Protein AF-0000000079003327 (afdb_homodimer)

pLDDT: mean 91.51, std 10.77, range [28.55, 98.94]

Nearest PDB structures (foldseek):
  6znx-assembly1_A  TM=8.880E-01  e=9.619E-24  Thermus sp. 2.9
  8cqx-assembly1_A  TM=8.911E-01  e=5.512E-23  Thermus sp.
  6znx-assembly2_B  TM=8.618E-01  e=1.665E-22  Thermus sp. 2.9
  3go6-assembly1_A  TM=8.765E-01  e=1.520E-21  Mycobacterium tuberculosis
  9fhd-assembly1_B  TM=8.081E-01  e=2.192E-18  Homo sapiens

Secondary structure (DSSP, 8-state):
--------EEEEEE--EEEEEEE-SSPPPTT-EEE-SEEEEEEE-HHHHHHHHHHHHT-EEEEE-EEESSTHHHHHHHHHHHHT-B-TT-EEESSPPEEEEEEE-TTS-EEEEEE-GGGGG--GGGS-HHHHHH-SEEEEES--HHHHHHHHHHHHHTT-EEEEE--GGGGGGHHHHHHTGGG-SEEEEEHHHHHHHHTT-GGGGGGGT-SEEEEE-GGG-EEEEETTS-EEEEEE--SS-----TTHHHHHHHHHHHHHHHH--HHHHHHHHHHHHHHHTTSSSSS----HHHHHHHHHTEEEEEESS--TTTT--/--------EEEEEE--EEEEEEE-SSPPPTT-EEE-SEEEEEEE-HHHHHHHHHHHHTSEEEEE-EEESSTHHHHHHHHHHHHT-B-TT-EEESSPPEEEEEEE-TTS-EEEEEE-GGGGG--GGGS-HHHHHH-SEEEEES--HHHHHHHHHHHHHTT-EEEEE-TTHHHH-HHHHHHTGGG-SEEEEEHHHHHHHHTT-GGGGGGGT-SEEEEE-GGG-EEEEETTS-EEEEEE--SS-----TTHHHHHHHHHHHHHHHH--HHHHHHHHHHHHHHHTTSSSSS----HHHHHHHHHTEEEEEESS--TTTT--

Foldseek 3Di:
DPPPPAFAEEEFEAAKEWEKEFEFQDDDDPPDDGDGPDIDTEIDDLSLLLQLLLVQVPGAYEYEAEFEPDPSCVVRVVVSVVSHYHDVLYHYDHKHGKYKYWYAHPQADIDIDIDRIRRVVDALVSDDLVSLLRHQEYEYEQDELVRLLVNLVSSVVNPHAYEYHNPPNHLVPLVSNLVRQLSHQEYEEELVSQCSNPVQCNVVSVVSHHAWYKYQHVQLAIKIAGNPAKIKTKHFAAPDRFGHQAQLQSSLVSQLVSQCSVPVDNQRSSLLSNLRSSDQRNDPDNRRDDHPVSSVVRSVRMDMDIDHHPPSPNNPD/DPPPPAFAEEEFEAAKEWEKEFEFQDDDDPPDDGDGPDIDTEIDDLSLLLQLLLVQVPGAYEYEAFFEPDPSCVVRVVVSVVSHYHDVLYHYDHKHGKYKYWYAHPQADIDIDIDRIRRVVGALVSDDLVSLLRHQEYEYEQDALVRLLVNLVSSVVNPHAYEYHNPPCLQVPLVSNLQRQLSHQEYEEELVSQCRNPVQCNVVSVVSHHAWYKYQHVQLAIKIAGPPAKIKTKHFAAPDGFGHQAQLQSSLVSQLVSQCSVPVDNQSSSLLSNLRSSQQRNDPDNRRDDHPVSSVVRSVRMDMDIDHHPPSPNNPD

Sequence (634 aa):
MSKTSSKPIHVAVGNLNIDITMYVPRLPMPDESVFAEEIMIGPGGSASNYSVAVTYYGHIAYLIASTSLNQLIDSILEKLNSIGVYTRFIKRVEEKPGIVNVIVIPGGEKIMVKYRGANELLSPNDVPRQLLEEATIVHMASIPPTIASEIAMRATGLGSLVSYDPGAYALYDKEKIVSILDNINILFLNRSEARSITGGKVENLLKYGTDLIVIKKGPGGAYVLQHGGTVYHGVSKPIRPPIDSTGAGDAFDAFFNAAYIDYKDPGKALSYALAAGALKVMCRGSILCWDKQLFSKQLNETIVEEIKEPENWILEDMSKTSSKPIHVAVGNLNIDITMYVPRLPMPDESVFAEEIMIGPGGSASNYSVAVTYYGHIAYLIASTSLNQLIDSILEKLNSIGVYTRFIKRVEEKPGIVNVIVIPGGEKIMVKYRGANELLSPNDVPRQLLEEATIVHMASIPPTIASEIAMRATGLGSLVSYDPGAYALYDKEKIVSILDNINILFLNRSEARSITGGKVENLLKYGTDLIVIKKGPGGAYVLQHGGTVYHGVSKPIRPPIDSTGAGDAFDAFFNAAYIDYKDPGKALSYALAAGALKVMCRGSILCWDKQLFSKQLNETIVEEIKEPENWILED

InterPro domains:
  IPR002139 Ribokinase/fructokinase [PR00990] (12-33)
  IPR002139 Ribokinase/fructokinase [PR00990] (39-58)
  IPR002139 Ribokinase/fructokinase [PR00990] (110-123)
  IPR002139 Ribokinase/fructokinase [PR00990] (179-194)
  IPR002139 Ribokinase/fructokinase [PR00990] (213-224)
  IPR011611 Carbohydrate kinase PfkB [PF00294] (11-292)
  IPR029056 Ribokinase-like [G3DSA:3.40.1190.20] (1-294)
  IPR029056 Ribokinase-like [SSF53613] (11-289)

Organism: Staphylothermus marinus (strain ATCC 43588 / DSM 3639 / JCM 9404 / F1) (NCBI:txid399550)

Structure (mmCIF, N/CA/C/O backbone):
data_AF-0000000079003327-model_v1
#
loop_
_entity.id
_entity.type
_entity.pdbx_description
1 polymer 'PfkB domain protein'
#
loop_
_atom_site.group_PDB
_atom_site.id
_atom_site.type_symbol
_atom_site.label_atom_id
_atom_site.label_alt_id
_atom_site.label_comp_id
_atom_site.label_asym_id
_atom_site.label_entity_id
_atom_site.label_seq_id
_atom_site.pdbx_PDB_ins_code
_atom_site.Cartn_x
_atom_site.Cartn_y
_atom_site.Cartn_z
_atom_site.occupancy
_atom_site.B_iso_or_equiv
_atom_site.auth_seq_id
_atom_site.auth_comp_id
_atom_site.auth_asym_id
_atom_site.auth_atom_id
_atom_site.pdbx_PDB_model_num
ATOM 1 N N . MET A 1 1 ? 2.906 -55.312 -0.659 1 28.55 1 MET A N 1
ATOM 2 C CA . MET A 1 1 ? 2.484 -54.219 0.219 1 28.55 1 MET A CA 1
ATOM 3 C C . MET A 1 1 ? 2.105 -53 -0.589 1 28.55 1 MET A C 1
ATOM 5 O O . MET A 1 1 ? 2.904 -52.5 -1.388 1 28.55 1 MET A O 1
ATOM 9 N N . SER A 1 2 ? 0.849 -52.844 -0.967 1 31.23 2 SER A N 1
ATOM 10 C CA . SER A 1 2 ? 0.286 -51.781 -1.8 1 31.23 2 SER A CA 1
ATOM 11 C C . SER A 1 2 ? 0.89 -50.438 -1.453 1 31.23 2 SER A C 1
ATOM 13 O O . SER A 1 2 ? 1.113 -50.125 -0.279 1 31.23 2 SER A O 1
ATOM 15 N N . LYS A 1 3 ? 1.861 -49.938 -2.166 1 39.56 3 LYS A N 1
ATOM 16 C CA . LYS A 1 3 ? 2.482 -48.625 -1.897 1 39.56 3 LYS A CA 1
ATOM 17 C C . LYS A 1 3 ? 1.501 -47.688 -1.222 1 39.56 3 LYS A C 1
ATOM 19 O O . LYS A 1 3 ? 0.466 -47.344 -1.797 1 39.56 3 LYS A O 1
ATOM 24 N N . THR A 1 4 ? 0.91 -47.75 -0.069 1 42.81 4 THR A N 1
ATOM 25 C CA . THR A 1 4 ? 0.018 -47 0.813 1 42.81 4 THR A CA 1
ATOM 26 C C . THR A 1 4 ? 0.03 -45.531 0.466 1 42.81 4 THR A C 1
ATOM 28 O O . THR A 1 4 ? 1.083 -44.875 0.494 1 42.81 4 THR A O 1
ATOM 31 N N . SER A 1 5 ? -0.79 -45.031 -0.665 1 49.22 5 SER A N 1
ATOM 32 C CA . SER A 1 5 ? -0.88 -44.062 -1.742 1 49.22 5 SER A CA 1
ATOM 33 C C . SER A 1 5 ? -0.688 -42.625 -1.215 1 49.22 5 SER A C 1
ATOM 35 O O . SER A 1 5 ? -1.595 -42.062 -0.606 1 49.22 5 SER A O 1
ATOM 37 N N . SER A 1 6 ? 0.516 -42.281 -0.594 1 77.75 6 SER A N 1
ATOM 38 C CA . SER A 1 6 ? 0.857 -41 0.026 1 77.75 6 SER A CA 1
ATOM 39 C C . SER A 1 6 ? 0.48 -39.812 -0.875 1 77.75 6 SER A C 1
ATOM 41 O O . SER A 1 6 ? 0.444 -39.969 -2.1 1 77.75 6 SER A O 1
ATOM 43 N N . LYS A 1 7 ? -0.259 -38.875 -0.331 1 92.44 7 LYS A N 1
ATOM 44 C CA . LYS A 1 7 ? -0.671 -37.688 -1.047 1 92.44 7 LYS A CA 1
ATOM 45 C C . LYS A 1 7 ? 0.491 -37.094 -1.838 1 92.44 7 LYS A C 1
ATOM 47 O O . LYS A 1 7 ? 1.626 -37.062 -1.357 1 92.44 7 LYS A O 1
ATOM 52 N N . PRO A 1 8 ? 0.208 -36.844 -3.156 1 97.75 8 PRO A N 1
ATOM 53 C CA . PRO A 1 8 ? 1.27 -36.219 -3.936 1 97.75 8 PRO A CA 1
ATOM 54 C C . PRO A 1 8 ? 1.846 -34.969 -3.246 1 97.75 8 PRO A C 1
ATOM 56 O O . PRO A 1 8 ? 1.111 -34.219 -2.592 1 97.75 8 PRO A O 1
ATOM 59 N N . ILE A 1 9 ? 3.131 -34.812 -3.426 1 98.25 9 ILE A N 1
ATOM 60 C CA . ILE A 1 9 ? 3.842 -33.719 -2.795 1 98.25 9 ILE A CA 1
ATOM 61 C C . ILE A 1 9 ? 4.227 -32.656 -3.848 1 98.25 9 ILE A C 1
ATOM 63 O O . ILE A 1 9 ? 4.934 -32.969 -4.809 1 98.25 9 ILE A O 1
ATOM 67 N N . HIS A 1 10 ? 3.705 -31.453 -3.686 1 98.81 10 HIS A N 1
ATOM 68 C CA . HIS A 1 10 ? 4.117 -30.312 -4.484 1 98.81 10 HIS A CA 1
ATOM 69 C C . HIS A 1 10 ? 5.176 -29.484 -3.758 1 98.81 10 HIS A C 1
ATOM 71 O O . HIS A 1 10 ? 4.977 -29.094 -2.605 1 98.81 10 HIS A O 1
ATOM 77 N N . VAL A 1 11 ? 6.285 -29.25 -4.422 1 98.75 11 VAL A N 1
ATOM 78 C CA . VAL A 1 11 ? 7.273 -28.281 -3.953 1 98.75 11 VAL A CA 1
ATOM 79 C C . VAL A 1 11 ? 7.184 -27 -4.781 1 98.75 11 VAL A C 1
ATOM 81 O O . VAL A 1 11 ? 7.527 -27 -5.965 1 98.75 11 VAL A O 1
ATOM 84 N N . ALA A 1 12 ? 6.684 -26 -4.145 1 98.81 12 ALA A N 1
ATOM 85 C CA . ALA A 1 12 ? 6.551 -24.703 -4.809 1 98.81 12 ALA A CA 1
ATOM 86 C C . ALA A 1 12 ? 7.727 -23.797 -4.473 1 98.81 12 ALA A C 1
ATOM 88 O O . ALA A 1 12 ? 7.996 -23.531 -3.297 1 98.81 12 ALA A O 1
ATOM 89 N N . VAL A 1 13 ? 8.398 -23.266 -5.5 1 98.56 13 VAL A N 1
ATOM 90 C CA . VAL A 1 13 ? 9.578 -22.422 -5.324 1 98.56 13 VAL A CA 1
ATOM 91 C C . VAL A 1 13 ? 9.328 -21.047 -5.926 1 98.56 13 VAL A C 1
ATOM 93 O O . VAL A 1 13 ? 9.031 -20.938 -7.117 1 98.56 13 VAL A O 1
ATOM 96 N N . GLY A 1 14 ? 9.414 -20.031 -5.074 1 97.69 14 GLY A N 1
ATOM 97 C CA . GLY A 1 14 ? 9.219 -18.703 -5.633 1 97.69 14 GLY A CA 1
ATOM 98 C C . GLY A 1 14 ? 8.961 -17.641 -4.578 1 97.69 14 GLY A C 1
ATOM 99 O O . GLY A 1 14 ? 9.547 -17.672 -3.498 1 97.69 14 GLY A O 1
ATOM 100 N N . ASN A 1 15 ? 8.117 -16.688 -4.926 1 96.25 15 ASN A N 1
ATOM 101 C CA . ASN A 1 15 ? 7.984 -15.508 -4.09 1 96.25 15 ASN A CA 1
ATOM 102 C C . ASN A 1 15 ? 6.934 -15.703 -3.002 1 96.25 15 ASN A C 1
ATOM 104 O O . ASN A 1 15 ? 5.953 -16.422 -3.205 1 96.25 15 ASN A O 1
ATOM 108 N N . LEU A 1 16 ? 7.164 -15.133 -1.904 1 97.38 16 LEU A N 1
ATOM 109 C CA . LEU A 1 16 ? 6.293 -14.93 -0.751 1 97.38 16 LEU A CA 1
ATOM 110 C C . LEU A 1 16 ? 6.238 -13.461 -0.362 1 97.38 16 LEU A C 1
ATOM 112 O O . LEU A 1 16 ? 7.266 -12.859 -0.037 1 97.38 16 LEU A O 1
ATOM 116 N N . ASN A 1 17 ? 5.039 -12.961 -0.425 1 95.69 17 ASN A N 1
ATOM 117 C CA . ASN A 1 17 ? 4.832 -11.539 -0.188 1 95.69 17 ASN A CA 1
ATOM 118 C C . ASN A 1 17 ? 3.844 -11.297 0.949 1 95.69 17 ASN A C 1
ATOM 120 O O . ASN A 1 17 ? 3.092 -12.195 1.326 1 95.69 17 ASN A O 1
ATOM 124 N N . ILE A 1 18 ? 3.963 -10.062 1.493 1 95.62 18 ILE A N 1
ATOM 125 C CA . ILE A 1 18 ? 2.822 -9.445 2.168 1 95.62 18 ILE A CA 1
ATOM 126 C C . ILE A 1 18 ? 1.99 -8.656 1.16 1 95.62 18 ILE A C 1
ATOM 128 O O . ILE A 1 18 ? 2.461 -7.668 0.597 1 95.62 18 ILE A O 1
ATOM 132 N N . ASP A 1 19 ? 0.809 -9.109 0.954 1 96.5 19 ASP A N 1
ATOM 133 C CA . ASP A 1 19 ? -0.103 -8.383 0.079 1 96.5 19 ASP A CA 1
ATOM 134 C C . ASP A 1 19 ? -0.96 -7.398 0.876 1 96.5 19 ASP A C 1
ATOM 136 O O . ASP A 1 19 ? -1.608 -7.785 1.852 1 96.5 19 ASP A O 1
ATOM 140 N N . ILE A 1 20 ? -0.899 -6.195 0.461 1 95.56 20 ILE A N 1
ATOM 141 C CA . ILE A 1 20 ? -1.791 -5.164 0.982 1 95.56 20 ILE A CA 1
ATOM 142 C C . ILE A 1 20 ? -2.814 -4.781 -0.083 1 95.56 20 ILE A C 1
ATOM 144 O O . ILE A 1 20 ? -2.52 -3.988 -0.98 1 95.56 20 ILE A O 1
ATOM 148 N N . THR A 1 21 ? -4.043 -5.273 0.113 1 96.88 21 THR A N 1
ATOM 149 C CA . THR A 1 21 ? -5.082 -5.09 -0.894 1 96.88 21 THR A CA 1
ATOM 150 C C . THR A 1 21 ? -6.105 -4.055 -0.431 1 96.88 21 THR A C 1
ATOM 152 O O . THR A 1 21 ? -6.703 -4.203 0.635 1 96.88 21 THR A O 1
ATOM 155 N N . MET A 1 22 ? -6.262 -3.076 -1.251 1 97.25 22 MET A N 1
ATOM 156 C CA . MET A 1 22 ? -7.262 -2.049 -0.965 1 97.25 22 MET A CA 1
ATOM 157 C C . MET A 1 22 ? -8.328 -2.012 -2.053 1 97.25 22 MET A C 1
ATOM 159 O O . MET A 1 22 ? -8.008 -1.979 -3.242 1 97.25 22 MET A O 1
ATOM 163 N N . TYR A 1 23 ? -9.555 -2.072 -1.637 1 97.25 23 TYR A N 1
ATOM 164 C CA . TYR A 1 23 ? -10.695 -2.004 -2.543 1 97.25 23 TYR A CA 1
ATOM 165 C C . TYR A 1 23 ? -11.227 -0.58 -2.641 1 97.25 23 TYR A C 1
ATOM 167 O O . TYR A 1 23 ? -11.672 -0.008 -1.643 1 97.25 23 TYR A O 1
ATOM 175 N N . VAL A 1 24 ? -11.164 0.004 -3.852 1 96.62 24 VAL A N 1
ATOM 176 C CA . VAL A 1 24 ? -11.508 1.404 -4.062 1 96.62 24 VAL A CA 1
ATOM 177 C C . VAL A 1 24 ? -12.602 1.512 -5.125 1 96.62 24 VAL A C 1
ATOM 179 O O . VAL A 1 24 ? -12.758 0.615 -5.957 1 96.62 24 VAL A O 1
ATOM 182 N N . PRO A 1 25 ? -13.375 2.6 -5.086 1 94.69 25 PRO A N 1
ATOM 183 C CA . PRO A 1 25 ? -14.422 2.762 -6.094 1 94.69 25 PRO A CA 1
ATOM 184 C C . PRO A 1 25 ? -13.867 3.037 -7.488 1 94.69 25 PRO A C 1
ATOM 186 O O . PRO A 1 25 ? -14.523 2.744 -8.492 1 94.69 25 PRO A O 1
ATOM 189 N N . ARG A 1 26 ? -12.688 3.691 -7.57 1 92.88 26 ARG A N 1
ATOM 190 C CA . ARG A 1 26 ? -11.984 3.98 -8.812 1 92.88 26 ARG A CA 1
ATOM 191 C C . ARG A 1 26 ? -10.492 4.176 -8.57 1 92.88 26 ARG A C 1
ATOM 193 O O . ARG A 1 26 ? -10.07 4.414 -7.441 1 92.88 26 ARG A O 1
ATOM 200 N N . LEU A 1 27 ? -9.711 4.051 -9.641 1 91.06 27 LEU A N 1
ATOM 201 C CA . LEU A 1 27 ? -8.281 4.316 -9.516 1 91.06 27 LEU A CA 1
ATOM 202 C C . LEU A 1 27 ? -8.016 5.805 -9.344 1 91.06 27 LEU A C 1
ATOM 204 O O . LEU A 1 27 ? -8.68 6.637 -9.969 1 91.06 27 LEU A O 1
ATOM 208 N N . PRO A 1 28 ? -7.047 6.148 -8.5 1 88.31 28 PRO A N 1
ATOM 209 C CA . PRO A 1 28 ? -6.707 7.566 -8.359 1 88.31 28 PRO A CA 1
ATOM 210 C C . PRO A 1 28 ? -6.043 8.133 -9.617 1 88.31 28 PRO A C 1
ATOM 212 O O . PRO A 1 28 ? -5.305 7.426 -10.305 1 88.31 28 PRO A O 1
ATOM 215 N N . MET A 1 29 ? -6.312 9.438 -9.828 1 83.12 29 MET A N 1
ATOM 216 C CA . MET A 1 29 ? -5.582 10.195 -10.844 1 83.12 29 MET A CA 1
ATOM 217 C C . MET A 1 29 ? -4.273 10.734 -10.281 1 83.12 29 MET A C 1
ATOM 219 O O . MET A 1 29 ? -4.059 10.719 -9.07 1 83.12 29 MET A O 1
ATOM 223 N N . PRO A 1 30 ? -3.398 11.188 -11.141 1 80.06 30 PRO A N 1
ATOM 224 C CA . PRO A 1 30 ? -2.162 11.781 -10.625 1 80.06 30 PRO A CA 1
ATOM 225 C C . PRO A 1 30 ? -2.422 12.875 -9.594 1 80.06 30 PRO A C 1
ATOM 227 O O . PRO A 1 30 ? -3.32 13.703 -9.773 1 80.06 30 PRO A O 1
ATOM 230 N N . ASP A 1 31 ? -1.692 12.867 -8.43 1 78.81 31 ASP A N 1
ATOM 231 C CA . ASP A 1 31 ? -1.741 13.82 -7.328 1 78.81 31 ASP A CA 1
ATOM 232 C C . ASP A 1 31 ? -3.102 13.789 -6.633 1 78.81 31 ASP A C 1
ATOM 234 O O . ASP A 1 31 ? -3.561 14.805 -6.109 1 78.81 31 ASP A O 1
ATOM 238 N N . GLU A 1 32 ? -3.709 12.641 -6.793 1 84 32 GLU A N 1
ATOM 239 C CA . GLU A 1 32 ? -5.016 12.477 -6.16 1 84 32 GLU A CA 1
ATOM 240 C C . GLU A 1 32 ? -4.961 11.438 -5.043 1 84 32 GLU A C 1
ATOM 242 O O . GLU A 1 32 ? -4.082 10.57 -5.039 1 84 32 GLU A O 1
ATOM 247 N N . SER A 1 33 ? -5.852 11.586 -4.121 1 88.25 33 SER A N 1
ATOM 248 C CA . SER A 1 33 ? -6.07 10.594 -3.072 1 88.25 33 SER A CA 1
ATOM 249 C C . SER A 1 33 ? -7.469 9.992 -3.164 1 88.25 33 SER A C 1
ATOM 251 O O . SER A 1 33 ? -8.438 10.695 -3.461 1 88.25 33 SER A O 1
ATOM 253 N N . VAL A 1 34 ? -7.531 8.703 -3.012 1 92.31 34 VAL A N 1
ATOM 254 C CA . VAL A 1 34 ? -8.82 8.016 -2.963 1 92.31 34 VAL A CA 1
ATOM 255 C C . VAL A 1 34 ? -8.93 7.219 -1.667 1 92.31 34 VAL A C 1
ATOM 257 O O . VAL A 1 34 ? -7.914 6.793 -1.104 1 92.31 34 VAL A O 1
ATOM 260 N N . PHE A 1 35 ? -10.156 7.074 -1.201 1 93.81 35 PHE A N 1
ATOM 261 C CA . PHE A 1 35 ? -10.391 6.316 0.024 1 93.81 35 PHE A CA 1
ATOM 262 C C . PHE A 1 35 ? -10.789 4.883 -0.295 1 93.81 35 PHE A C 1
ATOM 264 O O . PHE A 1 35 ? -11.656 4.645 -1.134 1 93.81 35 PHE A O 1
ATOM 271 N N . ALA A 1 36 ? -10.141 3.973 0.357 1 96.81 36 ALA A N 1
ATOM 272 C CA . ALA A 1 36 ? -10.508 2.562 0.243 1 96.81 36 ALA A CA 1
ATOM 273 C C . ALA A 1 36 ? -11.695 2.229 1.142 1 96.81 36 ALA A C 1
ATOM 275 O O . ALA A 1 36 ? -11.781 2.713 2.273 1 96.81 36 ALA A O 1
ATOM 276 N N . GLU A 1 37 ? -12.523 1.373 0.667 1 94.94 37 GLU A N 1
ATOM 277 C CA . GLU A 1 37 ? -13.68 0.914 1.428 1 94.94 37 GLU A CA 1
ATOM 278 C C . GLU A 1 37 ? -13.32 -0.261 2.332 1 94.94 37 GLU A C 1
ATOM 280 O O . GLU A 1 37 ? -13.953 -0.474 3.367 1 94.94 37 GLU A O 1
ATOM 285 N N . GLU A 1 38 ? -12.383 -0.948 1.861 1 95.19 38 GLU A N 1
ATOM 286 C CA . GLU A 1 38 ? -11.914 -2.127 2.584 1 95.19 38 GLU A CA 1
ATOM 287 C C . GLU A 1 38 ? -10.422 -2.359 2.363 1 95.19 38 GLU A C 1
ATOM 289 O O . GLU A 1 38 ? -9.867 -1.921 1.354 1 95.19 38 GLU A O 1
ATOM 294 N N . ILE A 1 39 ? -9.828 -3.049 3.379 1 95 39 ILE A N 1
ATOM 295 C CA . ILE A 1 39 ? -8.422 -3.416 3.262 1 95 39 ILE A CA 1
ATOM 296 C C . ILE A 1 39 ? -8.227 -4.863 3.707 1 95 39 ILE A C 1
ATOM 298 O O . ILE A 1 39 ? -8.891 -5.328 4.633 1 95 39 ILE A O 1
ATOM 302 N N . MET A 1 40 ? -7.391 -5.555 2.967 1 93.38 40 MET A N 1
ATOM 303 C CA . MET A 1 40 ? -6.969 -6.906 3.332 1 93.38 40 MET A CA 1
ATOM 304 C C . MET A 1 40 ? -5.445 -7.016 3.338 1 93.38 40 MET A C 1
ATOM 306 O O . MET A 1 40 ? -4.785 -6.621 2.373 1 93.38 40 MET A O 1
ATOM 310 N N . ILE A 1 41 ? -4.934 -7.523 4.461 1 92 41 ILE A N 1
ATOM 311 C CA . ILE A 1 41 ? -3.506 -7.805 4.562 1 92 41 ILE A CA 1
ATOM 312 C C . ILE A 1 41 ? -3.287 -9.305 4.75 1 92 41 ILE A C 1
ATOM 314 O O . ILE A 1 41 ? -3.85 -9.906 5.668 1 92 41 ILE A O 1
ATOM 318 N N . GLY A 1 42 ? -2.541 -9.93 3.902 1 93.31 42 GLY A N 1
ATOM 319 C CA . GLY A 1 42 ? -2.334 -11.367 3.986 1 93.31 42 GLY A CA 1
ATOM 320 C C . GLY A 1 42 ? -1.21 -11.859 3.094 1 93.31 42 GLY A C 1
ATOM 321 O O . GLY A 1 42 ? -0.489 -11.055 2.496 1 93.31 42 GLY A O 1
ATOM 322 N N . PRO A 1 43 ? -1.052 -13.172 3.127 1 95.88 43 PRO A N 1
ATOM 323 C CA . PRO A 1 43 ? -0.005 -13.742 2.275 1 95.88 43 PRO A CA 1
ATOM 324 C C . PRO A 1 43 ? -0.29 -13.562 0.787 1 95.88 43 PRO A C 1
ATOM 326 O O . PRO A 1 43 ? -1.446 -13.633 0.363 1 95.88 43 PRO A O 1
ATOM 329 N N . GLY A 1 44 ? 0.768 -13.305 0.106 1 96.69 44 GLY A N 1
ATOM 330 C CA . GLY A 1 44 ? 0.744 -13.266 -1.348 1 96.69 44 GLY A CA 1
ATOM 331 C C . GLY A 1 44 ? 2.012 -13.805 -1.981 1 96.69 44 GLY A C 1
ATOM 332 O O . GLY A 1 44 ? 2.92 -14.25 -1.278 1 96.69 44 GLY A O 1
ATOM 333 N N . GLY A 1 45 ? 2.018 -13.719 -3.305 1 96.25 45 GLY A N 1
ATOM 334 C CA . GLY A 1 45 ? 3.098 -14.312 -4.078 1 96.25 45 GLY A CA 1
ATOM 335 C C . GLY A 1 45 ? 2.672 -15.555 -4.836 1 96.25 45 GLY A C 1
ATOM 336 O O . GLY A 1 45 ? 1.93 -16.391 -4.312 1 96.25 45 GLY A O 1
ATOM 337 N N . SER A 1 46 ? 3.221 -15.648 -5.938 1 96.5 46 SER A N 1
ATOM 338 C CA . SER A 1 46 ? 2.76 -16.703 -6.832 1 96.5 46 SER A CA 1
ATOM 339 C C . SER A 1 46 ? 3.004 -18.078 -6.234 1 96.5 46 SER A C 1
ATOM 341 O O . SER A 1 46 ? 2.117 -18.938 -6.254 1 96.5 46 SER A O 1
ATOM 343 N N . ALA A 1 47 ? 4.18 -18.328 -5.727 1 98.12 47 ALA A N 1
ATOM 344 C CA . ALA A 1 47 ? 4.477 -19.625 -5.145 1 98.12 47 ALA A CA 1
ATOM 345 C C . ALA A 1 47 ? 3.637 -19.875 -3.896 1 98.12 47 ALA A C 1
ATOM 347 O O . ALA A 1 47 ? 3.168 -21 -3.668 1 98.12 47 ALA A O 1
ATOM 348 N N . SER A 1 48 ? 3.523 -18.844 -3.131 1 98.19 48 SER A N 1
ATOM 349 C CA . SER A 1 48 ? 2.686 -18.938 -1.94 1 98.19 48 SER A CA 1
ATOM 350 C C . SER A 1 48 ? 1.231 -19.219 -2.309 1 98.19 48 SER A C 1
ATOM 352 O O . SER A 1 48 ? 0.609 -20.125 -1.754 1 98.19 48 SER A O 1
ATOM 354 N N . ASN A 1 49 ? 0.673 -18.5 -3.201 1 98.25 49 ASN A N 1
ATOM 355 C CA . ASN A 1 49 ? -0.699 -18.688 -3.658 1 98.25 49 ASN A CA 1
ATOM 356 C C . ASN A 1 49 ? -0.905 -20.094 -4.242 1 98.25 49 ASN A C 1
ATOM 358 O O . ASN A 1 49 ? -1.922 -20.734 -3.977 1 98.25 49 ASN A O 1
ATOM 362 N N . TYR A 1 50 ? 0.035 -20.5 -5.043 1 98.62 50 TYR A N 1
ATOM 363 C CA . TYR A 1 50 ? 0.013 -21.844 -5.594 1 98.62 50 TYR A CA 1
ATOM 364 C C . TYR A 1 50 ? -0.073 -22.891 -4.48 1 98.62 50 TYR A C 1
ATOM 366 O O . TYR A 1 50 ? -0.893 -23.812 -4.543 1 98.62 50 TYR A O 1
ATOM 374 N N . SER A 1 51 ? 0.753 -22.75 -3.496 1 98.75 51 SER A N 1
ATOM 375 C CA . SER A 1 51 ? 0.812 -23.688 -2.385 1 98.75 51 SER A CA 1
ATOM 376 C C . SER A 1 51 ? -0.527 -23.781 -1.659 1 98.75 51 SER A C 1
ATOM 378 O O . SER A 1 51 ? -0.994 -24.859 -1.33 1 98.75 51 SER A O 1
ATOM 380 N N . VAL A 1 52 ? -1.098 -22.641 -1.42 1 98.44 52 VAL A N 1
ATOM 381 C CA . VAL A 1 52 ? -2.406 -22.594 -0.775 1 98.44 52 VAL A CA 1
ATOM 382 C C . VAL A 1 52 ? -3.418 -23.375 -1.614 1 98.44 52 VAL A C 1
ATOM 384 O O . VAL A 1 52 ? -4.168 -24.203 -1.088 1 98.44 52 VAL A O 1
ATOM 387 N N . ALA A 1 53 ? -3.428 -23.109 -2.891 1 98.56 53 ALA A N 1
ATOM 388 C CA . ALA A 1 53 ? -4.383 -23.766 -3.789 1 98.56 53 ALA A CA 1
ATOM 389 C C . ALA A 1 53 ? -4.18 -25.266 -3.816 1 98.56 53 ALA A C 1
ATOM 391 O O . ALA A 1 53 ? -5.148 -26.031 -3.898 1 98.56 53 ALA A O 1
ATOM 392 N N . VAL A 1 54 ? -2.947 -25.734 -3.738 1 98.62 54 VAL A N 1
ATOM 393 C CA . VAL A 1 54 ? -2.633 -27.156 -3.705 1 98.62 54 VAL A CA 1
ATOM 394 C C . VAL A 1 54 ? -3.309 -27.797 -2.5 1 98.62 54 VAL A C 1
ATOM 396 O O . VAL A 1 54 ? -3.889 -28.891 -2.615 1 98.62 54 VAL A O 1
ATOM 399 N N . THR A 1 55 ? -3.236 -27.141 -1.36 1 98 55 THR A N 1
ATOM 400 C CA . THR A 1 55 ? -3.85 -27.672 -0.152 1 98 55 THR A CA 1
ATOM 401 C C . THR A 1 55 ? -5.363 -27.781 -0.317 1 98 55 THR A C 1
ATOM 403 O O . THR A 1 55 ? -5.977 -28.734 0.156 1 98 55 THR A O 1
ATOM 406 N N . TYR A 1 56 ? -5.988 -26.844 -0.979 1 97.44 56 TYR A N 1
ATOM 407 C CA . TYR A 1 56 ? -7.426 -26.875 -1.237 1 97.44 56 TYR A CA 1
ATOM 408 C C . TYR A 1 56 ? -7.789 -28.062 -2.121 1 97.44 56 TYR A C 1
ATOM 410 O O . TYR A 1 56 ? -8.883 -28.625 -1.991 1 97.44 56 TYR A O 1
ATOM 418 N N . TYR A 1 57 ? -6.922 -28.375 -3.023 1 97.88 57 TYR A N 1
ATOM 419 C CA . TYR A 1 57 ? -7.137 -29.531 -3.877 1 97.88 57 TYR A CA 1
ATOM 420 C C . TYR A 1 57 ? -7.047 -30.828 -3.07 1 97.88 57 TYR A C 1
ATOM 422 O O . TYR A 1 57 ? -7.699 -31.812 -3.4 1 97.88 57 TYR A O 1
ATOM 430 N N . GLY A 1 58 ? -6.164 -30.844 -2.064 1 97.44 58 GLY A N 1
ATOM 431 C CA . GLY A 1 58 ? -6.035 -32 -1.203 1 97.44 58 GLY A CA 1
ATOM 432 C C . GLY A 1 58 ? -4.668 -32.656 -1.273 1 97.44 58 GLY A C 1
ATOM 433 O O . GLY A 1 58 ? -4.457 -33.75 -0.714 1 97.44 58 GLY A O 1
ATOM 434 N N . HIS A 1 59 ? -3.75 -32.062 -1.976 1 98.5 59 HIS A N 1
ATOM 435 C CA . HIS A 1 59 ? -2.369 -32.531 -2.016 1 98.5 59 HIS A CA 1
ATOM 436 C C . HIS A 1 59 ? -1.529 -31.859 -0.933 1 98.5 59 HIS A C 1
ATOM 438 O O . HIS A 1 59 ? -2.037 -31.047 -0.165 1 98.5 59 HIS A O 1
ATOM 444 N N . ILE A 1 60 ? -0.262 -32.25 -0.838 1 98.5 60 ILE A N 1
ATOM 445 C CA . ILE A 1 60 ? 0.664 -31.688 0.14 1 98.5 60 ILE A CA 1
ATOM 446 C C . ILE A 1 60 ? 1.512 -30.594 -0.517 1 98.5 60 ILE A C 1
ATOM 448 O O . ILE A 1 60 ? 2.029 -30.781 -1.62 1 98.5 60 ILE A O 1
ATOM 452 N N . ALA A 1 61 ? 1.656 -29.484 0.116 1 98.62 61 ALA A N 1
ATOM 453 C CA . ALA A 1 61 ? 2.416 -28.375 -0.456 1 98.62 61 ALA A CA 1
ATOM 454 C C . ALA A 1 61 ? 3.539 -27.938 0.479 1 98.62 61 ALA A C 1
ATOM 456 O O . ALA A 1 61 ? 3.295 -27.609 1.641 1 98.62 61 ALA A O 1
ATOM 457 N N . TYR A 1 62 ? 4.738 -27.938 -0.002 1 98.75 62 TYR A N 1
ATOM 458 C CA . TYR A 1 62 ? 5.883 -27.297 0.624 1 98.75 62 TYR A CA 1
ATOM 459 C C . TYR A 1 62 ? 6.246 -26 -0.102 1 98.75 62 TYR A C 1
ATOM 461 O O . TYR A 1 62 ? 6.395 -26 -1.327 1 98.75 62 TYR A O 1
ATOM 469 N N . LEU A 1 63 ? 6.387 -24.969 0.635 1 98.75 63 LEU A N 1
ATOM 470 C CA . LEU A 1 63 ? 6.785 -23.688 0.064 1 98.75 63 LEU A CA 1
ATOM 471 C C . LEU A 1 63 ? 8.258 -23.406 0.325 1 98.75 63 LEU A C 1
ATOM 473 O O . LEU A 1 63 ? 8.711 -23.453 1.471 1 98.75 63 LEU A O 1
ATOM 477 N N . ILE A 1 64 ? 8.984 -23.203 -0.737 1 98.69 64 ILE A N 1
ATOM 478 C CA . ILE A 1 64 ? 10.375 -22.75 -0.681 1 98.69 64 ILE A CA 1
ATOM 479 C C . ILE A 1 64 ? 10.461 -21.297 -1.13 1 98.69 64 ILE A C 1
ATOM 481 O O . ILE A 1 64 ? 10.227 -20.984 -2.301 1 98.69 64 ILE A O 1
ATOM 485 N N . ALA A 1 65 ? 10.828 -20.469 -0.244 1 98.44 65 ALA A N 1
ATOM 486 C CA . ALA A 1 65 ? 10.891 -19.016 -0.486 1 98.44 65 ALA A CA 1
ATOM 487 C C . ALA A 1 65 ? 11.898 -18.344 0.441 1 98.44 65 ALA A C 1
ATOM 489 O O . ALA A 1 65 ? 12.438 -18.984 1.351 1 98.44 65 ALA A O 1
ATOM 490 N N . SER A 1 66 ? 12.266 -17.156 0.082 1 98.19 66 SER A N 1
ATOM 491 C CA . SER A 1 66 ? 13.039 -16.281 0.957 1 98.19 66 SER A CA 1
ATOM 492 C C . SER A 1 66 ? 12.188 -15.109 1.449 1 98.19 66 SER A C 1
ATOM 494 O O . SER A 1 66 ? 11.484 -14.477 0.665 1 98.19 66 SER A O 1
ATOM 496 N N . THR A 1 67 ? 12.195 -14.922 2.801 1 97.62 67 THR A N 1
ATOM 497 C CA . THR A 1 67 ? 11.43 -13.812 3.363 1 97.62 67 THR A CA 1
ATOM 498 C C . THR A 1 67 ? 12.203 -13.141 4.492 1 97.62 67 THR A C 1
ATOM 500 O O . THR A 1 67 ? 13.383 -13.438 4.707 1 97.62 67 THR A O 1
ATOM 503 N N . SER A 1 68 ? 11.555 -12.148 5.109 1 96.5 68 SER A N 1
ATOM 504 C CA . SER A 1 68 ? 12.211 -11.273 6.078 1 96.5 68 SER A CA 1
ATOM 505 C C . SER A 1 68 ? 12.125 -11.852 7.488 1 96.5 68 SER A C 1
ATOM 507 O O . SER A 1 68 ? 11.195 -12.586 7.805 1 96.5 68 SER A O 1
ATOM 509 N N . LEU A 1 69 ? 13.062 -11.469 8.328 1 93.62 69 LEU A N 1
ATOM 510 C CA . LEU A 1 69 ? 13.039 -11.758 9.758 1 93.62 69 LEU A CA 1
ATOM 511 C C . LEU A 1 69 ? 12.07 -10.82 10.484 1 93.62 69 LEU A C 1
ATOM 513 O O . LEU A 1 69 ? 11.766 -11.031 11.656 1 93.62 69 LEU A O 1
ATOM 517 N N . ASN A 1 70 ? 11.602 -9.891 9.758 1 85.19 70 ASN A N 1
ATOM 518 C CA . ASN A 1 70 ? 10.703 -8.906 10.344 1 85.19 70 ASN A CA 1
ATOM 519 C C . ASN A 1 70 ? 9.453 -9.555 10.922 1 85.19 70 ASN A C 1
ATOM 521 O O . ASN A 1 70 ? 8.906 -10.492 10.336 1 85.19 70 ASN A O 1
ATOM 525 N N . GLN A 1 71 ? 8.938 -9.031 11.992 1 81.69 71 GLN A N 1
ATOM 526 C CA . GLN A 1 71 ? 7.805 -9.602 12.711 1 81.69 71 GLN A CA 1
ATOM 527 C C . GLN A 1 71 ? 6.531 -9.539 11.867 1 81.69 71 GLN A C 1
ATOM 529 O O . GLN A 1 71 ? 5.586 -10.297 12.109 1 81.69 71 GLN A O 1
ATOM 534 N N . LEU A 1 72 ? 6.523 -8.672 10.922 1 78.81 72 LEU A N 1
ATOM 535 C CA . LEU A 1 72 ? 5.371 -8.555 10.031 1 78.81 72 LEU A CA 1
ATOM 536 C C . LEU A 1 72 ? 5.105 -9.859 9.297 1 78.81 72 LEU A C 1
ATOM 538 O O . LEU A 1 72 ? 3.967 -10.148 8.922 1 78.81 72 LEU A O 1
ATOM 542 N N . ILE A 1 73 ? 6.109 -10.664 9.211 1 90.31 73 ILE A N 1
ATOM 543 C CA . ILE A 1 73 ? 6.027 -11.891 8.422 1 90.31 73 ILE A CA 1
ATOM 544 C C . ILE A 1 73 ? 5.41 -13.008 9.258 1 90.31 73 ILE A C 1
ATOM 546 O O . ILE A 1 73 ? 4.895 -13.984 8.719 1 90.31 73 ILE A O 1
ATOM 550 N N . ASP A 1 74 ? 5.484 -12.875 10.539 1 89.62 74 ASP A N 1
ATOM 551 C CA . ASP A 1 74 ? 5.078 -13.961 11.422 1 89.62 74 ASP A CA 1
ATOM 552 C C . ASP A 1 74 ? 3.6 -14.297 11.242 1 89.62 74 ASP A C 1
ATOM 554 O O . ASP A 1 74 ? 3.229 -15.469 11.148 1 89.62 74 ASP A O 1
ATOM 558 N N . SER A 1 75 ? 2.801 -13.281 11.164 1 88.5 75 SER A N 1
ATOM 559 C CA . SER A 1 75 ? 1.372 -13.516 10.977 1 88.5 75 SER A CA 1
ATOM 560 C C . SER A 1 75 ? 1.083 -14.141 9.617 1 88.5 75 SER A C 1
ATOM 562 O O . SER A 1 75 ? 0.132 -14.914 9.469 1 88.5 75 SER A O 1
ATOM 564 N N . ILE A 1 76 ? 1.881 -13.789 8.648 1 94.12 76 ILE A N 1
ATOM 565 C CA . ILE A 1 76 ? 1.737 -14.32 7.301 1 94.12 76 ILE A CA 1
ATOM 566 C C . ILE A 1 76 ? 2.033 -15.82 7.309 1 94.12 76 ILE A C 1
ATOM 568 O O . ILE A 1 76 ? 1.256 -16.609 6.773 1 94.12 76 ILE A O 1
ATOM 572 N N . LEU A 1 77 ? 3.113 -16.172 7.965 1 96.44 77 LEU A N 1
ATOM 573 C CA . LEU A 1 77 ? 3.516 -17.562 8.039 1 96.44 77 LEU A CA 1
ATOM 574 C C . LEU A 1 77 ? 2.516 -18.375 8.852 1 96.44 77 LEU A C 1
ATOM 576 O O . LEU A 1 77 ? 2.203 -19.516 8.508 1 96.44 77 LEU A O 1
ATOM 580 N N . GLU A 1 78 ? 2.045 -17.797 9.898 1 95.31 78 GLU A N 1
ATOM 581 C CA . GLU A 1 78 ? 1.031 -18.469 10.711 1 95.31 78 GLU A CA 1
ATOM 582 C C . GLU A 1 78 ? -0.221 -18.766 9.891 1 95.31 78 GLU A C 1
ATOM 584 O O . GLU A 1 78 ? -0.802 -19.859 10.008 1 95.31 78 GLU A O 1
ATOM 589 N N . LYS A 1 79 ? -0.604 -17.859 9.125 1 95.19 79 LYS A N 1
ATOM 590 C CA . LYS A 1 79 ? -1.779 -18.047 8.281 1 95.19 79 LYS A CA 1
ATOM 591 C C . LYS A 1 79 ? -1.555 -19.172 7.266 1 95.19 79 LYS A C 1
ATOM 593 O O . LYS A 1 79 ? -2.424 -20.016 7.066 1 95.19 79 LYS A O 1
ATOM 598 N N . LEU A 1 80 ? -0.432 -19.172 6.656 1 97.62 80 LEU A N 1
ATOM 599 C CA . LEU A 1 80 ? -0.11 -20.219 5.695 1 97.62 80 LEU A CA 1
ATOM 600 C C . LEU A 1 80 ? -0.118 -21.578 6.359 1 97.62 80 LEU A C 1
ATOM 602 O O . LEU A 1 80 ? -0.68 -22.531 5.816 1 97.62 80 LEU A O 1
ATOM 606 N N . ASN A 1 81 ? 0.487 -21.625 7.527 1 97.75 81 ASN A N 1
ATOM 607 C CA . ASN A 1 81 ? 0.522 -22.875 8.273 1 97.75 81 ASN A CA 1
ATOM 608 C C . ASN A 1 81 ? -0.88 -23.344 8.648 1 97.75 81 ASN A C 1
ATOM 610 O O . ASN A 1 81 ? -1.186 -24.531 8.57 1 97.75 81 ASN A O 1
ATOM 614 N N . SER A 1 82 ? -1.69 -22.438 9.047 1 97.06 82 SER A N 1
ATOM 615 C CA . SER A 1 82 ? -3.051 -22.766 9.453 1 97.06 82 SER A CA 1
ATOM 616 C C . SER A 1 82 ? -3.859 -23.312 8.281 1 97.06 82 SER A C 1
ATOM 618 O O . SER A 1 82 ? -4.766 -24.125 8.469 1 97.06 82 SER A O 1
ATOM 620 N N . ILE A 1 83 ? -3.541 -22.922 7.094 1 96.56 83 ILE A N 1
ATOM 621 C CA . ILE A 1 83 ? -4.223 -23.375 5.887 1 96.56 83 ILE A CA 1
ATOM 622 C C . ILE A 1 83 ? -3.727 -24.766 5.508 1 96.56 83 ILE A C 1
ATOM 624 O O . ILE A 1 83 ? -4.43 -25.516 4.828 1 96.56 83 ILE A O 1
ATOM 628 N N . GLY A 1 84 ? -2.447 -25.031 5.941 1 97.88 84 GLY A N 1
ATOM 629 C CA . GLY A 1 84 ? -1.923 -26.375 5.699 1 97.88 84 GLY A CA 1
ATOM 630 C C . GLY A 1 84 ? -0.675 -26.375 4.836 1 97.88 84 GLY A C 1
ATOM 631 O O . GLY A 1 84 ? -0.212 -27.438 4.406 1 97.88 84 GLY A O 1
ATOM 632 N N . VAL A 1 85 ? -0.162 -25.203 4.555 1 98.5 85 VAL A N 1
ATOM 633 C CA . VAL A 1 85 ? 1.073 -25.109 3.783 1 98.5 85 VAL A CA 1
ATOM 634 C C . VAL A 1 85 ? 2.271 -25.359 4.695 1 98.5 85 VAL A C 1
ATOM 636 O O . VAL A 1 85 ? 2.365 -24.781 5.781 1 98.5 85 VAL A O 1
ATOM 639 N N . TYR A 1 86 ? 3.146 -26.234 4.297 1 98.38 86 TYR A N 1
ATOM 640 C CA . TYR A 1 86 ? 4.371 -26.469 5.055 1 98.38 86 TYR A CA 1
ATOM 641 C C . TYR A 1 86 ? 5.41 -25.391 4.746 1 98.38 86 TYR A C 1
ATOM 643 O O . TYR A 1 86 ? 5.887 -25.281 3.613 1 98.38 86 TYR A O 1
ATOM 651 N N . THR A 1 87 ? 5.859 -24.672 5.785 1 98.19 87 THR A N 1
ATOM 652 C CA . THR A 1 87 ? 6.699 -23.5 5.574 1 98.19 87 THR A CA 1
ATOM 653 C C . THR A 1 87 ? 8.055 -23.672 6.246 1 98.19 87 THR A C 1
ATOM 655 O O . THR A 1 87 ? 8.805 -22.703 6.406 1 98.19 87 THR A O 1
ATOM 658 N N . ARG A 1 88 ? 8.422 -24.781 6.672 1 96.31 88 ARG A N 1
ATOM 659 C CA . ARG A 1 88 ? 9.594 -25.016 7.512 1 96.31 88 ARG A CA 1
ATOM 660 C C . ARG A 1 88 ? 10.883 -24.75 6.738 1 96.31 88 ARG A C 1
ATOM 662 O O . ARG A 1 88 ? 11.945 -24.562 7.336 1 96.31 88 ARG A O 1
ATOM 669 N N . PHE A 1 89 ? 10.844 -24.703 5.43 1 97.12 89 PHE A N 1
ATOM 670 C CA . PHE A 1 89 ? 12.062 -24.547 4.645 1 97.12 89 PHE A CA 1
ATOM 671 C C . PHE A 1 89 ? 12.172 -23.125 4.105 1 97.12 89 PHE A C 1
ATOM 673 O O . PHE A 1 89 ? 13.047 -22.828 3.291 1 97.12 89 PHE A O 1
ATOM 680 N N . ILE A 1 90 ? 11.32 -22.266 4.484 1 98.06 90 ILE A N 1
ATOM 681 C CA . ILE A 1 90 ? 11.406 -20.859 4.074 1 98.06 90 ILE A CA 1
ATOM 682 C C . ILE A 1 90 ? 12.625 -20.219 4.727 1 98.06 90 ILE A C 1
ATOM 684 O O . ILE A 1 90 ? 12.82 -20.328 5.941 1 98.06 90 ILE A O 1
ATOM 688 N N . LYS A 1 91 ? 13.375 -19.609 3.879 1 97.88 91 LYS A N 1
ATOM 689 C CA . LYS A 1 91 ? 14.555 -18.891 4.332 1 97.88 91 LYS A CA 1
ATOM 690 C C . LYS A 1 91 ? 14.18 -17.516 4.867 1 97.88 91 LYS A C 1
ATOM 692 O O . LYS A 1 91 ? 13.43 -16.766 4.223 1 97.88 91 LYS A O 1
ATOM 697 N N . ARG A 1 92 ? 14.695 -17.203 6.031 1 97.06 92 ARG A N 1
ATOM 698 C CA . ARG A 1 92 ? 14.484 -15.875 6.586 1 97.06 92 ARG A CA 1
ATOM 699 C C . ARG A 1 92 ? 15.781 -15.07 6.598 1 97.06 92 ARG A C 1
ATOM 701 O O . ARG A 1 92 ? 16.828 -15.586 6.977 1 97.06 92 ARG A O 1
ATOM 708 N N . VAL A 1 93 ? 15.727 -13.844 6.09 1 97.81 93 VAL A N 1
ATOM 709 C CA . VAL A 1 93 ? 16.922 -13.031 5.934 1 97.81 93 VAL A CA 1
ATOM 710 C C . VAL A 1 93 ? 16.688 -11.648 6.539 1 97.81 93 VAL A C 1
ATOM 712 O O . VAL A 1 93 ? 15.547 -11.281 6.848 1 97.81 93 VAL A O 1
ATOM 715 N N . GLU A 1 94 ? 17.812 -10.891 6.777 1 95.25 94 GLU A N 1
ATOM 716 C CA . GLU A 1 94 ? 17.734 -9.531 7.293 1 95.25 94 GLU A CA 1
ATOM 717 C C . GLU A 1 94 ? 17.5 -8.523 6.172 1 95.25 94 GLU A C 1
ATOM 719 O O . GLU A 1 94 ? 18.375 -7.699 5.875 1 95.25 94 GLU A O 1
ATOM 724 N N . GLU A 1 95 ? 16.453 -8.602 5.461 1 94.81 95 GLU A N 1
ATOM 725 C CA . GLU A 1 95 ? 15.977 -7.715 4.406 1 94.81 95 GLU A CA 1
ATOM 726 C C . GLU A 1 95 ? 14.484 -7.43 4.551 1 94.81 95 GLU A C 1
ATOM 728 O O . GLU A 1 95 ? 13.766 -8.188 5.211 1 94.81 95 GLU A O 1
ATOM 733 N N . LYS A 1 96 ? 14.078 -6.324 4.008 1 93.69 96 LYS A N 1
ATOM 734 C CA . LYS A 1 96 ? 12.641 -6.078 3.986 1 93.69 96 LYS A CA 1
ATOM 735 C C . LYS A 1 96 ? 11.898 -7.191 3.248 1 93.69 96 LYS A C 1
ATOM 737 O O . LYS A 1 96 ? 12.414 -7.742 2.273 1 93.69 96 LYS A O 1
ATOM 742 N N . PRO A 1 97 ? 10.758 -7.547 3.707 1 95.06 97 PRO A N 1
ATOM 743 C CA . PRO A 1 97 ? 9.984 -8.562 2.992 1 95.06 97 PRO A CA 1
ATOM 744 C C . PRO A 1 97 ? 9.492 -8.086 1.628 1 95.06 97 PRO A C 1
ATOM 746 O O . PRO A 1 97 ? 9.477 -6.883 1.361 1 95.06 97 PRO A O 1
ATOM 749 N N . GLY A 1 98 ? 9.203 -9.062 0.736 1 96.38 98 GLY A N 1
ATOM 750 C CA . GLY A 1 98 ? 8.414 -8.695 -0.43 1 96.38 98 GLY A CA 1
ATOM 751 C C . GLY A 1 98 ? 7.039 -8.148 -0.076 1 96.38 98 GLY A C 1
ATOM 752 O O . GLY A 1 98 ? 6.332 -8.727 0.752 1 96.38 98 GLY A O 1
ATOM 753 N N . ILE A 1 99 ? 6.699 -7.008 -0.612 1 96.5 99 ILE A N 1
ATOM 754 C CA . ILE A 1 99 ? 5.406 -6.375 -0.367 1 96.5 99 ILE A CA 1
ATOM 755 C C . ILE A 1 99 ? 4.75 -6.02 -1.697 1 96.5 99 ILE A C 1
ATOM 757 O O . ILE A 1 99 ? 5.414 -5.531 -2.615 1 96.5 99 ILE A O 1
ATOM 761 N N . VAL A 1 100 ? 3.498 -6.352 -1.785 1 96.88 100 VAL A N 1
ATOM 762 C CA . VAL A 1 100 ? 2.742 -5.977 -2.975 1 96.88 100 VAL A CA 1
ATOM 763 C C . VAL A 1 100 ? 1.513 -5.164 -2.572 1 96.88 100 VAL A C 1
ATOM 765 O O . VAL A 1 100 ? 0.687 -5.629 -1.782 1 96.88 100 VAL A O 1
ATOM 768 N N . ASN A 1 101 ? 1.441 -3.947 -3.051 1 96.81 101 ASN A N 1
ATOM 769 C CA . ASN A 1 101 ? 0.218 -3.158 -2.955 1 96.81 101 ASN A CA 1
ATOM 770 C C . ASN A 1 101 ? -0.738 -3.463 -4.105 1 96.81 101 ASN A C 1
ATOM 772 O O . ASN A 1 101 ? -0.389 -3.285 -5.273 1 96.81 101 ASN A O 1
ATOM 776 N N . VAL A 1 102 ? -1.859 -3.928 -3.723 1 96.69 102 VAL A N 1
ATOM 777 C CA . VAL A 1 102 ? -2.879 -4.266 -4.707 1 96.69 102 VAL A CA 1
ATOM 778 C C . VAL A 1 102 ? -4.062 -3.307 -4.582 1 96.69 102 VAL A C 1
ATOM 780 O O . VAL A 1 102 ? -4.648 -3.178 -3.504 1 96.69 102 VAL A O 1
ATOM 783 N N . ILE A 1 103 ? -4.391 -2.652 -5.648 1 96 103 ILE A N 1
ATOM 784 C CA . ILE A 1 103 ? -5.559 -1.781 -5.688 1 96 103 ILE A CA 1
ATOM 785 C C . ILE A 1 103 ? -6.621 -2.381 -6.602 1 96 103 ILE A C 1
ATOM 787 O O . ILE A 1 103 ? -6.395 -2.543 -7.805 1 96 103 ILE A O 1
ATOM 791 N N . VAL A 1 104 ? -7.738 -2.678 -6.008 1 96.06 104 VAL A N 1
ATOM 792 C CA . VAL A 1 104 ? -8.797 -3.379 -6.73 1 96.06 104 VAL A CA 1
ATOM 793 C C . VAL A 1 104 ? -9.984 -2.438 -6.953 1 96.06 104 VAL A C 1
ATOM 795 O O . VAL A 1 104 ? -10.398 -1.728 -6.035 1 96.06 104 VAL A O 1
ATOM 798 N N . ILE A 1 105 ? -10.539 -2.416 -8.117 1 94 105 ILE A N 1
ATOM 799 C CA . ILE A 1 105 ? -11.711 -1.606 -8.43 1 94 105 ILE A CA 1
ATOM 800 C C . ILE A 1 105 ? -12.914 -2.516 -8.703 1 94 105 ILE A C 1
ATOM 802 O O . ILE A 1 105 ? -12.758 -3.73 -8.836 1 94 105 ILE A O 1
ATOM 806 N N . PRO A 1 106 ? -14.102 -1.906 -8.766 1 90.81 106 PRO A N 1
ATOM 807 C CA . PRO A 1 106 ? -15.266 -2.738 -9.055 1 90.81 106 PRO A CA 1
ATOM 808 C C . PRO A 1 106 ? -15.141 -3.496 -10.375 1 90.81 106 PRO A C 1
ATOM 810 O O . PRO A 1 106 ? -14.602 -2.961 -11.344 1 90.81 106 PRO A O 1
ATOM 813 N N . GLY A 1 107 ? -15.594 -4.723 -10.43 1 86.06 107 GLY A N 1
ATOM 814 C CA . GLY A 1 107 ? -15.445 -5.57 -11.602 1 86.06 107 GLY A CA 1
ATOM 815 C C . GLY A 1 107 ? -14.25 -6.5 -11.516 1 86.06 107 GLY A C 1
ATOM 816 O O . GLY A 1 107 ? -14.102 -7.402 -12.344 1 86.06 107 GLY A O 1
ATOM 817 N N . GLY A 1 108 ? -13.414 -6.195 -10.523 1 86 108 GLY A N 1
ATOM 818 C CA . GLY A 1 108 ? -12.359 -7.148 -10.219 1 86 108 GLY A CA 1
ATOM 819 C C . GLY A 1 108 ? -11.031 -6.797 -10.867 1 86 108 GLY A C 1
ATOM 820 O O . GLY A 1 108 ? -10.031 -7.496 -10.672 1 86 108 GLY A O 1
ATOM 821 N N . GLU A 1 109 ? -11.047 -5.73 -11.586 1 86.75 109 GLU A N 1
ATOM 822 C CA . GLU A 1 109 ? -9.781 -5.262 -12.141 1 86.75 109 GLU A CA 1
ATOM 823 C C . GLU A 1 109 ? -8.875 -4.695 -11.055 1 86.75 109 GLU A C 1
ATOM 825 O O . GLU A 1 109 ? -9.359 -4.215 -10.023 1 86.75 109 GLU A O 1
ATOM 830 N N . LYS A 1 110 ? -7.539 -4.824 -11.352 1 90.69 110 LYS A N 1
ATOM 831 C CA . LYS A 1 110 ? -6.617 -4.383 -10.312 1 90.69 110 LYS A CA 1
ATOM 832 C C . LYS A 1 110 ? -5.332 -3.826 -10.914 1 90.69 110 LYS A C 1
ATOM 834 O O . LYS A 1 110 ? -5.031 -4.074 -12.086 1 90.69 110 LYS A O 1
ATOM 839 N N . ILE A 1 111 ? -4.652 -3.029 -10.109 1 92 111 ILE A N 1
ATOM 840 C CA . ILE A 1 111 ? -3.256 -2.691 -10.367 1 92 111 ILE A CA 1
ATOM 841 C C . ILE A 1 111 ? -2.387 -3.16 -9.203 1 92 111 ILE A C 1
ATOM 843 O O . ILE A 1 111 ? -2.869 -3.295 -8.078 1 92 111 ILE A O 1
ATOM 847 N N . MET A 1 112 ? -1.145 -3.391 -9.547 1 94.69 112 MET A N 1
ATOM 848 C CA . MET A 1 112 ? -0.232 -3.863 -8.516 1 94.69 112 MET A CA 1
ATOM 849 C C . MET A 1 112 ? 1.084 -3.094 -8.555 1 94.69 112 MET A C 1
ATOM 851 O O . MET A 1 112 ? 1.592 -2.779 -9.633 1 94.69 112 MET A O 1
ATOM 855 N N . VAL A 1 113 ? 1.574 -2.736 -7.414 1 96.31 113 VAL A N 1
ATOM 856 C CA . VAL A 1 113 ? 2.936 -2.24 -7.238 1 96.31 113 VAL A CA 1
ATOM 857 C C . VAL A 1 113 ? 3.723 -3.195 -6.344 1 96.31 113 VAL A C 1
ATOM 859 O O . VAL A 1 113 ? 3.336 -3.441 -5.199 1 96.31 113 VAL A O 1
ATOM 862 N N . LYS A 1 114 ? 4.82 -3.67 -6.84 1 96.25 114 LYS A N 1
ATOM 863 C CA . LYS A 1 114 ? 5.523 -4.777 -6.195 1 96.25 114 LYS A CA 1
ATOM 864 C C . LYS A 1 114 ? 6.91 -4.344 -5.723 1 96.25 114 LYS A C 1
ATOM 866 O O . LYS A 1 114 ? 7.625 -3.639 -6.438 1 96.25 114 LYS A O 1
ATOM 871 N N . TYR A 1 115 ? 7.246 -4.676 -4.559 1 97.06 115 TYR A N 1
ATOM 872 C CA . TYR A 1 115 ? 8.602 -4.602 -4.035 1 97.06 115 TYR A CA 1
ATOM 873 C C . TYR A 1 115 ? 9.148 -5.996 -3.727 1 97.06 115 TYR A C 1
ATOM 875 O O . TYR A 1 115 ? 8.602 -6.703 -2.877 1 97.06 115 TYR A O 1
ATOM 883 N N . ARG A 1 116 ? 10.242 -6.367 -4.336 1 95.5 116 ARG A N 1
ATOM 884 C CA . ARG A 1 116 ? 10.703 -7.75 -4.297 1 95.5 116 ARG A CA 1
ATOM 885 C C . ARG A 1 116 ? 11.328 -8.078 -2.947 1 95.5 116 ARG A C 1
ATOM 887 O O . ARG A 1 116 ? 11.172 -9.195 -2.441 1 95.5 116 ARG A O 1
ATOM 894 N N . GLY A 1 117 ? 12.203 -7.137 -2.41 1 96.06 117 GLY A N 1
ATOM 895 C CA . GLY A 1 117 ? 12.82 -7.32 -1.107 1 96.06 117 GLY A CA 1
ATOM 896 C C . GLY A 1 117 ? 13.539 -8.648 -0.966 1 96.06 117 GLY A C 1
ATOM 897 O O . GLY A 1 117 ? 14.359 -9.016 -1.811 1 96.06 117 GLY A O 1
ATOM 898 N N . ALA A 1 118 ? 13.188 -9.398 0.075 1 97.31 118 ALA A N 1
ATOM 899 C CA . ALA A 1 118 ? 13.836 -10.648 0.457 1 97.31 118 ALA A CA 1
ATOM 900 C C . ALA A 1 118 ? 13.68 -11.703 -0.636 1 97.31 118 ALA A C 1
ATOM 902 O O . ALA A 1 118 ? 14.43 -12.688 -0.674 1 97.31 118 ALA A O 1
ATOM 903 N N . ASN A 1 119 ? 12.688 -11.602 -1.519 1 96.38 119 ASN A N 1
ATOM 904 C CA . ASN A 1 119 ? 12.492 -12.562 -2.6 1 96.38 119 ASN A CA 1
ATOM 905 C C . ASN A 1 119 ? 13.719 -12.641 -3.504 1 96.38 119 ASN A C 1
ATOM 907 O O . ASN A 1 119 ? 13.969 -13.68 -4.121 1 96.38 119 ASN A O 1
ATOM 911 N N . GLU A 1 120 ? 14.492 -11.578 -3.561 1 95 120 GLU A N 1
ATOM 912 C CA . GLU A 1 120 ? 15.664 -11.508 -4.434 1 95 120 GLU A CA 1
ATOM 913 C C . GLU A 1 120 ? 16.781 -12.422 -3.939 1 95 120 GLU A C 1
ATOM 915 O O . GLU A 1 120 ? 17.719 -12.711 -4.672 1 95 120 GLU A O 1
ATOM 920 N N . LEU A 1 121 ? 16.625 -12.938 -2.758 1 96.94 121 LEU A N 1
ATOM 921 C CA . LEU A 1 121 ? 17.734 -13.672 -2.148 1 96.94 121 LEU A CA 1
ATOM 922 C C . LEU A 1 121 ? 17.469 -15.172 -2.197 1 96.94 121 LEU A C 1
ATOM 924 O O . LEU A 1 121 ? 18.25 -15.953 -1.634 1 96.94 121 LEU A O 1
ATOM 928 N N . LEU A 1 122 ? 16.438 -15.547 -2.869 1 97.06 122 LEU A N 1
ATOM 929 C CA . LEU A 1 122 ? 16.188 -16.969 -3.09 1 97.06 122 LEU A CA 1
ATOM 930 C C . LEU A 1 122 ? 17.219 -17.562 -4.051 1 97.06 122 LEU A C 1
ATOM 932 O O . LEU A 1 122 ? 17.547 -16.953 -5.062 1 97.06 122 LEU A O 1
ATOM 936 N N . SER A 1 123 ? 17.766 -18.719 -3.697 1 96.69 123 SER A N 1
ATOM 937 C CA . SER A 1 123 ? 18.734 -19.406 -4.539 1 96.69 123 SER A CA 1
ATOM 938 C C . SER A 1 123 ? 18.406 -20.891 -4.656 1 96.69 123 SER A C 1
ATOM 940 O O . SER A 1 123 ? 17.641 -21.438 -3.842 1 96.69 123 SER A O 1
ATOM 942 N N . PRO A 1 124 ? 18.984 -21.562 -5.688 1 96.88 124 PRO A N 1
ATOM 943 C CA . PRO A 1 124 ? 18.75 -23 -5.832 1 96.88 124 PRO A CA 1
ATOM 944 C C . PRO A 1 124 ? 19.188 -23.797 -4.605 1 96.88 124 PRO A C 1
ATOM 946 O O . PRO A 1 124 ? 18.609 -24.859 -4.316 1 96.88 124 PRO A O 1
ATOM 949 N N . ASN A 1 125 ? 20.109 -23.281 -3.881 1 96.69 125 ASN A N 1
ATOM 950 C CA . ASN A 1 125 ? 20.641 -23.969 -2.713 1 96.69 125 ASN A CA 1
ATOM 951 C C . ASN A 1 125 ? 19.641 -23.984 -1.563 1 96.69 125 ASN A C 1
ATOM 953 O O . ASN A 1 125 ? 19.797 -24.734 -0.602 1 96.69 125 ASN A O 1
ATOM 957 N N . ASP A 1 126 ? 18.625 -23.25 -1.678 1 97.56 126 ASP A N 1
ATOM 958 C CA . ASP A 1 126 ? 17.609 -23.188 -0.63 1 97.56 126 ASP A CA 1
ATOM 959 C C . ASP A 1 126 ? 16.625 -24.359 -0.752 1 97.56 126 ASP A C 1
ATOM 961 O O . ASP A 1 126 ? 15.812 -24.594 0.149 1 97.56 126 ASP A O 1
ATOM 965 N N . VAL A 1 127 ? 16.641 -25.078 -1.8 1 97.56 127 VAL A N 1
ATOM 966 C CA . VAL A 1 127 ? 15.781 -26.234 -2.002 1 97.56 127 VAL A CA 1
ATOM 967 C C . VAL A 1 127 ? 16.5 -27.5 -1.51 1 97.56 127 VAL A C 1
ATOM 969 O O . VAL A 1 127 ? 17.453 -27.953 -2.133 1 97.56 127 VAL A O 1
ATOM 972 N N . PRO A 1 128 ? 16.031 -28.109 -0.507 1 96.5 128 PRO A N 1
ATOM 973 C CA . PRO A 1 128 ? 16.703 -29.297 -0.005 1 96.5 128 PRO A CA 1
ATOM 974 C C . PRO A 1 128 ? 16.625 -30.469 -0.988 1 96.5 128 PRO A C 1
ATOM 976 O O . PRO A 1 128 ? 15.562 -30.75 -1.543 1 96.5 128 PRO A O 1
ATOM 979 N N . ARG A 1 129 ? 17.688 -31.172 -1.113 1 94.31 129 ARG A N 1
ATOM 980 C CA . ARG A 1 129 ? 17.75 -32.312 -2.012 1 94.31 129 ARG A CA 1
ATOM 981 C C . ARG A 1 129 ? 16.734 -33.375 -1.608 1 94.31 129 ARG A C 1
ATOM 983 O O . ARG A 1 129 ? 16.094 -33.969 -2.465 1 94.31 129 ARG A O 1
ATOM 990 N N . GLN A 1 130 ? 16.641 -33.625 -0.349 1 95.06 130 GLN A N 1
ATOM 991 C CA . GLN A 1 130 ? 15.719 -34.656 0.144 1 95.06 130 GLN A CA 1
ATOM 992 C C . GLN A 1 130 ? 14.281 -34.344 -0.26 1 95.06 130 GLN A C 1
ATOM 994 O O . GLN A 1 130 ? 13.5 -35.25 -0.571 1 95.06 130 GLN A O 1
ATOM 999 N N . LEU A 1 131 ? 13.977 -33.125 -0.213 1 95.75 131 LEU A N 1
ATOM 1000 C CA . LEU A 1 131 ? 12.625 -32.719 -0.583 1 95.75 131 LEU A CA 1
ATOM 1001 C C . LEU A 1 131 ? 12.383 -32.938 -2.074 1 95.75 131 LEU A C 1
ATOM 1003 O O . LEU A 1 131 ? 11.289 -33.344 -2.475 1 95.75 131 LEU A O 1
ATOM 1007 N N . LEU A 1 132 ? 13.336 -32.656 -2.848 1 95.69 132 LEU A N 1
ATOM 1008 C CA . LEU A 1 132 ? 13.234 -32.875 -4.285 1 95.69 132 LEU A CA 1
ATOM 1009 C C . LEU A 1 132 ? 13.047 -34.375 -4.582 1 95.69 132 LEU A C 1
ATOM 1011 O O . LEU A 1 132 ? 12.328 -34.719 -5.52 1 95.69 132 LEU A O 1
ATOM 1015 N N . GLU A 1 133 ? 13.656 -35.219 -3.773 1 94.75 133 GLU A N 1
ATOM 1016 C CA . GLU A 1 133 ? 13.547 -36.656 -3.949 1 94.75 133 GLU A CA 1
ATOM 1017 C C . GLU A 1 133 ? 12.125 -37.125 -3.678 1 94.75 133 GLU A C 1
ATOM 1019 O O . GLU A 1 133 ? 11.664 -38.094 -4.285 1 94.75 133 GLU A O 1
ATOM 1024 N N . GLU A 1 134 ? 11.523 -36.469 -2.85 1 95.62 134 GLU A N 1
ATOM 1025 C CA . GLU A 1 134 ? 10.18 -36.875 -2.443 1 95.62 134 GLU A CA 1
ATOM 1026 C C . GLU A 1 134 ? 9.109 -36.188 -3.279 1 95.62 134 GLU A C 1
ATOM 1028 O O . GLU A 1 134 ? 7.953 -36.594 -3.289 1 95.62 134 GLU A O 1
ATOM 1033 N N . ALA A 1 135 ? 9.43 -35.188 -3.988 1 97.62 135 ALA A N 1
ATOM 1034 C CA . ALA A 1 135 ? 8.477 -34.344 -4.688 1 97.62 135 ALA A CA 1
ATOM 1035 C C . ALA A 1 135 ? 7.844 -35.062 -5.871 1 97.62 135 ALA A C 1
ATOM 1037 O O . ALA A 1 135 ? 8.547 -35.688 -6.668 1 97.62 135 ALA A O 1
ATOM 1038 N N . THR A 1 136 ? 6.543 -35 -5.895 1 98.06 136 THR A N 1
ATOM 1039 C CA . THR A 1 136 ? 5.852 -35.438 -7.102 1 98.06 136 THR A CA 1
ATOM 1040 C C . THR A 1 136 ? 6.012 -34.406 -8.227 1 98.06 136 THR A C 1
ATOM 1042 O O . THR A 1 136 ? 6.184 -34.781 -9.383 1 98.06 136 THR A O 1
ATOM 1045 N N . ILE A 1 137 ? 5.988 -33.188 -7.879 1 98.5 137 ILE A N 1
ATOM 1046 C CA . ILE A 1 137 ? 6.176 -32.094 -8.836 1 98.5 137 ILE A CA 1
ATOM 1047 C C . ILE A 1 137 ? 6.875 -30.922 -8.156 1 98.5 137 ILE A C 1
ATOM 1049 O O . ILE A 1 137 ? 6.629 -30.641 -6.977 1 98.5 137 ILE A O 1
ATOM 1053 N N . VAL A 1 138 ? 7.742 -30.266 -8.898 1 98.62 138 VAL A N 1
ATOM 1054 C CA . VAL A 1 138 ? 8.352 -29 -8.516 1 98.62 138 VAL A CA 1
ATOM 1055 C C . VAL A 1 138 ? 7.809 -27.875 -9.391 1 98.62 138 VAL A C 1
ATOM 1057 O O . VAL A 1 138 ? 7.977 -27.906 -10.617 1 98.62 138 VAL A O 1
ATOM 1060 N N . HIS A 1 139 ? 7.137 -26.953 -8.742 1 98.75 139 HIS A N 1
ATOM 1061 C CA . HIS A 1 139 ? 6.586 -25.797 -9.445 1 98.75 139 HIS A CA 1
ATOM 1062 C C . HIS A 1 139 ? 7.383 -24.531 -9.141 1 98.75 139 HIS A C 1
ATOM 1064 O O . HIS A 1 139 ? 7.555 -24.172 -7.977 1 98.75 139 HIS A O 1
ATOM 1070 N N . MET A 1 140 ? 7.816 -23.891 -10.148 1 97.56 140 MET A N 1
ATOM 1071 C CA . MET A 1 140 ? 8.586 -22.656 -10.016 1 97.56 140 MET A CA 1
ATOM 1072 C C . MET A 1 140 ? 7.801 -21.469 -10.57 1 97.56 140 MET A C 1
ATOM 1074 O O . MET A 1 140 ? 7.332 -21.5 -11.703 1 97.56 140 MET A O 1
ATOM 1078 N N . ALA A 1 141 ? 7.68 -20.5 -9.719 1 95.5 141 ALA A N 1
ATOM 1079 C CA . ALA A 1 141 ? 6.863 -19.359 -10.117 1 95.5 141 ALA A CA 1
ATOM 1080 C C . ALA A 1 141 ? 7.574 -18.047 -9.812 1 95.5 141 ALA A C 1
ATOM 1082 O O . ALA A 1 141 ? 8.047 -17.828 -8.695 1 95.5 141 ALA A O 1
ATOM 1083 N N . SER A 1 142 ? 7.605 -17.141 -10.773 1 92.06 142 SER A N 1
ATOM 1084 C CA . SER A 1 142 ? 8.086 -15.766 -10.633 1 92.06 142 SER A CA 1
ATOM 1085 C C . SER A 1 142 ? 9.539 -15.734 -10.148 1 92.06 142 SER A C 1
ATOM 1087 O O . SER A 1 142 ? 9.891 -14.938 -9.281 1 92.06 142 SER A O 1
ATOM 1089 N N . ILE A 1 143 ? 10.328 -16.672 -10.594 1 92.19 143 ILE A N 1
ATOM 1090 C CA . ILE A 1 143 ? 11.758 -16.656 -10.312 1 92.19 143 ILE A CA 1
ATOM 1091 C C . ILE A 1 143 ? 12.547 -16.547 -11.617 1 92.19 143 ILE A C 1
ATOM 1093 O O . ILE A 1 143 ? 12.062 -16.969 -12.672 1 92.19 143 ILE A O 1
ATOM 1097 N N . PRO A 1 144 ? 13.711 -16.016 -11.555 1 90.25 144 PRO A N 1
ATOM 1098 C CA . PRO A 1 144 ? 14.523 -15.883 -12.766 1 90.25 144 PRO A CA 1
ATOM 1099 C C . PRO A 1 144 ? 14.82 -17.219 -13.438 1 90.25 144 PRO A C 1
ATOM 1101 O O . PRO A 1 144 ? 15.039 -18.219 -12.75 1 90.25 144 PRO A O 1
ATOM 1104 N N . PRO A 1 145 ? 14.883 -17.156 -14.75 1 90.69 145 PRO A N 1
ATOM 1105 C CA . PRO A 1 145 ? 15.141 -18.391 -15.5 1 90.69 145 PRO A CA 1
ATOM 1106 C C . PRO A 1 145 ? 16.438 -19.078 -15.086 1 90.69 145 PRO A C 1
ATOM 1108 O O . PRO A 1 145 ? 16.547 -20.312 -15.133 1 90.69 145 PRO A O 1
ATOM 1111 N N . THR A 1 146 ? 17.406 -18.297 -14.664 1 89.19 146 THR A N 1
ATOM 1112 C CA . THR A 1 146 ? 18.672 -18.875 -14.25 1 89.19 146 THR A CA 1
ATOM 1113 C C . THR A 1 146 ? 18.5 -19.75 -13.008 1 89.19 146 THR A C 1
ATOM 1115 O O . THR A 1 146 ? 19.047 -20.844 -12.93 1 89.19 146 THR A O 1
ATOM 1118 N N . ILE A 1 147 ? 17.703 -19.297 -12.133 1 92.38 147 ILE A N 1
ATOM 1119 C CA . ILE A 1 147 ? 17.406 -20.047 -10.914 1 92.38 147 ILE A CA 1
ATOM 1120 C C . ILE A 1 147 ? 16.516 -21.234 -11.25 1 92.38 147 ILE A C 1
ATOM 1122 O O . ILE A 1 147 ? 16.75 -22.344 -10.789 1 92.38 147 ILE A O 1
ATOM 1126 N N . ALA A 1 148 ? 15.594 -20.984 -12.055 1 94.12 148 ALA A N 1
ATOM 1127 C CA . ALA A 1 148 ? 14.648 -22.016 -12.461 1 94.12 148 ALA A CA 1
ATOM 1128 C C . ALA A 1 148 ? 15.375 -23.172 -13.156 1 94.12 148 ALA A C 1
ATOM 1130 O O . ALA A 1 148 ? 15.07 -24.344 -12.914 1 94.12 148 ALA A O 1
ATOM 1131 N N . SER A 1 149 ? 16.328 -22.828 -13.977 1 93.19 149 SER A N 1
ATOM 1132 C CA . SER A 1 149 ? 17.078 -23.828 -14.734 1 93.19 149 SER A CA 1
ATOM 1133 C C . SER A 1 149 ? 17.797 -24.797 -13.812 1 93.19 149 SER A C 1
ATOM 1135 O O . SER A 1 149 ? 17.719 -26 -14 1 93.19 149 SER A O 1
ATOM 1137 N N . GLU A 1 150 ? 18.453 -24.266 -12.883 1 95.38 150 GLU A N 1
ATOM 1138 C CA . GLU A 1 150 ? 19.219 -25.094 -11.961 1 95.38 150 GLU A CA 1
ATOM 1139 C C . GLU A 1 150 ? 18.312 -26 -11.141 1 95.38 150 GLU A C 1
ATOM 1141 O O . GLU A 1 150 ? 18.594 -27.188 -10.969 1 95.38 150 GLU A O 1
ATOM 1146 N N . ILE A 1 151 ? 17.266 -25.469 -10.648 1 96.81 151 ILE A N 1
ATOM 1147 C CA . ILE A 1 151 ? 16.328 -26.234 -9.844 1 96.81 151 ILE A CA 1
ATOM 1148 C C . ILE A 1 151 ? 15.688 -27.328 -10.695 1 96.81 151 ILE A C 1
ATOM 1150 O O . ILE A 1 151 ? 15.547 -28.469 -10.258 1 96.81 151 ILE A O 1
ATOM 1154 N N . ALA A 1 152 ? 15.352 -26.969 -11.891 1 96.06 152 ALA A N 1
ATOM 1155 C CA . ALA A 1 152 ? 14.719 -27.906 -12.812 1 96.06 152 ALA A CA 1
ATOM 1156 C C . ALA A 1 152 ? 15.641 -29.078 -13.117 1 96.06 152 ALA A C 1
ATOM 1158 O O . ALA A 1 152 ? 15.203 -30.234 -13.125 1 96.06 152 ALA A O 1
ATOM 1159 N N . MET A 1 153 ? 16.859 -28.766 -13.359 1 94.56 153 MET A N 1
ATOM 1160 C CA . MET A 1 153 ? 17.828 -29.812 -13.656 1 94.56 153 MET A CA 1
ATOM 1161 C C . MET A 1 153 ? 17.953 -30.781 -12.492 1 94.56 153 MET A C 1
ATOM 1163 O O . MET A 1 153 ? 17.969 -32 -12.695 1 94.56 153 MET A O 1
ATOM 1167 N N . ARG A 1 154 ? 17.984 -30.266 -11.312 1 95.75 154 ARG A N 1
ATOM 1168 C CA . ARG A 1 154 ? 18.078 -31.109 -10.125 1 95.75 154 ARG A CA 1
ATOM 1169 C C . ARG A 1 154 ? 16.828 -31.969 -9.969 1 95.75 154 ARG A C 1
ATOM 1171 O O . ARG A 1 154 ? 16.906 -33.156 -9.664 1 95.75 154 ARG A O 1
ATOM 1178 N N . ALA A 1 155 ? 15.711 -31.391 -10.164 1 95.31 155 ALA A N 1
ATOM 1179 C CA . ALA A 1 155 ? 14.43 -32.062 -9.969 1 95.31 155 ALA A CA 1
ATOM 1180 C C . ALA A 1 155 ? 14.227 -33.188 -11 1 95.31 155 ALA A C 1
ATOM 1182 O O . ALA A 1 155 ? 13.82 -34.281 -10.648 1 95.31 155 ALA A O 1
ATOM 1183 N N . THR A 1 156 ? 14.508 -32.875 -12.281 1 91.69 156 THR A N 1
ATOM 1184 C CA . THR A 1 156 ? 14.344 -33.844 -13.359 1 91.69 156 THR A CA 1
ATOM 1185 C C . THR A 1 156 ? 15.25 -35.062 -13.148 1 91.69 156 THR A C 1
ATOM 1187 O O . THR A 1 156 ? 14.859 -36.188 -13.422 1 91.69 156 THR A O 1
ATOM 1190 N N . GLY A 1 157 ? 16.391 -34.781 -12.68 1 90.25 157 GLY A N 1
ATOM 1191 C CA . GLY A 1 157 ? 17.328 -35.875 -12.398 1 90.25 157 GLY A CA 1
ATOM 1192 C C . GLY A 1 157 ? 16.828 -36.812 -11.336 1 90.25 157 GLY A C 1
ATOM 1193 O O . GLY A 1 157 ? 17.234 -38 -11.305 1 90.25 157 GLY A O 1
ATOM 1194 N N . LEU A 1 158 ? 15.891 -36.375 -10.594 1 91.62 158 LEU A N 1
ATOM 1195 C CA . LEU A 1 158 ? 15.391 -37.188 -9.492 1 91.62 158 LEU A CA 1
ATOM 1196 C C . LEU A 1 158 ? 14.016 -37.75 -9.812 1 91.62 158 LEU A C 1
ATOM 1198 O O . LEU A 1 158 ? 13.398 -38.406 -8.977 1 91.62 158 LEU A O 1
ATOM 1202 N N . GLY A 1 159 ? 13.469 -37.406 -10.945 1 90.75 159 GLY A N 1
ATOM 1203 C CA . GLY A 1 159 ? 12.25 -38.031 -11.438 1 90.75 159 GLY A CA 1
ATOM 1204 C C . GLY A 1 159 ? 11.008 -37.219 -11.164 1 90.75 159 GLY A C 1
ATOM 1205 O O . GLY A 1 159 ? 9.891 -37.688 -11.398 1 90.75 159 GLY A O 1
ATOM 1206 N N . SER A 1 160 ? 11.141 -36.062 -10.664 1 93.88 160 SER A N 1
ATOM 1207 C CA . SER A 1 160 ? 10 -35.219 -10.391 1 93.88 160 SER A CA 1
ATOM 1208 C C . SER A 1 160 ? 9.508 -34.531 -11.664 1 93.88 160 SER A C 1
ATOM 1210 O O . SER A 1 160 ? 10.297 -34.219 -12.555 1 93.88 160 SER A O 1
ATOM 1212 N N . LEU A 1 161 ? 8.188 -34.312 -11.773 1 96.38 161 LEU A N 1
ATOM 1213 C CA . LEU A 1 161 ? 7.672 -33.406 -12.773 1 96.38 161 LEU A CA 1
ATOM 1214 C C . LEU A 1 161 ? 8.109 -31.969 -12.461 1 96.38 161 LEU A C 1
ATOM 1216 O O . LEU A 1 161 ? 8.25 -31.594 -11.297 1 96.38 161 LEU A O 1
ATOM 1220 N N . VAL A 1 162 ? 8.297 -31.188 -13.516 1 97.88 162 VAL A N 1
ATOM 1221 C CA . VAL A 1 162 ? 8.711 -29.797 -13.336 1 97.88 162 VAL A CA 1
ATOM 1222 C C . VAL A 1 162 ? 7.773 -28.875 -14.102 1 97.88 162 VAL A C 1
ATOM 1224 O O . VAL A 1 162 ? 7.523 -29.078 -15.297 1 97.88 162 VAL A O 1
ATOM 1227 N N . SER A 1 163 ? 7.195 -27.922 -13.422 1 98.12 163 SER A N 1
ATOM 1228 C CA . SER A 1 163 ? 6.391 -26.891 -14.062 1 98.12 163 SER A CA 1
ATOM 1229 C C . SER A 1 163 ? 6.93 -25.5 -13.75 1 98.12 163 SER A C 1
ATOM 1231 O O . SER A 1 163 ? 7.551 -25.281 -12.703 1 98.12 163 SER A O 1
ATOM 1233 N N . TYR A 1 164 ? 6.707 -24.547 -14.664 1 96.56 164 TYR A N 1
ATOM 1234 C CA . TYR A 1 164 ? 7.273 -23.219 -14.555 1 96.56 164 TYR A CA 1
ATOM 1235 C C . TYR A 1 164 ? 6.285 -22.156 -15.039 1 96.56 164 TYR A C 1
ATOM 1237 O O . TYR A 1 164 ? 5.684 -22.312 -16.109 1 96.56 164 TYR A O 1
ATOM 1245 N N . ASP A 1 165 ? 6.051 -21.203 -14.211 1 96.31 165 ASP A N 1
ATOM 1246 C CA . ASP A 1 165 ? 5.312 -19.984 -14.523 1 96.31 165 ASP A CA 1
ATOM 1247 C C . ASP A 1 165 ? 6.191 -18.75 -14.352 1 96.31 165 ASP A C 1
ATOM 1249 O O . ASP A 1 165 ? 6.242 -18.172 -13.258 1 96.31 165 ASP A O 1
ATOM 1253 N N . PRO A 1 166 ? 6.805 -18.328 -15.352 1 91.94 166 PRO A N 1
ATOM 1254 C CA . PRO A 1 166 ? 7.809 -17.266 -15.227 1 91.94 166 PRO A CA 1
ATOM 1255 C C . PRO A 1 166 ? 7.227 -15.953 -14.695 1 91.94 166 PRO A C 1
ATOM 1257 O O . PRO A 1 166 ? 7.875 -15.258 -13.914 1 91.94 166 PRO A O 1
ATOM 1260 N N . GLY A 1 167 ? 6.035 -15.617 -15.094 1 87.12 167 GLY A N 1
ATOM 1261 C CA . GLY A 1 167 ? 5.457 -14.352 -14.68 1 87.12 167 GLY A CA 1
ATOM 1262 C C . GLY A 1 167 ? 6.098 -13.156 -15.359 1 87.12 167 GLY A C 1
ATOM 1263 O O . GLY A 1 167 ? 6.93 -13.312 -16.25 1 87.12 167 GLY A O 1
ATOM 1264 N N . ALA A 1 168 ? 5.723 -11.93 -14.898 1 75.25 168 ALA A N 1
ATOM 1265 C CA . ALA A 1 168 ? 6.168 -10.688 -15.516 1 75.25 168 ALA A CA 1
ATOM 1266 C C . ALA A 1 168 ? 7.668 -10.484 -15.328 1 75.25 168 ALA A C 1
ATOM 1268 O O . ALA A 1 168 ? 8.328 -9.867 -16.172 1 75.25 168 ALA A O 1
ATOM 1269 N N . TYR A 1 169 ? 8.164 -10.953 -14.344 1 68.19 169 TYR A N 1
ATOM 1270 C CA . TYR A 1 169 ? 9.57 -10.758 -14 1 68.19 169 TYR A CA 1
ATOM 1271 C C . TYR A 1 169 ? 10.477 -11.43 -15.023 1 68.19 169 TYR A C 1
ATOM 1273 O O . TYR A 1 169 ? 11.578 -10.945 -15.297 1 68.19 169 TYR A O 1
ATOM 1281 N N . ALA A 1 170 ? 9.984 -12.391 -15.602 1 65.25 170 ALA A N 1
ATOM 1282 C CA . ALA A 1 170 ? 10.875 -13.18 -16.438 1 65.25 170 ALA A CA 1
ATOM 1283 C C . ALA A 1 170 ? 10.859 -12.672 -17.891 1 65.25 170 ALA A C 1
ATOM 1285 O O . ALA A 1 170 ? 11.695 -13.062 -18.703 1 65.25 170 ALA A O 1
ATOM 1286 N N . LEU A 1 171 ? 9.984 -11.742 -18 1 65.31 171 LEU A N 1
ATOM 1287 C CA . LEU A 1 171 ? 9.875 -11.211 -19.359 1 65.31 171 LEU A CA 1
ATOM 1288 C C . LEU A 1 171 ? 11.109 -10.383 -19.719 1 65.31 171 LEU A C 1
ATOM 1290 O O . LEU A 1 171 ? 11.375 -10.133 -20.891 1 65.31 171 LEU A O 1
ATOM 1294 N N . TYR A 1 172 ? 11.844 -10.156 -18.703 1 68.56 172 TYR A N 1
ATOM 1295 C CA . TYR A 1 172 ? 13.055 -9.383 -18.984 1 68.56 172 TYR A CA 1
ATOM 1296 C C . TYR A 1 172 ? 14.117 -10.25 -19.625 1 68.56 172 TYR A C 1
ATOM 1298 O O . TYR A 1 172 ? 15.07 -9.742 -20.234 1 68.56 172 TYR A O 1
ATOM 1306 N N . ASP A 1 173 ? 13.969 -11.539 -19.531 1 75.94 173 ASP A N 1
ATOM 1307 C CA . ASP A 1 173 ? 14.953 -12.461 -20.094 1 75.94 173 ASP A CA 1
ATOM 1308 C C . ASP A 1 173 ? 14.266 -13.578 -20.875 1 75.94 173 ASP A C 1
ATOM 1310 O O . ASP A 1 173 ? 14.492 -14.758 -20.625 1 75.94 173 ASP A O 1
ATOM 1314 N N . LYS A 1 174 ? 13.625 -13.242 -21.906 1 74.75 174 LYS A N 1
ATOM 1315 C CA . LYS A 1 174 ? 12.812 -14.18 -22.672 1 74.75 174 LYS A CA 1
ATOM 1316 C C . LYS A 1 174 ? 13.68 -15.258 -23.312 1 74.75 174 LYS A C 1
ATOM 1318 O O . LYS A 1 174 ? 13.266 -16.422 -23.406 1 74.75 174 LYS A O 1
ATOM 1323 N N . GLU A 1 175 ? 14.828 -14.859 -23.719 1 78.19 175 GLU A N 1
ATOM 1324 C CA . GLU A 1 175 ? 15.727 -15.812 -24.359 1 78.19 175 GLU A CA 1
ATOM 1325 C C . GLU A 1 175 ? 16.156 -16.906 -23.391 1 78.19 175 GLU A C 1
ATOM 1327 O O . GLU A 1 175 ? 16.297 -18.078 -23.781 1 78.19 175 GLU A O 1
ATOM 1332 N N . LYS A 1 176 ? 16.188 -16.562 -22.219 1 80.31 176 LYS A N 1
ATOM 1333 C CA . LYS A 1 176 ? 16.641 -17.531 -21.219 1 80.31 176 LYS A CA 1
ATOM 1334 C C . LYS A 1 176 ? 15.508 -18.484 -20.859 1 80.31 176 LYS A C 1
ATOM 1336 O O . LYS A 1 176 ? 15.766 -19.641 -20.5 1 80.31 176 LYS A O 1
ATOM 1341 N N . ILE A 1 177 ? 14.367 -18.047 -21.016 1 82.94 177 ILE A N 1
ATOM 1342 C CA . ILE A 1 177 ? 13.242 -18.938 -20.75 1 82.94 177 ILE A CA 1
ATOM 1343 C C . ILE A 1 177 ? 13.234 -20.094 -21.75 1 82.94 177 ILE A C 1
ATOM 1345 O O . ILE A 1 177 ? 13.094 -21.25 -21.359 1 82.94 177 ILE A O 1
ATOM 1349 N N . VAL A 1 178 ? 13.516 -19.781 -22.953 1 82.31 178 VAL A N 1
ATOM 1350 C CA . VAL A 1 178 ? 13.5 -20.766 -24.016 1 82.31 178 VAL A CA 1
ATOM 1351 C C . VAL A 1 178 ? 14.633 -21.781 -23.812 1 82.31 178 VAL A C 1
ATOM 1353 O O . VAL A 1 178 ? 14.453 -22.984 -24.031 1 82.31 178 VAL A O 1
ATOM 1356 N N . SER A 1 179 ? 15.648 -21.297 -23.266 1 82.5 179 SER A N 1
ATOM 1357 C CA . SER A 1 179 ? 16.844 -22.109 -23.141 1 82.5 179 SER A CA 1
ATOM 1358 C C . SER A 1 179 ? 16.688 -23.172 -22.062 1 82.5 179 SER A C 1
ATOM 1360 O O . SER A 1 179 ? 17.453 -24.141 -22.016 1 82.5 179 SER A O 1
ATOM 1362 N N . ILE A 1 180 ? 15.703 -23.062 -21.266 1 85.31 180 ILE A N 1
ATOM 1363 C CA . ILE A 1 180 ? 15.609 -24.016 -20.172 1 85.31 180 ILE A CA 1
ATOM 1364 C C . ILE A 1 180 ? 14.414 -24.938 -20.375 1 85.31 180 ILE A C 1
ATOM 1366 O O . ILE A 1 180 ? 14.109 -25.766 -19.516 1 85.31 180 ILE A O 1
ATOM 1370 N N . LEU A 1 181 ? 13.781 -24.875 -21.469 1 88.31 181 LEU A N 1
ATOM 1371 C CA . LEU A 1 181 ? 12.516 -25.578 -21.703 1 88.31 181 LEU A CA 1
ATOM 1372 C C . LEU A 1 181 ? 12.734 -27.078 -21.781 1 88.31 181 LEU A C 1
ATOM 1374 O O . LEU A 1 181 ? 11.797 -27.859 -21.594 1 88.31 181 LEU A O 1
ATOM 1378 N N . ASP A 1 182 ? 13.914 -27.5 -22.031 1 87.56 182 ASP A N 1
ATOM 1379 C CA . ASP A 1 182 ? 14.203 -28.938 -22.125 1 87.56 182 ASP A CA 1
ATOM 1380 C C . ASP A 1 182 ? 14.117 -29.594 -20.75 1 87.56 182 ASP A C 1
ATOM 1382 O O . ASP A 1 182 ? 14.016 -30.828 -20.656 1 87.56 182 ASP A O 1
ATOM 1386 N N . ASN A 1 183 ? 14.086 -28.844 -19.734 1 91.44 183 ASN A N 1
ATOM 1387 C CA . ASN A 1 183 ? 13.969 -29.375 -18.391 1 91.44 183 ASN A CA 1
ATOM 1388 C C . ASN A 1 183 ? 12.617 -29.031 -17.766 1 91.44 183 ASN A C 1
ATOM 1390 O O . ASN A 1 183 ? 12.422 -29.219 -16.562 1 91.44 183 ASN A O 1
ATOM 1394 N N . ILE A 1 184 ? 11.719 -28.547 -18.531 1 94.69 184 ILE A N 1
ATOM 1395 C CA . ILE A 1 184 ? 10.406 -28.141 -18.047 1 94.69 184 ILE A CA 1
ATOM 1396 C C . ILE A 1 184 ? 9.336 -29.031 -18.656 1 94.69 184 ILE A C 1
ATOM 1398 O O . ILE A 1 184 ? 9.211 -29.109 -19.891 1 94.69 184 ILE A O 1
ATOM 1402 N N . ASN A 1 185 ? 8.562 -29.703 -17.859 1 95.75 185 ASN A N 1
ATOM 1403 C CA . ASN A 1 185 ? 7.488 -30.547 -18.359 1 95.75 185 ASN A CA 1
ATOM 1404 C C . ASN A 1 185 ? 6.25 -29.734 -18.719 1 95.75 185 ASN A C 1
ATOM 1406 O O . ASN A 1 185 ? 5.602 -30 -19.734 1 95.75 185 ASN A O 1
ATOM 1410 N N . ILE A 1 186 ? 5.926 -28.781 -17.891 1 97.25 186 ILE A N 1
ATOM 1411 C CA . ILE A 1 186 ? 4.734 -27.953 -18.094 1 97.25 186 ILE A CA 1
ATOM 1412 C C . ILE A 1 186 ? 5.105 -26.484 -17.984 1 97.25 186 ILE A C 1
ATOM 1414 O O . ILE A 1 186 ? 5.613 -26.031 -16.969 1 97.25 186 ILE A O 1
ATOM 1418 N N . LEU A 1 187 ? 4.844 -25.719 -19.016 1 95.38 187 LEU A N 1
ATOM 1419 C CA . LEU A 1 187 ? 5.086 -24.281 -19.047 1 95.38 187 LEU A CA 1
ATOM 1420 C C . LEU A 1 187 ? 3.771 -23.516 -19.047 1 95.38 187 LEU A C 1
ATOM 1422 O O . LEU A 1 187 ? 2.904 -23.75 -19.891 1 95.38 187 LEU A O 1
ATOM 1426 N N . PHE A 1 188 ? 3.637 -22.641 -18.109 1 96.31 188 PHE A N 1
ATOM 1427 C CA . PHE A 1 188 ? 2.465 -21.766 -18.031 1 96.31 188 PHE A CA 1
ATOM 1428 C C . PHE A 1 188 ? 2.797 -20.359 -18.531 1 96.31 188 PHE A C 1
ATOM 1430 O O . PHE A 1 188 ? 3.811 -19.781 -18.125 1 96.31 188 PHE A O 1
ATOM 1437 N N . LEU A 1 189 ? 1.928 -19.828 -19.344 1 91.88 189 LEU A N 1
ATOM 1438 C CA . LEU A 1 189 ? 2.053 -18.453 -19.844 1 91.88 189 LEU A CA 1
ATOM 1439 C C . LEU A 1 189 ? 0.686 -17.797 -19.953 1 91.88 189 LEU A C 1
ATOM 1441 O O . LEU A 1 189 ? -0.328 -18.469 -20.141 1 91.88 189 LEU A O 1
ATOM 1445 N N . ASN A 1 190 ? 0.703 -16.516 -19.75 1 89.06 190 ASN A N 1
ATOM 1446 C CA . ASN A 1 190 ? -0.469 -15.789 -20.234 1 89.06 190 ASN A CA 1
ATOM 1447 C C . ASN A 1 190 ? -0.291 -15.312 -21.672 1 89.06 190 ASN A C 1
ATOM 1449 O O . ASN A 1 190 ? 0.764 -15.531 -22.266 1 89.06 190 ASN A O 1
ATOM 1453 N N . ARG A 1 191 ? -1.299 -14.68 -22.141 1 85.75 191 ARG A N 1
ATOM 1454 C CA . ARG A 1 191 ? -1.293 -14.273 -23.547 1 85.75 191 ARG A CA 1
ATOM 1455 C C . ARG A 1 191 ? -0.142 -13.32 -23.828 1 85.75 191 ARG A C 1
ATOM 1457 O O . ARG A 1 191 ? 0.581 -13.492 -24.812 1 85.75 191 ARG A O 1
ATOM 1464 N N . SER A 1 192 ? 0.041 -12.289 -23.016 1 82.56 192 SER A N 1
ATOM 1465 C CA . SER A 1 192 ? 1.086 -11.297 -23.203 1 82.56 192 SER A CA 1
ATOM 1466 C C . SER A 1 192 ? 2.475 -11.914 -23.109 1 82.56 192 SER A C 1
ATOM 1468 O O . SER A 1 192 ? 3.361 -11.594 -23.906 1 82.56 192 SER A O 1
ATOM 1470 N N . GLU A 1 193 ? 2.656 -12.789 -22.188 1 85.19 193 GLU A N 1
ATOM 1471 C CA . GLU A 1 193 ? 3.924 -13.492 -22.031 1 85.19 193 GLU A CA 1
ATOM 1472 C C . GLU A 1 193 ? 4.227 -14.375 -23.234 1 85.19 193 GLU A C 1
ATOM 1474 O O . GLU A 1 193 ? 5.344 -14.367 -23.75 1 85.19 193 GLU A O 1
ATOM 1479 N N . ALA A 1 194 ? 3.227 -15.07 -23.656 1 86.56 194 ALA A N 1
ATOM 1480 C CA . ALA A 1 194 ? 3.389 -15.961 -24.812 1 86.56 194 ALA A CA 1
ATOM 1481 C C . ALA A 1 194 ? 3.779 -15.172 -26.062 1 86.56 194 ALA A C 1
ATOM 1483 O O . ALA A 1 194 ? 4.68 -15.578 -26.797 1 86.56 194 ALA A O 1
ATOM 1484 N N . ARG A 1 195 ? 3.119 -14.078 -26.219 1 84.38 195 ARG A N 1
ATOM 1485 C CA . ARG A 1 195 ? 3.432 -13.227 -27.359 1 84.38 195 ARG A CA 1
ATOM 1486 C C . ARG A 1 195 ? 4.859 -12.695 -27.266 1 84.38 195 ARG A C 1
ATOM 1488 O O . ARG A 1 195 ? 5.578 -12.672 -28.266 1 84.38 195 ARG A O 1
ATOM 1495 N N . SER A 1 196 ? 5.219 -12.32 -26.141 1 82.75 196 SER A N 1
ATOM 1496 C CA . SER A 1 196 ? 6.547 -11.75 -25.938 1 82.75 196 SER A CA 1
ATOM 1497 C C . SER A 1 196 ? 7.641 -12.781 -26.172 1 82.75 196 SER A C 1
ATOM 1499 O O . SER A 1 196 ? 8.672 -12.477 -26.766 1 82.75 196 SER A O 1
ATOM 1501 N N . ILE A 1 197 ? 7.402 -13.938 -25.75 1 82.81 197 ILE A N 1
ATOM 1502 C CA . ILE A 1 197 ? 8.414 -14.984 -25.781 1 82.81 197 ILE A CA 1
ATOM 1503 C C . ILE A 1 197 ? 8.508 -15.57 -27.188 1 82.81 197 ILE A C 1
ATOM 1505 O O . ILE A 1 197 ? 9.602 -15.906 -27.656 1 82.81 197 ILE A O 1
ATOM 1509 N N . THR A 1 198 ? 7.414 -15.648 -27.953 1 81.81 198 THR A N 1
ATOM 1510 C CA . THR A 1 198 ? 7.414 -16.438 -29.188 1 81.81 198 THR A CA 1
ATOM 1511 C C . THR A 1 198 ? 7.23 -15.547 -30.406 1 81.81 198 THR A C 1
ATOM 1513 O O . THR A 1 198 ? 7.43 -15.984 -31.547 1 81.81 198 THR A O 1
ATOM 1516 N N . GLY A 1 199 ? 6.922 -14.375 -30.172 1 76.94 199 GLY A N 1
ATOM 1517 C CA . GLY A 1 199 ? 6.57 -13.531 -31.297 1 76.94 199 GLY A CA 1
ATOM 1518 C C . GLY A 1 199 ? 5.293 -13.969 -31.984 1 76.94 199 GLY A C 1
ATOM 1519 O O . GLY A 1 199 ? 5.078 -13.648 -33.156 1 76.94 199 GLY A O 1
ATOM 1520 N N . GLY A 1 200 ? 4.543 -14.781 -31.375 1 75.56 200 GLY A N 1
ATOM 1521 C CA . GLY A 1 200 ? 3.246 -15.148 -31.922 1 75.56 200 GLY A CA 1
ATOM 1522 C C . GLY A 1 200 ? 3.148 -16.625 -32.281 1 75.56 200 GLY A C 1
ATOM 1523 O O . GLY A 1 200 ? 2.068 -17.109 -32.625 1 75.56 200 GLY A O 1
ATOM 1524 N N . LYS A 1 201 ? 4.207 -17.312 -32.281 1 80.31 201 LYS A N 1
ATOM 1525 C CA . LYS A 1 201 ? 4.211 -18.734 -32.625 1 80.31 201 LYS A CA 1
ATOM 1526 C C . LYS A 1 201 ? 4.488 -19.594 -31.406 1 80.31 201 LYS A C 1
ATOM 1528 O O . LYS A 1 201 ? 5.594 -20.125 -31.25 1 80.31 201 LYS A O 1
ATOM 1533 N N . VAL A 1 202 ? 3.432 -19.891 -30.719 1 81.38 202 VAL A N 1
ATOM 1534 C CA . VAL A 1 202 ? 3.557 -20.547 -29.422 1 81.38 202 VAL A CA 1
ATOM 1535 C C . VAL A 1 202 ? 3.943 -22.016 -29.609 1 81.38 202 VAL A C 1
ATOM 1537 O O . VAL A 1 202 ? 4.672 -22.578 -28.797 1 81.38 202 VAL A O 1
ATOM 1540 N N . GLU A 1 203 ? 3.555 -22.578 -30.734 1 79.06 203 GLU A N 1
ATOM 1541 C CA . GLU A 1 203 ? 3.814 -23.984 -31 1 79.06 203 GLU A CA 1
ATOM 1542 C C . GLU A 1 203 ? 5.312 -24.266 -31.125 1 79.06 203 GLU A C 1
ATOM 1544 O O . GLU A 1 203 ? 5.762 -25.391 -30.906 1 79.06 203 GLU A O 1
ATOM 1549 N N . ASN A 1 204 ? 6.023 -23.234 -31.422 1 80.12 204 ASN A N 1
ATOM 1550 C CA . ASN A 1 204 ? 7.465 -23.391 -31.562 1 80.12 204 ASN A CA 1
ATOM 1551 C C . ASN A 1 204 ? 8.125 -23.734 -30.234 1 80.12 204 ASN A C 1
ATOM 1553 O O . ASN A 1 204 ? 9.227 -24.281 -30.203 1 80.12 204 ASN A O 1
ATOM 1557 N N . LEU A 1 205 ? 7.445 -23.469 -29.172 1 81.75 205 LEU A N 1
ATOM 1558 C CA . LEU A 1 205 ? 8.016 -23.734 -27.859 1 81.75 205 LEU A CA 1
ATOM 1559 C C . LEU A 1 205 ? 8.07 -25.219 -27.578 1 81.75 205 LEU A C 1
ATOM 1561 O O . LEU A 1 205 ? 8.898 -25.688 -26.797 1 81.75 205 LEU A O 1
ATOM 1565 N N . LEU A 1 206 ? 7.234 -25.969 -28.219 1 81.44 206 LEU A N 1
ATOM 1566 C CA . LEU A 1 206 ? 7.188 -27.422 -28.016 1 81.44 206 LEU A CA 1
ATOM 1567 C C . LEU A 1 206 ? 8.438 -28.094 -28.578 1 81.44 206 LEU A C 1
ATOM 1569 O O . LEU A 1 206 ? 8.789 -29.203 -28.172 1 81.44 206 LEU A O 1
ATOM 1573 N N . LYS A 1 207 ? 9.031 -27.438 -29.406 1 79 207 LYS A N 1
ATOM 1574 C CA . LYS A 1 207 ? 10.219 -28 -30.047 1 79 207 LYS A CA 1
ATOM 1575 C C . LYS A 1 207 ? 11.391 -28.062 -29.078 1 79 207 LYS A C 1
ATOM 1577 O O . LYS A 1 207 ? 12.367 -28.781 -29.328 1 79 207 LYS A O 1
ATOM 1582 N N . TYR A 1 208 ? 11.219 -27.422 -28.031 1 81 208 TYR A N 1
ATOM 1583 C CA . TYR A 1 208 ? 12.359 -27.312 -27.125 1 81 208 TYR A CA 1
ATOM 1584 C C . TYR A 1 208 ? 12.25 -28.328 -25.984 1 81 208 TYR A C 1
ATOM 1586 O O . TYR A 1 208 ? 13.039 -28.297 -25.047 1 81 208 TYR A O 1
ATOM 1594 N N . GLY A 1 209 ? 11.242 -29.219 -26.031 1 79.75 209 GLY A N 1
ATOM 1595 C CA . GLY A 1 209 ? 11.266 -30.359 -25.125 1 79.75 209 GLY A CA 1
ATOM 1596 C C . GLY A 1 209 ? 10.18 -30.312 -24.062 1 79.75 209 GLY A C 1
ATOM 1597 O O . GLY A 1 209 ? 9.984 -31.281 -23.328 1 79.75 209 GLY A O 1
ATOM 1598 N N . THR A 1 210 ? 9.484 -29.281 -23.953 1 86.31 210 THR A N 1
ATOM 1599 C CA . THR A 1 210 ? 8.383 -29.203 -23 1 86.31 210 THR A CA 1
ATOM 1600 C C . THR A 1 210 ? 7.234 -30.109 -23.406 1 86.31 210 THR A C 1
ATOM 1602 O O . THR A 1 210 ? 6.941 -30.25 -24.609 1 86.31 210 THR A O 1
ATOM 1605 N N . ASP A 1 211 ? 6.617 -30.703 -22.422 1 90.75 211 ASP A N 1
ATOM 1606 C CA . ASP A 1 211 ? 5.543 -31.641 -22.719 1 90.75 211 ASP A CA 1
ATOM 1607 C C . ASP A 1 211 ? 4.223 -30.922 -22.953 1 90.75 211 ASP A C 1
ATOM 1609 O O . ASP A 1 211 ? 3.465 -31.281 -23.859 1 90.75 211 ASP A O 1
ATOM 1613 N N . LEU A 1 212 ? 3.984 -29.922 -22.109 1 95.31 212 LEU A N 1
ATOM 1614 C CA . LEU A 1 212 ? 2.736 -29.172 -22.156 1 95.31 212 LEU A CA 1
ATOM 1615 C C . LEU A 1 212 ? 3.002 -27.672 -22.078 1 95.31 212 LEU A C 1
ATOM 1617 O O . LEU A 1 212 ? 3.836 -27.219 -21.281 1 95.31 212 LEU A O 1
ATOM 1621 N N . ILE A 1 213 ? 2.34 -26.938 -22.922 1 94.5 213 ILE A N 1
ATOM 1622 C CA . ILE A 1 213 ? 2.293 -25.484 -22.828 1 94.5 213 ILE A CA 1
ATOM 1623 C C . ILE A 1 213 ? 0.862 -25.031 -22.562 1 94.5 213 ILE A C 1
ATOM 1625 O O . ILE A 1 213 ? -0.059 -25.359 -23.297 1 94.5 213 ILE A O 1
ATOM 1629 N N . VAL A 1 214 ? 0.723 -24.344 -21.5 1 96.44 214 VAL A N 1
ATOM 1630 C CA . VAL A 1 214 ? -0.594 -23.844 -21.109 1 96.44 214 VAL A CA 1
ATOM 1631 C C . VAL A 1 214 ? -0.64 -22.328 -21.281 1 96.44 214 VAL A C 1
ATOM 1633 O O . VAL A 1 214 ? 0.21 -21.609 -20.75 1 96.44 214 VAL A O 1
ATOM 1636 N N . ILE A 1 215 ? -1.621 -21.828 -21.969 1 93.88 215 ILE A N 1
ATOM 1637 C CA . ILE A 1 215 ? -1.799 -20.406 -22.188 1 93.88 215 ILE A CA 1
ATOM 1638 C C . ILE A 1 215 ? -3.098 -19.938 -21.547 1 93.88 215 ILE A C 1
ATOM 1640 O O . ILE A 1 215 ? -4.184 -20.375 -21.922 1 93.88 215 ILE A O 1
ATOM 1644 N N . LYS A 1 216 ? -2.992 -19.078 -20.625 1 94.75 216 LYS A N 1
ATOM 1645 C CA . LYS A 1 216 ? -4.145 -18.516 -19.938 1 94.75 216 LYS A CA 1
ATOM 1646 C C . LYS A 1 216 ? -4.578 -17.203 -20.578 1 94.75 216 LYS A C 1
ATOM 1648 O O . LYS A 1 216 ? -3.746 -16.328 -20.844 1 94.75 216 LYS A O 1
ATOM 1653 N N . LYS A 1 217 ? 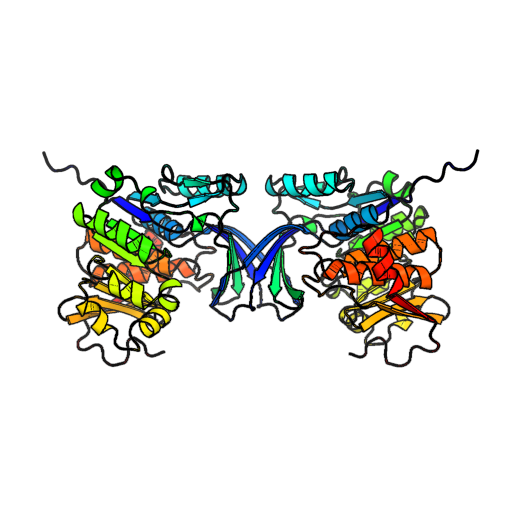-5.879 -17.031 -20.734 1 91.94 217 LYS A N 1
ATOM 1654 C CA . LYS A 1 217 ? -6.418 -15.844 -21.406 1 91.94 217 LYS A CA 1
ATOM 1655 C C . LYS A 1 217 ? -7.473 -15.156 -20.547 1 91.94 217 LYS A C 1
ATOM 1657 O O . LYS A 1 217 ? -8.453 -14.625 -21.078 1 91.94 217 LYS A O 1
ATOM 1662 N N . GLY A 1 218 ? -7.387 -15.281 -19.266 1 89.44 218 GLY A N 1
ATOM 1663 C CA . GLY A 1 218 ? -8.375 -14.68 -18.391 1 89.44 218 GLY A CA 1
ATOM 1664 C C . GLY A 1 218 ? -9.789 -15.18 -18.641 1 89.44 218 GLY A C 1
ATOM 1665 O O . GLY A 1 218 ? -10.023 -16.391 -18.688 1 89.44 218 GLY A O 1
ATOM 1666 N N . PRO A 1 219 ? -10.688 -14.211 -18.906 1 88 219 PRO A N 1
ATOM 1667 C CA . PRO A 1 219 ? -12.07 -14.609 -19.172 1 88 219 PRO A CA 1
ATOM 1668 C C . PRO A 1 219 ? -12.211 -15.391 -20.484 1 88 219 PRO A C 1
ATOM 1670 O O . PRO A 1 219 ? -13.219 -16.078 -20.688 1 88 219 PRO A O 1
ATOM 1673 N N . GLY A 1 220 ? -11.234 -15.258 -21.344 1 89.88 220 GLY A N 1
ATOM 1674 C CA . GLY A 1 220 ? -11.266 -15.953 -22.609 1 89.88 220 GLY A CA 1
ATOM 1675 C C . GLY A 1 220 ? -10.906 -17.422 -22.5 1 89.88 220 GLY A C 1
ATOM 1676 O O . GLY A 1 220 ? -10.914 -18.156 -23.5 1 89.88 220 GLY A O 1
ATOM 1677 N N . GLY A 1 221 ? -10.594 -17.844 -21.297 1 94.94 221 GLY A N 1
ATOM 1678 C CA . GLY A 1 221 ? -10.281 -19.25 -21.078 1 94.94 221 GLY A CA 1
ATOM 1679 C C . GLY A 1 221 ? -8.797 -19.547 -21.141 1 94.94 221 GLY A C 1
ATOM 1680 O O . GLY A 1 221 ? -7.977 -18.766 -20.641 1 94.94 221 GLY A O 1
ATOM 1681 N N . ALA A 1 222 ? -8.523 -20.75 -21.641 1 96.38 222 ALA A N 1
ATOM 1682 C CA . ALA A 1 222 ? -7.129 -21.188 -21.719 1 96.38 222 ALA A CA 1
ATOM 1683 C C . ALA A 1 222 ? -6.949 -22.281 -22.766 1 96.38 222 ALA A C 1
ATOM 1685 O O . ALA A 1 222 ? -7.922 -22.906 -23.188 1 96.38 222 ALA A O 1
ATOM 1686 N N . TYR A 1 223 ? -5.758 -22.422 -23.188 1 94.38 223 TYR A N 1
ATOM 1687 C CA . TYR A 1 223 ? -5.355 -23.453 -24.125 1 94.38 223 TYR A CA 1
ATOM 1688 C C . TYR A 1 223 ? -4.258 -24.328 -23.547 1 94.38 223 TYR A C 1
ATOM 1690 O O . TYR A 1 223 ? -3.422 -23.859 -22.766 1 94.38 223 TYR A O 1
ATOM 1698 N N . VAL A 1 224 ? -4.266 -25.609 -23.938 1 95.75 224 VAL A N 1
ATOM 1699 C CA . VAL A 1 224 ? -3.18 -26.531 -23.641 1 95.75 224 VAL A CA 1
ATOM 1700 C C . VAL A 1 224 ? -2.648 -27.141 -24.938 1 95.75 224 VAL A C 1
ATOM 1702 O O . VAL A 1 224 ? -3.398 -27.75 -25.703 1 95.75 224 VAL A O 1
ATOM 1705 N N . LEU A 1 225 ? -1.419 -26.875 -25.156 1 92.69 225 LEU A N 1
ATOM 1706 C CA . LEU A 1 225 ? -0.729 -27.5 -26.281 1 92.69 225 LEU A CA 1
ATOM 1707 C C . LEU A 1 225 ? 0.13 -28.672 -25.797 1 92.69 225 LEU A C 1
ATOM 1709 O O . LEU A 1 225 ? 0.991 -28.5 -24.938 1 92.69 225 LEU A O 1
ATOM 1713 N N . GLN A 1 226 ? -0.127 -29.781 -26.297 1 92.06 226 GLN A N 1
ATOM 1714 C CA . GLN A 1 226 ? 0.624 -30.969 -25.938 1 92.06 226 GLN A CA 1
ATOM 1715 C C . GLN A 1 226 ? 1.616 -31.359 -27.031 1 92.06 226 GLN A C 1
ATOM 1717 O O . GLN A 1 226 ? 1.33 -31.203 -28.219 1 92.06 226 GLN A O 1
ATOM 1722 N N . HIS A 1 227 ? 2.695 -31.906 -26.484 1 85.25 227 HIS A N 1
ATOM 1723 C CA . HIS A 1 227 ? 3.643 -32.469 -27.438 1 85.25 227 HIS A CA 1
ATOM 1724 C C . HIS A 1 227 ? 2.984 -33.531 -28.312 1 85.25 227 HIS A C 1
ATOM 1726 O O . HIS A 1 227 ? 2.229 -34.375 -27.812 1 85.25 227 HIS A O 1
ATOM 1732 N N . GLY A 1 228 ? 3.057 -33.438 -29.578 1 79.19 228 GLY A N 1
ATOM 1733 C CA . GLY A 1 228 ? 2.408 -34.375 -30.484 1 79.19 228 GLY A CA 1
ATOM 1734 C C . GLY A 1 228 ? 1.27 -33.75 -31.266 1 79.19 228 GLY A C 1
ATOM 1735 O O . GLY A 1 228 ? 0.718 -34.375 -32.188 1 79.19 228 GLY A O 1
ATOM 1736 N N . GLY A 1 229 ? 0.859 -32.625 -30.812 1 80.19 229 GLY A N 1
ATOM 1737 C CA . GLY A 1 229 ? -0.01 -31.844 -31.688 1 80.19 229 GLY A CA 1
ATOM 1738 C C . GLY A 1 229 ? -1.421 -31.703 -31.156 1 80.19 229 GLY A C 1
ATOM 1739 O O . GLY A 1 229 ? -2.232 -30.969 -31.703 1 80.19 229 GLY A O 1
ATOM 1740 N N . THR A 1 230 ? -1.743 -32.375 -30.109 1 88.69 230 THR A N 1
ATOM 1741 C CA . THR A 1 230 ? -3.08 -32.219 -29.531 1 88.69 230 THR A CA 1
ATOM 1742 C C . THR A 1 230 ? -3.236 -30.875 -28.844 1 88.69 230 THR A C 1
ATOM 1744 O O . THR A 1 230 ? -2.332 -30.422 -28.141 1 88.69 230 THR A O 1
ATOM 1747 N N . VAL A 1 231 ? -4.367 -30.266 -29.094 1 92.81 231 VAL A N 1
ATOM 1748 C CA . VAL A 1 231 ? -4.664 -28.969 -28.484 1 92.81 231 VAL A CA 1
ATOM 1749 C C . VAL A 1 231 ? -6.023 -29.016 -27.781 1 92.81 231 VAL A C 1
ATOM 1751 O O . VAL A 1 231 ? -6.988 -29.547 -28.344 1 92.81 231 VAL A O 1
ATOM 1754 N N . TYR A 1 232 ? -6.012 -28.547 -26.547 1 95.06 232 TYR A N 1
ATOM 1755 C CA . TYR A 1 232 ? -7.258 -28.406 -25.812 1 95.06 232 TYR A CA 1
ATOM 1756 C C . TYR A 1 232 ? -7.594 -26.938 -25.594 1 95.06 232 TYR A C 1
ATOM 1758 O O . TYR A 1 232 ? -6.699 -26.109 -25.422 1 95.06 232 TYR A O 1
ATOM 1766 N N . HIS A 1 233 ? -8.844 -26.641 -25.656 1 94.94 233 HIS A N 1
ATOM 1767 C CA . HIS A 1 233 ? -9.375 -25.328 -25.312 1 94.94 233 HIS A CA 1
ATOM 1768 C C . HIS A 1 233 ? -10.531 -25.438 -24.328 1 94.94 233 HIS A C 1
ATOM 1770 O O . HIS A 1 233 ? -11.344 -26.359 -24.422 1 94.94 233 HIS A O 1
ATOM 1776 N N . GLY A 1 234 ? -10.555 -24.516 -23.406 1 96.56 234 GLY A N 1
ATOM 1777 C CA . GLY A 1 234 ? -11.664 -24.516 -22.469 1 96.56 234 GLY A CA 1
ATOM 1778 C C . GLY A 1 234 ? -12.016 -23.125 -21.953 1 96.56 234 GLY A C 1
ATOM 1779 O O . GLY A 1 234 ? -11.227 -22.188 -22.094 1 96.56 234 GLY A O 1
ATOM 1780 N N . VAL A 1 235 ? -13.258 -23.031 -21.438 1 96.62 235 VAL A N 1
ATOM 1781 C CA . VAL A 1 235 ? -13.758 -21.828 -20.797 1 96.62 235 VAL A CA 1
ATOM 1782 C C . VAL A 1 235 ? -14.586 -22.203 -19.562 1 96.62 235 VAL A C 1
ATOM 1784 O O . VAL A 1 235 ? -15.172 -23.281 -19.5 1 96.62 235 VAL A O 1
ATOM 1787 N N . SER A 1 236 ? -14.508 -21.375 -18.609 1 96.69 236 SER A N 1
ATOM 1788 C CA . SER A 1 236 ? -15.305 -21.531 -17.391 1 96.69 236 SER A CA 1
ATOM 1789 C C . SER A 1 236 ? -15.992 -20.219 -17.016 1 96.69 236 SER A C 1
ATOM 1791 O O . SER A 1 236 ? -15.32 -19.25 -16.656 1 96.69 236 SER A O 1
ATOM 1793 N N . LYS A 1 237 ? -17.25 -20.203 -17.031 1 91.44 237 LYS A N 1
ATOM 1794 C CA . LYS A 1 237 ? -18 -19.016 -16.609 1 91.44 237 LYS A CA 1
ATOM 1795 C C . LYS A 1 237 ? -18.125 -18.953 -15.102 1 91.44 237 LYS A C 1
ATOM 1797 O O . LYS A 1 237 ? -18.625 -19.891 -14.469 1 91.44 237 LYS A O 1
ATOM 1802 N N . PRO A 1 238 ? -17.719 -17.859 -14.531 1 91.38 238 PRO A N 1
ATOM 1803 C CA . PRO A 1 238 ? -17.844 -17.781 -13.07 1 91.38 238 PRO A CA 1
ATOM 1804 C C . PRO A 1 238 ? -19.297 -17.875 -12.609 1 91.38 238 PRO A C 1
ATOM 1806 O O . PRO A 1 238 ? -20.172 -17.203 -13.164 1 91.38 238 PRO A O 1
ATOM 1809 N N . ILE A 1 239 ? -19.531 -18.562 -11.609 1 94.19 239 ILE A N 1
ATOM 1810 C CA . ILE A 1 239 ? -20.891 -18.781 -11.109 1 94.19 239 ILE A CA 1
ATOM 1811 C C . ILE A 1 239 ? -21.297 -17.641 -10.195 1 94.19 239 ILE A C 1
ATOM 1813 O O . ILE A 1 239 ? -22.469 -17.5 -9.828 1 94.19 239 ILE A O 1
ATOM 1817 N N . ARG A 1 240 ? -20.312 -16.797 -9.812 1 92.56 240 ARG A N 1
ATOM 1818 C CA . ARG A 1 240 ? -20.531 -15.578 -9.039 1 92.56 240 ARG A CA 1
ATOM 1819 C C . ARG A 1 240 ? -19.781 -14.398 -9.648 1 92.56 240 ARG A C 1
ATOM 1821 O O . ARG A 1 240 ? -18.797 -14.586 -10.367 1 92.56 240 ARG A O 1
ATOM 1828 N N . PRO A 1 241 ? -20.25 -13.195 -9.359 1 92.94 241 PRO A N 1
ATOM 1829 C CA . PRO A 1 241 ? -19.562 -12.023 -9.898 1 92.94 241 PRO A CA 1
ATOM 1830 C C . PRO A 1 241 ? -18.109 -11.914 -9.414 1 92.94 241 PRO A C 1
ATOM 1832 O O . PRO A 1 241 ? -17.828 -12.18 -8.242 1 92.94 241 PRO A O 1
ATOM 1835 N N . PRO A 1 242 ? -17.266 -11.539 -10.336 1 93.25 242 PRO A N 1
ATOM 1836 C CA . PRO A 1 242 ? -15.859 -11.367 -9.938 1 93.25 242 PRO A CA 1
ATOM 1837 C C . PRO A 1 242 ? -15.664 -10.227 -8.945 1 93.25 242 PRO A C 1
ATOM 1839 O O . PRO A 1 242 ? -16.312 -9.18 -9.062 1 93.25 242 PRO A O 1
ATOM 1842 N N . ILE A 1 243 ? -14.797 -10.398 -7.98 1 93.56 243 ILE A N 1
ATOM 1843 C CA . ILE A 1 243 ? -14.492 -9.406 -6.957 1 93.56 243 ILE A CA 1
ATOM 1844 C C . ILE A 1 243 ? -13.016 -9.039 -7.02 1 93.56 243 ILE A C 1
ATOM 1846 O O . ILE A 1 243 ? -12.664 -7.859 -6.977 1 93.56 243 ILE A O 1
ATOM 1850 N N . ASP A 1 244 ? -12.156 -10.023 -7.188 1 93.75 244 ASP A N 1
ATOM 1851 C CA . ASP A 1 244 ? -10.711 -9.828 -7.137 1 93.75 244 ASP A CA 1
ATOM 1852 C C . ASP A 1 244 ? -9.984 -10.93 -7.914 1 93.75 244 ASP A C 1
ATOM 1854 O O . ASP A 1 244 ? -9.984 -12.094 -7.504 1 93.75 244 ASP A O 1
ATOM 1858 N N . SER A 1 245 ? -9.312 -10.586 -8.914 1 92.62 245 SER A N 1
ATOM 1859 C CA . SER A 1 245 ? -8.68 -11.586 -9.766 1 92.62 245 SER A CA 1
ATOM 1860 C C . SER A 1 245 ? -7.301 -11.969 -9.25 1 92.62 245 SER A C 1
ATOM 1862 O O . SER A 1 245 ? -6.625 -12.82 -9.836 1 92.62 245 SER A O 1
ATOM 1864 N N . THR A 1 246 ? -6.848 -11.375 -8.117 1 93 246 THR A N 1
ATOM 1865 C CA . THR A 1 246 ? -5.535 -11.672 -7.559 1 93 246 THR A CA 1
ATOM 1866 C C . THR A 1 246 ? -5.406 -13.148 -7.223 1 93 246 THR A C 1
ATOM 1868 O O . THR A 1 246 ? -6.246 -13.703 -6.512 1 93 246 THR A O 1
ATOM 1871 N N . GLY A 1 247 ? -4.449 -13.828 -7.762 1 94.5 247 GLY A N 1
ATOM 1872 C CA . GLY A 1 247 ? -4.172 -15.219 -7.434 1 94.5 247 GLY A CA 1
ATOM 1873 C C . GLY A 1 247 ? -4.926 -16.203 -8.312 1 94.5 247 GLY A C 1
ATOM 1874 O O . GLY A 1 247 ? -4.762 -17.406 -8.18 1 94.5 247 GLY A O 1
ATOM 1875 N N . ALA A 1 248 ? -5.754 -15.742 -9.258 1 94.94 248 ALA A N 1
ATOM 1876 C CA . ALA A 1 248 ? -6.535 -16.625 -10.117 1 94.94 248 ALA A CA 1
ATOM 1877 C C . ALA A 1 248 ? -5.625 -17.516 -10.953 1 94.94 248 ALA A C 1
ATOM 1879 O O . ALA A 1 248 ? -5.891 -18.719 -11.109 1 94.94 248 ALA A O 1
ATOM 1880 N N . GLY A 1 249 ? -4.602 -16.906 -11.508 1 95.81 249 GLY A N 1
ATOM 1881 C CA . GLY A 1 249 ? -3.646 -17.688 -12.281 1 95.81 249 GLY A CA 1
ATOM 1882 C C . GLY A 1 249 ? -2.922 -18.734 -11.461 1 95.81 249 GLY A C 1
ATOM 1883 O O . GLY A 1 249 ? -2.66 -19.844 -11.938 1 95.81 249 GLY A O 1
ATOM 1884 N N . ASP A 1 250 ? -2.58 -18.422 -10.242 1 97.62 250 ASP A N 1
ATOM 1885 C CA . ASP A 1 250 ? -1.897 -19.359 -9.359 1 97.62 250 ASP A CA 1
ATOM 1886 C C . ASP A 1 250 ? -2.801 -20.547 -9.008 1 97.62 250 ASP A C 1
ATOM 1888 O O . ASP A 1 250 ? -2.344 -21.688 -8.961 1 97.62 250 ASP A O 1
ATOM 1892 N N . ALA A 1 251 ? -4.051 -20.188 -8.719 1 98.31 251 ALA A N 1
ATOM 1893 C CA . ALA A 1 251 ? -5.027 -21.25 -8.469 1 98.31 251 ALA A CA 1
ATOM 1894 C C . ALA A 1 251 ? -5.172 -22.156 -9.688 1 98.31 251 ALA A C 1
ATOM 1896 O O . ALA A 1 251 ? -5.23 -23.375 -9.562 1 98.31 251 ALA A O 1
ATOM 1897 N N . PHE A 1 252 ? -5.254 -21.547 -10.836 1 98.5 252 PHE A N 1
ATOM 1898 C CA . PHE A 1 252 ? -5.305 -22.266 -12.102 1 98.5 252 PHE A CA 1
ATOM 1899 C C . PHE A 1 252 ? -4.141 -23.234 -12.219 1 98.5 252 PHE A C 1
ATOM 1901 O O . PHE A 1 252 ? -4.344 -24.438 -12.438 1 98.5 252 PHE A O 1
ATOM 1908 N N . ASP A 1 253 ? -2.947 -22.719 -12 1 98.81 253 ASP A N 1
ATOM 1909 C CA . ASP A 1 253 ? -1.743 -23.531 -12.141 1 98.81 253 ASP A CA 1
ATOM 1910 C C . ASP A 1 253 ? -1.757 -24.703 -11.164 1 98.81 253 ASP A C 1
ATOM 1912 O O . ASP A 1 253 ? -1.44 -25.828 -11.539 1 98.81 253 ASP A O 1
ATOM 1916 N N . ALA A 1 254 ? -2.092 -24.438 -9.93 1 98.88 254 ALA A N 1
ATOM 1917 C CA . ALA A 1 254 ? -2.08 -25.453 -8.883 1 98.88 254 ALA A CA 1
ATOM 1918 C C . ALA A 1 254 ? -3.061 -26.578 -9.203 1 98.88 254 ALA A C 1
ATOM 1920 O O . ALA A 1 254 ? -2.715 -27.766 -9.117 1 98.88 254 ALA A O 1
ATOM 1921 N N . PHE A 1 255 ? -4.246 -26.188 -9.586 1 98.88 255 PHE A N 1
ATOM 1922 C CA . PHE A 1 255 ? -5.266 -27.203 -9.859 1 98.88 255 PHE A CA 1
ATOM 1923 C C . PHE A 1 255 ? -4.965 -27.938 -11.156 1 98.88 255 PHE A C 1
ATOM 1925 O O . PHE A 1 255 ? -5.27 -29.125 -11.281 1 98.88 255 PHE A O 1
ATOM 1932 N N . PHE A 1 256 ? -4.395 -27.297 -12.141 1 98.94 256 PHE A N 1
ATOM 1933 C CA . PHE A 1 256 ? -3.943 -27.984 -13.336 1 98.94 256 PHE A CA 1
ATOM 1934 C C . PHE A 1 256 ? -2.951 -29.094 -12.977 1 98.94 256 PHE A C 1
ATOM 1936 O O . PHE A 1 256 ? -3.15 -30.25 -13.336 1 98.94 256 PHE A O 1
ATOM 1943 N N . ASN A 1 257 ? -1.882 -28.656 -12.297 1 98.88 257 ASN A N 1
ATOM 1944 C CA . ASN A 1 257 ? -0.827 -29.609 -11.938 1 98.88 257 ASN A CA 1
ATOM 1945 C C . ASN A 1 257 ? -1.368 -30.75 -11.094 1 98.88 257 ASN A C 1
ATOM 1947 O O . ASN A 1 257 ? -1.04 -31.922 -11.336 1 98.88 257 ASN A O 1
ATOM 1951 N N . ALA A 1 258 ? -2.182 -30.438 -10.109 1 98.81 258 ALA A N 1
ATOM 1952 C CA . ALA A 1 258 ? -2.725 -31.469 -9.219 1 98.81 258 ALA A CA 1
ATOM 1953 C C . ALA A 1 258 ? -3.594 -32.469 -9.992 1 98.81 258 ALA A C 1
ATOM 1955 O O . ALA A 1 258 ? -3.43 -33.688 -9.859 1 98.81 258 ALA A O 1
ATOM 1956 N N . ALA A 1 259 ? -4.504 -31.938 -10.773 1 98.69 259 ALA A N 1
ATOM 1957 C CA . ALA A 1 259 ? -5.383 -32.812 -11.562 1 98.69 259 ALA A CA 1
ATOM 1958 C C . ALA A 1 259 ? -4.59 -33.625 -12.57 1 98.69 259 ALA A C 1
ATOM 1960 O O . ALA A 1 259 ? -4.906 -34.781 -12.82 1 98.69 259 ALA A O 1
ATOM 1961 N N . TYR A 1 260 ? -3.59 -33 -13.172 1 98.5 260 TYR A N 1
ATOM 1962 C CA . TYR A 1 260 ? -2.756 -33.719 -14.133 1 98.5 260 TYR A CA 1
ATOM 1963 C C . TYR A 1 260 ? -2.07 -34.906 -13.469 1 98.5 260 TYR A C 1
ATOM 1965 O O . TYR A 1 260 ? -1.952 -35.969 -14.07 1 98.5 260 TYR A O 1
ATOM 1973 N N . ILE A 1 261 ? -1.599 -34.719 -12.273 1 98 261 ILE A N 1
ATOM 1974 C CA . ILE A 1 261 ? -0.955 -35.781 -11.5 1 98 261 ILE A CA 1
ATOM 1975 C C . ILE A 1 261 ? -1.96 -36.875 -11.219 1 98 261 ILE A C 1
ATOM 1977 O O . ILE A 1 261 ? -1.651 -38.062 -11.391 1 98 261 ILE A O 1
ATOM 1981 N N . ASP A 1 262 ? -3.172 -36.531 -10.859 1 97.94 262 ASP A N 1
ATOM 1982 C CA . ASP A 1 262 ? -4.168 -37.5 -10.422 1 97.94 262 ASP A CA 1
ATOM 1983 C C . ASP A 1 262 ? -4.77 -38.25 -11.617 1 97.94 262 ASP A C 1
ATOM 1985 O O . ASP A 1 262 ? -5.035 -39.438 -11.531 1 97.94 262 ASP A O 1
ATOM 1989 N N . TYR A 1 263 ? -5.016 -37.531 -12.758 1 97.62 263 TYR A N 1
ATOM 1990 C CA . TYR A 1 263 ? -5.801 -38.094 -13.844 1 97.62 263 TYR A CA 1
ATOM 1991 C C . TYR A 1 263 ? -4.926 -38.406 -15.055 1 97.62 263 TYR A C 1
ATOM 1993 O O . TYR A 1 263 ? -5.336 -39.125 -15.953 1 97.62 263 TYR A O 1
ATOM 2001 N N . LYS A 1 264 ? -3.793 -37.812 -15.141 1 96.38 264 LYS A N 1
ATOM 2002 C CA . LYS A 1 264 ? -2.863 -37.969 -16.25 1 96.38 264 LYS A CA 1
ATOM 2003 C C . LYS A 1 264 ? -3.535 -37.656 -17.578 1 96.38 264 LYS A C 1
ATOM 2005 O O . LYS A 1 264 ? -3.336 -38.344 -18.578 1 96.38 264 LYS A O 1
ATOM 2010 N N . ASP A 1 265 ? -4.414 -36.688 -17.609 1 97 265 ASP A N 1
ATOM 2011 C CA . ASP A 1 265 ? -5.184 -36.219 -18.75 1 97 265 ASP A CA 1
ATOM 2012 C C . ASP A 1 265 ? -5.191 -34.688 -18.844 1 97 265 ASP A C 1
ATOM 2014 O O . ASP A 1 265 ? -5.797 -34.031 -18 1 97 265 ASP A O 1
ATOM 2018 N N . PRO A 1 266 ? -4.527 -34.156 -19.922 1 97.44 266 PRO A N 1
ATOM 2019 C CA . PRO A 1 266 ? -4.438 -32.688 -20.031 1 97.44 266 PRO A CA 1
ATOM 2020 C C . PRO A 1 266 ? -5.805 -32.031 -20.141 1 97.44 266 PRO A C 1
ATOM 2022 O O . PRO A 1 266 ? -5.984 -30.906 -19.656 1 97.44 266 PRO A O 1
ATOM 2025 N N . GLY A 1 267 ? -6.746 -32.625 -20.75 1 97.38 267 GLY A N 1
ATOM 2026 C CA . GLY A 1 267 ? -8.086 -32.062 -20.828 1 97.38 267 GLY A CA 1
ATOM 2027 C C . GLY A 1 267 ? -8.773 -31.969 -19.484 1 97.38 267 GLY A C 1
ATOM 2028 O O . GLY A 1 267 ? -9.391 -30.953 -19.172 1 97.38 267 GLY A O 1
ATOM 2029 N N . LYS A 1 268 ? -8.711 -33.062 -18.734 1 98 268 LYS A N 1
ATOM 2030 C CA . LYS A 1 268 ? -9.258 -33.031 -17.391 1 98 268 LYS A CA 1
ATOM 2031 C C . LYS A 1 268 ? -8.539 -32.031 -16.516 1 98 268 LYS A C 1
ATOM 2033 O O . LYS A 1 268 ? -9.18 -31.281 -15.75 1 98 268 LYS A O 1
ATOM 2038 N N . ALA A 1 269 ? -7.238 -31.969 -16.625 1 98.69 269 ALA A N 1
ATOM 2039 C CA . ALA A 1 269 ? -6.445 -30.984 -15.891 1 98.69 269 ALA A CA 1
ATOM 2040 C C . ALA A 1 269 ? -6.898 -29.562 -16.219 1 98.69 269 ALA A C 1
ATOM 2042 O O . ALA A 1 269 ? -7.043 -28.734 -15.32 1 98.69 269 ALA A O 1
ATOM 2043 N N . LEU A 1 270 ? -7.148 -29.312 -17.484 1 98.69 270 LEU A N 1
ATOM 2044 C CA . LEU A 1 270 ? -7.594 -28 -17.922 1 98.69 270 LEU A CA 1
ATOM 2045 C C . LEU A 1 270 ? -8.953 -27.656 -17.312 1 98.69 270 LEU A C 1
ATOM 2047 O O . LEU A 1 270 ? -9.188 -26.516 -16.906 1 98.69 270 LEU A O 1
ATOM 2051 N N . SER A 1 271 ? -9.82 -28.609 -17.281 1 98.62 271 SER A N 1
ATOM 2052 C CA . SER A 1 271 ? -11.141 -28.391 -16.703 1 98.62 271 SER A CA 1
ATOM 2053 C C . SER A 1 271 ? -11.039 -27.969 -15.242 1 98.62 271 SER A C 1
ATOM 2055 O O . SER A 1 271 ? -11.695 -27.016 -14.82 1 98.62 271 SER A O 1
ATOM 2057 N N . TYR A 1 272 ? -10.266 -28.688 -14.453 1 98.69 272 TYR A N 1
ATOM 2058 C CA . TYR A 1 272 ? -10.078 -28.375 -13.039 1 98.69 272 TYR A CA 1
ATOM 2059 C C . TYR A 1 272 ? -9.422 -27 -12.867 1 98.69 272 TYR A C 1
ATOM 2061 O O . TYR A 1 272 ? -9.82 -26.219 -12 1 98.69 272 TYR A O 1
ATOM 2069 N N . ALA A 1 273 ? -8.414 -26.703 -13.703 1 98.81 273 ALA A N 1
ATOM 2070 C CA . ALA A 1 273 ? -7.684 -25.438 -13.641 1 98.81 273 ALA A CA 1
ATOM 2071 C C . ALA A 1 273 ? -8.609 -24.25 -13.914 1 98.81 273 ALA A C 1
ATOM 2073 O O . ALA A 1 273 ? -8.617 -23.281 -13.156 1 98.81 273 ALA A O 1
ATOM 2074 N N . LEU A 1 274 ? -9.414 -24.375 -14.961 1 98.5 274 LEU A N 1
ATOM 2075 C CA . LEU A 1 274 ? -10.344 -23.312 -15.344 1 98.5 274 LEU A CA 1
ATOM 2076 C C . LEU A 1 274 ? -11.375 -23.062 -14.25 1 98.5 274 LEU A C 1
ATOM 2078 O O . LEU A 1 274 ? -11.672 -21.922 -13.922 1 98.5 274 LEU A O 1
ATOM 2082 N N . ALA A 1 275 ? -11.844 -24.109 -13.703 1 98.38 275 ALA A N 1
ATOM 2083 C CA . ALA A 1 275 ? -12.836 -23.984 -12.641 1 98.38 275 ALA A CA 1
ATOM 2084 C C . ALA A 1 275 ? -12.242 -23.281 -11.422 1 98.38 275 ALA A C 1
ATOM 2086 O O . ALA A 1 275 ? -12.867 -22.391 -10.844 1 98.38 275 ALA A O 1
ATOM 2087 N N . ALA A 1 276 ? -11.07 -23.672 -11.031 1 98.25 276 ALA A N 1
ATOM 2088 C CA . ALA A 1 276 ? -10.414 -23.078 -9.875 1 98.25 276 ALA A CA 1
ATOM 2089 C C . ALA A 1 276 ? -10.133 -21.594 -10.094 1 98.25 276 ALA A C 1
ATOM 2091 O O . ALA A 1 276 ? -10.406 -20.766 -9.219 1 98.25 276 ALA A O 1
ATOM 2092 N N . GLY A 1 277 ? -9.586 -21.266 -11.273 1 97.19 277 GLY A N 1
ATOM 2093 C CA . GLY A 1 277 ? -9.328 -19.859 -11.594 1 97.19 277 GLY A CA 1
ATOM 2094 C C . GLY A 1 277 ? -10.578 -19.016 -11.594 1 97.19 277 GLY A C 1
ATOM 2095 O O . GLY A 1 277 ? -10.586 -17.906 -11.047 1 97.19 277 GLY A O 1
ATOM 2096 N N . ALA A 1 278 ? -11.633 -19.562 -12.18 1 96.25 278 ALA A N 1
ATOM 2097 C CA . ALA A 1 278 ? -12.898 -18.844 -12.266 1 96.25 278 ALA A CA 1
ATOM 2098 C C . ALA A 1 278 ? -13.508 -18.625 -10.883 1 96.25 278 ALA A C 1
ATOM 2100 O O . ALA A 1 278 ? -14.078 -17.562 -10.609 1 96.25 278 ALA A O 1
ATOM 2101 N N . LEU A 1 279 ? -13.383 -19.594 -10.109 1 96.19 279 LEU A N 1
ATOM 2102 C CA . LEU A 1 279 ? -13.977 -19.5 -8.781 1 96.19 279 LEU A CA 1
ATOM 2103 C C . LEU A 1 279 ? -13.148 -18.578 -7.879 1 96.19 279 LEU A C 1
ATOM 2105 O O . LEU A 1 279 ? -13.703 -17.906 -7.008 1 96.19 279 LEU A O 1
ATOM 2109 N N . LYS A 1 280 ? -11.867 -18.531 -8.055 1 96.06 280 LYS A N 1
ATOM 2110 C CA . LYS A 1 280 ? -10.977 -17.719 -7.234 1 96.06 280 LYS A CA 1
ATOM 2111 C C . LYS A 1 280 ? -11.344 -16.234 -7.316 1 96.06 280 LYS A C 1
ATOM 2113 O O . LYS A 1 280 ? -11.195 -15.508 -6.336 1 96.06 280 LYS A O 1
ATOM 2118 N N . VAL A 1 281 ? -11.906 -15.789 -8.43 1 94.38 281 VAL A N 1
ATOM 2119 C CA . VAL A 1 281 ? -12.094 -14.367 -8.688 1 94.38 281 VAL A CA 1
ATOM 2120 C C . VAL A 1 281 ? -13.203 -13.82 -7.789 1 94.38 281 VAL A C 1
ATOM 2122 O O . VAL A 1 281 ? -13.336 -12.609 -7.621 1 94.38 281 VAL A O 1
ATOM 2125 N N . MET A 1 282 ? -13.984 -14.711 -7.23 1 93.94 282 MET A N 1
ATOM 2126 C CA . MET A 1 282 ? -15.047 -14.25 -6.34 1 93.94 282 MET A CA 1
ATOM 2127 C C . MET A 1 282 ? -14.5 -13.984 -4.941 1 93.94 282 MET A C 1
ATOM 2129 O O . MET A 1 282 ? -15.203 -13.43 -4.094 1 93.94 282 MET A O 1
ATOM 2133 N N . CYS A 1 283 ? -13.305 -14.469 -4.656 1 94.25 283 CYS A N 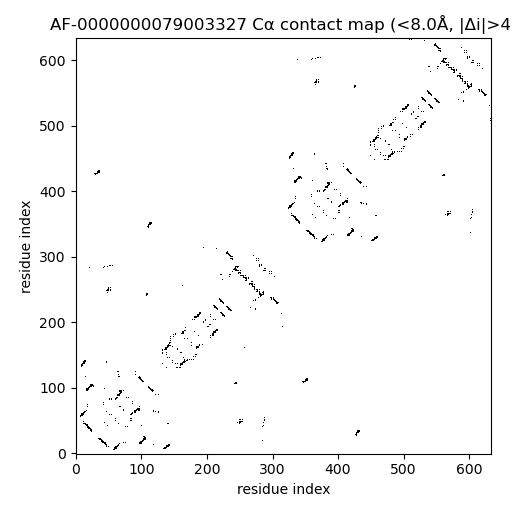1
ATOM 2134 C CA . CYS A 1 283 ? -12.695 -14.32 -3.338 1 94.25 283 CYS A CA 1
ATOM 2135 C C . CYS A 1 283 ? -11.977 -12.977 -3.221 1 94.25 283 CYS A C 1
ATOM 2137 O O . CYS A 1 283 ? -11.359 -12.516 -4.18 1 94.25 283 CYS A O 1
ATOM 2139 N N . ARG A 1 284 ? -12.031 -12.398 -2.076 1 92.88 284 ARG A N 1
ATOM 2140 C CA . ARG A 1 284 ? -11.195 -11.234 -1.781 1 92.88 284 ARG A CA 1
ATOM 2141 C C . ARG A 1 284 ? -9.773 -11.664 -1.427 1 92.88 284 ARG A C 1
ATOM 2143 O O . ARG A 1 284 ? -9.578 -12.648 -0.708 1 92.88 284 ARG A O 1
ATOM 2150 N N . GLY A 1 285 ? -8.805 -10.906 -1.976 1 91.88 285 GLY A N 1
ATOM 2151 C CA . GLY A 1 285 ? -7.41 -11.266 -1.754 1 91.88 285 GLY A CA 1
ATOM 2152 C C . GLY A 1 285 ? -6.949 -12.422 -2.617 1 91.88 285 GLY A C 1
ATOM 2153 O O . GLY A 1 285 ? -7.617 -12.789 -3.588 1 91.88 285 GLY A O 1
ATOM 2154 N N . SER A 1 286 ? -5.828 -12.961 -2.264 1 90.31 286 SER A N 1
ATOM 2155 C CA . SER A 1 286 ? -5.23 -13.992 -3.107 1 90.31 286 SER A CA 1
ATOM 2156 C C . SER A 1 286 ? -5.57 -15.391 -2.596 1 90.31 286 SER A C 1
ATOM 2158 O O . SER A 1 286 ? -5.379 -16.375 -3.303 1 90.31 286 SER A O 1
ATOM 2160 N N . ILE A 1 287 ? -6.059 -15.508 -1.431 1 90.31 287 ILE A N 1
ATOM 2161 C CA . ILE A 1 287 ? -6.344 -16.797 -0.813 1 90.31 287 ILE A CA 1
ATOM 2162 C C . ILE A 1 287 ? -7.699 -17.312 -1.286 1 90.31 287 ILE A C 1
ATOM 2164 O O . ILE A 1 287 ? -8.648 -16.531 -1.43 1 90.31 287 ILE A O 1
ATOM 2168 N N . LEU A 1 288 ? -7.816 -18.547 -1.484 1 94.88 288 LEU A N 1
ATOM 2169 C CA . LEU A 1 288 ? -9.078 -19.172 -1.87 1 94.88 288 LEU A CA 1
ATOM 2170 C C . LEU A 1 288 ? -10.094 -19.094 -0.734 1 94.88 288 LEU A C 1
ATOM 2172 O O . LEU A 1 288 ? -9.711 -19.094 0.441 1 94.88 288 LEU A O 1
ATOM 2176 N N . CYS A 1 289 ? -11.391 -19.125 -1.091 1 93.5 289 CYS A N 1
ATOM 2177 C CA . CYS A 1 289 ? -12.406 -18.906 -0.071 1 93.5 289 CYS A CA 1
ATOM 2178 C C . CYS A 1 289 ? -13.602 -19.828 -0.276 1 93.5 289 CYS A C 1
ATOM 2180 O O . CYS A 1 289 ? -14.727 -19.484 0.079 1 93.5 289 CYS A O 1
ATOM 2182 N N . TRP A 1 290 ? -13.438 -20.938 -0.887 1 93 290 TRP A N 1
ATOM 2183 C CA . TRP A 1 290 ? -14.57 -21.781 -1.243 1 93 290 TRP A CA 1
ATOM 2184 C C . TRP A 1 290 ? -14.344 -23.219 -0.788 1 93 290 TRP A C 1
ATOM 2186 O O . TRP A 1 290 ? -13.242 -23.562 -0.364 1 93 290 TRP A O 1
ATOM 2196 N N . ASP A 1 291 ? -15.43 -23.984 -0.839 1 93.62 291 ASP A N 1
ATOM 2197 C CA . ASP A 1 291 ? -15.367 -25.391 -0.444 1 93.62 291 ASP A CA 1
ATOM 2198 C C . ASP A 1 291 ? -15.578 -26.297 -1.646 1 93.62 291 ASP A C 1
ATOM 2200 O O . ASP A 1 291 ? -15.68 -25.844 -2.781 1 93.62 291 ASP A O 1
ATOM 2204 N N . LYS A 1 292 ? -15.562 -27.594 -1.32 1 93.88 292 LYS A N 1
ATOM 2205 C CA . LYS A 1 292 ? -15.633 -28.594 -2.373 1 93.88 292 LYS A CA 1
ATOM 2206 C C . LYS A 1 292 ? -16.969 -28.531 -3.111 1 93.88 292 LYS A C 1
ATOM 2208 O O . LYS A 1 292 ? -17.031 -28.797 -4.312 1 93.88 292 LYS A O 1
ATOM 2213 N N . GLN A 1 293 ? -17.984 -28.141 -2.441 1 95.38 293 GLN A N 1
ATOM 2214 C CA . GLN A 1 293 ? -19.297 -28.062 -3.057 1 95.38 293 GLN A CA 1
ATOM 2215 C C . GLN A 1 293 ? -19.344 -26.953 -4.105 1 95.38 293 GLN A C 1
ATOM 2217 O O . GLN A 1 293 ? -19.844 -27.172 -5.215 1 95.38 293 GLN A O 1
ATOM 2222 N N . LEU A 1 294 ? -18.875 -25.844 -3.729 1 96.38 294 LEU A N 1
ATOM 2223 C CA . LEU A 1 294 ? -18.859 -24.719 -4.664 1 96.38 294 LEU A CA 1
ATOM 2224 C C . LEU A 1 294 ? -17.953 -25.016 -5.852 1 96.38 294 LEU A C 1
ATOM 2226 O O . LEU A 1 294 ? -18.25 -24.625 -6.98 1 96.38 294 LEU A O 1
ATOM 2230 N N . PHE A 1 295 ? -16.906 -25.719 -5.582 1 97.5 295 PHE A N 1
ATOM 2231 C CA . PHE A 1 295 ? -16 -26.094 -6.66 1 97.5 295 PHE A CA 1
ATOM 2232 C C . PHE A 1 295 ? -16.688 -27.016 -7.652 1 97.5 295 PHE A C 1
ATOM 2234 O O . PHE A 1 295 ? -16.531 -26.859 -8.867 1 97.5 295 PHE A O 1
ATOM 2241 N N . SER A 1 296 ? -17.375 -27.953 -7.164 1 97.25 296 SER A N 1
ATOM 2242 C CA . SER A 1 296 ? -18.094 -28.891 -8.023 1 97.25 296 SER A CA 1
ATOM 2243 C C . SER A 1 296 ? -19.094 -28.156 -8.914 1 97.25 296 SER A C 1
ATOM 2245 O O . SER A 1 296 ? -19.25 -28.5 -10.086 1 97.25 296 SER A O 1
ATOM 2247 N N . LYS A 1 297 ? -19.734 -27.203 -8.352 1 97.5 297 LYS A N 1
ATOM 2248 C CA . LYS A 1 297 ? -20.672 -26.406 -9.133 1 97.5 297 LYS A CA 1
ATOM 2249 C C . LYS A 1 297 ? -19.969 -25.672 -10.266 1 97.5 297 LYS A C 1
ATOM 2251 O O . LYS A 1 297 ? -20.469 -25.625 -11.391 1 97.5 297 LYS A O 1
ATOM 2256 N N . GLN A 1 298 ? -18.859 -25.078 -9.92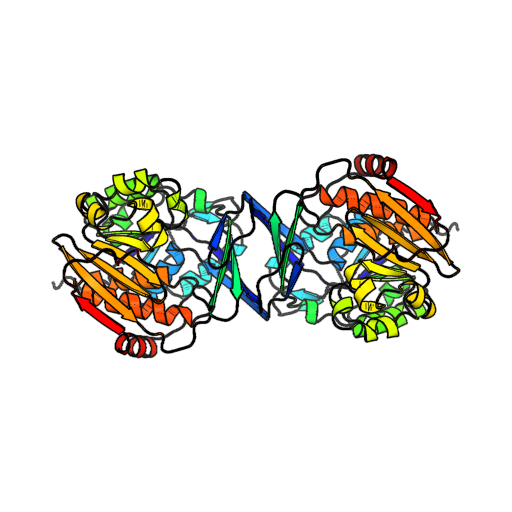2 1 97.88 298 GLN A N 1
ATOM 2257 C CA . GLN A 1 298 ? -18.094 -24.359 -10.93 1 97.88 298 GLN A CA 1
ATOM 2258 C C . GLN A 1 298 ? -17.578 -25.312 -12.008 1 97.88 298 GLN A C 1
ATOM 2260 O O . GLN A 1 298 ? -17.531 -24.953 -13.188 1 97.88 298 GLN A O 1
ATOM 2265 N N . LEU A 1 299 ? -17.125 -26.469 -11.57 1 97.75 299 LEU A N 1
ATOM 2266 C CA . LEU A 1 299 ? -16.625 -27.469 -12.5 1 97.75 299 LEU A CA 1
ATOM 2267 C C . LEU A 1 299 ? -17.703 -27.859 -13.508 1 97.75 299 LEU A C 1
ATOM 2269 O O . LEU A 1 299 ? -17.422 -28.078 -14.688 1 97.75 299 LEU A O 1
ATOM 2273 N N . ASN A 1 300 ? -18.922 -27.906 -13.07 1 96.94 300 ASN A N 1
ATOM 2274 C CA . ASN A 1 300 ? -20.047 -28.25 -13.938 1 96.94 300 ASN A CA 1
ATOM 2275 C C . ASN A 1 300 ? -20.297 -27.172 -14.984 1 96.94 300 ASN A C 1
ATOM 2277 O O . ASN A 1 300 ? -20.875 -27.453 -16.031 1 96.94 300 ASN A O 1
ATOM 2281 N N . GLU A 1 301 ? -19.859 -25.984 -14.688 1 96.81 301 GLU A N 1
ATOM 2282 C CA . GLU A 1 301 ? -20.031 -24.875 -15.617 1 96.81 301 GLU A CA 1
ATOM 2283 C C . GLU A 1 301 ? -18.828 -24.734 -16.547 1 96.81 301 GLU A C 1
ATOM 2285 O O . GLU A 1 301 ? -18.734 -23.766 -17.312 1 96.81 301 GLU A O 1
ATOM 2290 N N . THR A 1 302 ? -17.938 -25.625 -16.469 1 98 302 THR A N 1
ATOM 2291 C CA . THR A 1 302 ? -16.688 -25.578 -17.234 1 98 302 THR A CA 1
ATOM 2292 C C . THR A 1 302 ? -16.75 -26.531 -18.422 1 98 302 THR A C 1
ATOM 2294 O O . THR A 1 302 ? -17.109 -27.703 -18.266 1 98 302 THR A O 1
ATOM 2297 N N . ILE A 1 303 ? -16.344 -25.984 -19.625 1 97.38 303 ILE A N 1
ATOM 2298 C CA . ILE A 1 303 ? -16.344 -26.766 -20.859 1 97.38 303 ILE A CA 1
ATOM 2299 C C . ILE A 1 303 ? -14.938 -26.828 -21.438 1 97.38 303 ILE A C 1
ATOM 2301 O O . ILE A 1 303 ? -14.25 -25.812 -21.531 1 97.38 303 ILE A O 1
ATOM 2305 N N . VAL A 1 304 ? -14.484 -28.016 -21.781 1 97.44 304 VAL A N 1
ATOM 2306 C CA . VAL A 1 304 ? -13.195 -28.25 -22.422 1 97.44 304 VAL A CA 1
ATOM 2307 C C . VAL A 1 304 ? -13.367 -29.125 -23.656 1 97.44 304 VAL A C 1
ATOM 2309 O O . VAL A 1 304 ? -14.133 -30.094 -23.641 1 97.44 304 VAL A O 1
ATOM 2312 N N . GLU A 1 305 ? -12.695 -28.75 -24.766 1 95.38 305 GLU A N 1
ATOM 2313 C CA . GLU A 1 305 ? -12.758 -29.531 -26 1 95.38 305 GLU A CA 1
ATOM 2314 C C . GLU A 1 305 ? -11.375 -29.703 -26.609 1 95.38 305 GLU A C 1
ATOM 2316 O O . GLU A 1 305 ? -10.492 -28.859 -26.438 1 95.38 305 GLU A O 1
ATOM 2321 N N . GLU A 1 306 ? -11.203 -30.797 -27.219 1 93.31 306 GLU A N 1
ATOM 2322 C CA . GLU A 1 306 ? -10.039 -30.984 -28.078 1 93.31 306 GLU A CA 1
ATOM 2323 C C . GLU A 1 306 ? -10.234 -30.297 -29.438 1 93.31 306 GLU A C 1
ATOM 2325 O O . GLU A 1 306 ? -11.273 -30.453 -30.062 1 93.31 306 GLU A O 1
ATOM 2330 N N . ILE A 1 307 ? -9.312 -29.5 -29.703 1 86.12 307 ILE A N 1
ATOM 2331 C CA . ILE A 1 307 ? -9.508 -28.766 -30.953 1 86.12 307 ILE A CA 1
ATOM 2332 C C . ILE A 1 307 ? -8.422 -29.141 -31.953 1 86.12 307 ILE A C 1
ATOM 2334 O O . ILE A 1 307 ? -7.34 -29.594 -31.562 1 86.12 307 ILE A O 1
ATOM 2338 N N . LYS A 1 308 ? -8.789 -29.172 -33.312 1 74.81 308 LYS A N 1
ATOM 2339 C CA . LYS A 1 308 ? -7.832 -29.438 -34.375 1 74.81 308 LYS A CA 1
ATOM 2340 C C . LYS A 1 308 ? -6.84 -28.297 -34.531 1 74.81 308 LYS A C 1
ATOM 2342 O O . LYS A 1 308 ? -6.922 -27.297 -33.812 1 74.81 308 LYS A O 1
ATOM 2347 N N . GLU A 1 309 ? -6.16 -27.922 -35.594 1 61.62 309 GLU A N 1
ATOM 2348 C CA . GLU A 1 309 ? -5.062 -26.984 -35.844 1 61.62 309 GLU A CA 1
ATOM 2349 C C . GLU A 1 309 ? -5.379 -25.609 -35.25 1 61.62 309 GLU A C 1
ATOM 2351 O O . GLU A 1 309 ? -6.461 -25.078 -35.469 1 61.62 309 GLU A O 1
ATOM 2356 N N . PRO A 1 310 ? -4.633 -25.297 -34.094 1 55.84 310 PRO A N 1
ATOM 2357 C CA . PRO A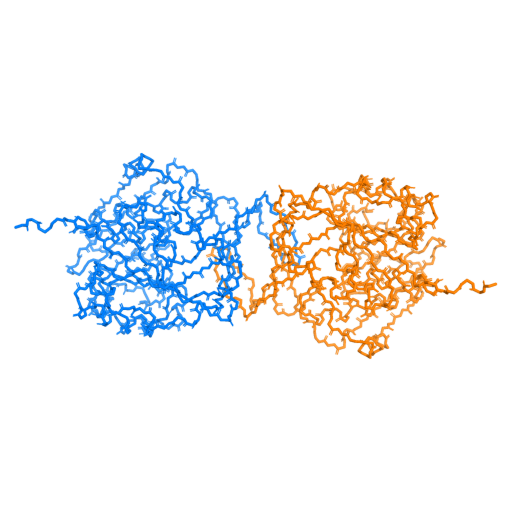 1 310 ? -4.863 -23.984 -33.5 1 55.84 310 PRO A CA 1
ATOM 2358 C C . PRO A 1 310 ? -4.75 -22.844 -34.5 1 55.84 310 PRO A C 1
ATOM 2360 O O . PRO A 1 310 ? -3.713 -22.688 -35.156 1 55.84 310 PRO A O 1
ATOM 2363 N N . GLU A 1 311 ? -5.586 -22.688 -35.344 1 50.69 311 GLU A N 1
ATOM 2364 C CA . GLU A 1 311 ? -5.375 -21.5 -36.156 1 50.69 311 GLU A CA 1
ATOM 2365 C C . GLU A 1 311 ? -4.875 -20.328 -35.281 1 50.69 311 GLU A C 1
ATOM 2367 O O . GLU A 1 311 ? -4.887 -20.422 -34.062 1 50.69 311 GLU A O 1
ATOM 2372 N N . ASN A 1 312 ? -4.355 -19.016 -35.844 1 53.62 312 ASN A N 1
ATOM 2373 C CA . ASN A 1 312 ? -3.844 -17.703 -35.469 1 53.62 312 ASN A CA 1
ATOM 2374 C C . ASN A 1 312 ? -4.52 -17.203 -34.188 1 53.62 312 ASN A C 1
ATOM 2376 O O . ASN A 1 312 ? -4.25 -16.094 -33.719 1 53.62 312 ASN A O 1
ATOM 2380 N N . TRP A 1 313 ? -5.203 -18.078 -33.438 1 55.69 313 TRP A N 1
ATOM 2381 C CA . TRP A 1 313 ? -6.211 -17.516 -32.562 1 55.69 313 TRP A CA 1
ATOM 2382 C C . TRP A 1 313 ? -5.73 -17.531 -31.109 1 55.69 313 TRP A C 1
ATOM 2384 O O . TRP A 1 313 ? -6.305 -16.859 -30.25 1 55.69 313 TRP A O 1
ATOM 2394 N N . ILE A 1 314 ? -4.652 -18.266 -30.781 1 59.75 314 ILE A N 1
ATOM 2395 C CA . ILE A 1 314 ? -4.344 -18.453 -29.359 1 59.75 314 ILE A CA 1
ATOM 2396 C C . ILE A 1 314 ? -3.934 -17.109 -28.75 1 59.75 314 ILE A C 1
ATOM 2398 O O . ILE A 1 314 ? -4.273 -16.828 -27.594 1 59.75 314 ILE A O 1
ATOM 2402 N N . LEU A 1 315 ? -3.35 -16.312 -29.656 1 65 315 LEU A N 1
ATOM 2403 C CA . LEU A 1 315 ? -2.807 -15.086 -29.078 1 65 315 LEU A CA 1
ATOM 2404 C C . LEU A 1 315 ? -3.645 -13.875 -29.469 1 65 315 LEU A C 1
ATOM 2406 O O . LEU A 1 315 ? -3.275 -12.734 -29.172 1 65 315 LEU A O 1
ATOM 2410 N N . GLU A 1 316 ? -4.691 -14.203 -30.234 1 60.03 316 GLU A N 1
ATOM 2411 C CA . GLU A 1 316 ? -5.516 -13.07 -30.641 1 60.03 316 GLU A CA 1
ATOM 2412 C C . GLU A 1 316 ? -6.398 -12.594 -29.5 1 60.03 316 GLU A C 1
ATOM 2414 O O . GLU A 1 316 ? -6.832 -13.391 -28.672 1 60.03 316 GLU A O 1
ATOM 2419 N N . ASP A 1 317 ? -6.457 -11.234 -29.281 1 54.09 317 ASP A N 1
ATOM 2420 C CA . ASP A 1 317 ? -7.301 -10.602 -28.281 1 54.09 317 ASP A CA 1
ATOM 2421 C C . ASP A 1 317 ? -8.773 -10.945 -28.5 1 54.09 317 ASP A C 1
ATOM 2423 O O . ASP A 1 317 ? -9.203 -11.156 -29.641 1 54.09 317 ASP A O 1
ATOM 2427 N N . MET B 1 1 ? 9.516 36.875 39.281 1 29.84 1 MET B N 1
ATOM 2428 C CA . MET B 1 1 ? 10.078 35.594 38.812 1 29.84 1 MET B CA 1
ATOM 2429 C C . MET B 1 1 ? 9.797 35.406 37.344 1 29.84 1 MET B C 1
ATOM 2431 O O . MET B 1 1 ? 8.648 35.438 36.906 1 29.84 1 MET B O 1
ATOM 2435 N N . SER B 1 2 ? 10.664 35.844 36.5 1 32.19 2 SER B N 1
ATOM 2436 C CA . SER B 1 2 ? 10.609 35.875 35.031 1 32.19 2 SER B CA 1
ATOM 2437 C C . SER B 1 2 ? 9.984 34.625 34.469 1 32.19 2 SER B C 1
ATOM 2439 O O . SER B 1 2 ? 10.281 33.5 34.938 1 32.19 2 SER B O 1
ATOM 2441 N N . LYS B 1 3 ? 8.734 34.594 34.219 1 39.78 3 LYS B N 1
ATOM 2442 C CA . LYS B 1 3 ? 8 33.438 33.719 1 39.78 3 LYS B CA 1
ATOM 2443 C C . LYS B 1 3 ? 8.914 32.531 32.938 1 39.78 3 LYS B C 1
ATOM 2445 O O . LYS B 1 3 ? 9.43 32.906 31.875 1 39.78 3 LYS B O 1
ATOM 2450 N N . THR B 1 4 ? 9.945 31.797 33.219 1 43.06 4 THR B N 1
ATOM 2451 C CA . THR B 1 4 ? 10.945 30.859 32.75 1 43.06 4 THR B CA 1
ATOM 2452 C C . THR B 1 4 ? 10.43 30.109 31.516 1 43.06 4 THR B C 1
ATOM 2454 O O . THR B 1 4 ? 9.414 29.422 31.578 1 43.06 4 THR B O 1
ATOM 2457 N N . SER B 1 5 ? 10.469 30.766 30.203 1 49.66 5 SER B N 1
ATOM 2458 C CA . SER B 1 5 ? 9.781 30.906 28.906 1 49.66 5 SER B CA 1
ATOM 2459 C C . SER B 1 5 ? 9.531 29.531 28.281 1 49.66 5 SER B C 1
ATOM 2461 O O . SER B 1 5 ? 10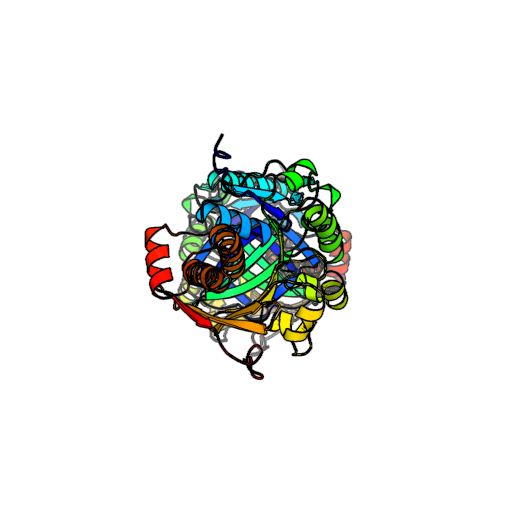.453 28.906 27.75 1 49.66 5 SER B O 1
ATOM 2463 N N . SER B 1 6 ? 8.688 28.594 28.922 1 77.56 6 SER B N 1
ATOM 2464 C CA . SER B 1 6 ? 8.398 27.219 28.531 1 77.56 6 SER B CA 1
ATOM 2465 C C . SER B 1 6 ? 8.055 27.125 27.047 1 77.56 6 SER B C 1
ATOM 2467 O O . SER B 1 6 ? 7.551 28.078 26.453 1 77.56 6 SER B O 1
ATOM 2469 N N . LYS B 1 7 ? 8.742 26.266 26.344 1 92.38 7 LYS B N 1
ATOM 2470 C CA . LYS B 1 7 ? 8.516 26.031 24.922 1 92.38 7 LYS B CA 1
ATOM 2471 C C . LYS B 1 7 ? 7.023 25.938 24.609 1 92.38 7 LYS B C 1
ATOM 2473 O O . LYS B 1 7 ? 6.262 25.344 25.391 1 92.38 7 LYS B O 1
ATOM 2478 N N . PRO B 1 8 ? 6.605 26.734 23.594 1 97.69 8 PRO B N 1
ATOM 2479 C CA . PRO B 1 8 ? 5.191 26.625 23.219 1 97.69 8 PRO B CA 1
ATOM 2480 C C . PRO B 1 8 ? 4.754 25.172 22.984 1 97.69 8 PRO B C 1
ATOM 2482 O O . PRO B 1 8 ? 5.531 24.359 22.484 1 97.69 8 PRO B O 1
ATOM 2485 N N . ILE B 1 9 ? 3.535 24.938 23.375 1 98.25 9 ILE B N 1
ATOM 2486 C CA . ILE B 1 9 ? 2.98 23.594 23.281 1 98.25 9 ILE B CA 1
ATOM 2487 C C . ILE B 1 9 ? 1.942 23.531 22.156 1 98.25 9 ILE B C 1
ATOM 2489 O O . ILE B 1 9 ? 0.957 24.281 22.188 1 98.25 9 ILE B O 1
ATOM 2493 N N . HIS B 1 10 ? 2.207 22.688 21.172 1 98.81 10 HIS B N 1
ATOM 2494 C CA . HIS B 1 10 ? 1.237 22.375 20.125 1 98.81 10 HIS B CA 1
ATOM 2495 C C . HIS B 1 10 ? 0.491 21.078 20.438 1 98.81 10 HIS B C 1
ATOM 2497 O O . HIS B 1 10 ? 1.112 20.047 20.703 1 98.81 10 HIS B O 1
ATOM 2503 N N . VAL B 1 11 ? -0.818 21.156 20.422 1 98.75 11 VAL B N 1
ATOM 2504 C CA . VAL B 1 11 ? -1.65 19.969 20.469 1 98.75 11 VAL B CA 1
ATOM 2505 C C . VAL B 1 11 ? -2.229 19.688 19.078 1 98.75 11 VAL B C 1
ATOM 2507 O O . VAL B 1 11 ? -3.08 20.438 18.594 1 98.75 11 VAL B O 1
ATOM 2510 N N . ALA B 1 12 ? -1.722 18.656 18.484 1 98.81 12 ALA B N 1
ATOM 2511 C CA . ALA B 1 12 ? -2.193 18.266 17.172 1 98.81 12 ALA B CA 1
ATOM 2512 C C . ALA B 1 12 ? -3.24 17.156 17.266 1 98.81 12 ALA B C 1
ATOM 2514 O O . ALA B 1 12 ? -2.984 16.094 17.844 1 98.81 12 ALA B O 1
ATOM 2515 N N . VAL B 1 13 ? -4.406 17.375 16.656 1 98.75 13 VAL B N 1
ATOM 2516 C CA . VAL B 1 13 ? -5.52 16.422 16.719 1 98.75 13 VAL B CA 1
ATOM 2517 C C . VAL B 1 13 ? -5.871 15.953 15.312 1 98.75 13 VAL B C 1
ATOM 2519 O O . VAL B 1 13 ? -6.199 16.766 14.438 1 98.75 13 VAL B O 1
ATOM 2522 N N . GLY B 1 14 ? -5.766 14.641 15.094 1 98.25 14 GLY B N 1
ATOM 2523 C CA . GLY B 1 14 ? -6.133 14.156 13.773 1 98.25 14 GLY B CA 1
ATOM 2524 C C . GLY B 1 14 ? -5.633 12.75 13.492 1 98.25 14 GLY B C 1
ATOM 2525 O O . GLY B 1 14 ? -5.617 11.898 14.383 1 98.25 14 GLY B O 1
ATOM 2526 N N . ASN B 1 15 ? -5.277 12.523 12.25 1 97.06 15 ASN B N 1
ATOM 2527 C CA . ASN B 1 15 ? -5.016 11.156 11.82 1 97.06 15 ASN B CA 1
ATOM 2528 C C . ASN B 1 15 ? -3.566 10.75 12.07 1 97.06 15 ASN B C 1
ATOM 2530 O O . ASN B 1 15 ? -2.666 11.594 12.016 1 97.06 15 ASN B O 1
ATOM 2534 N N . LEU B 1 16 ? -3.391 9.547 12.383 1 97.56 16 LEU B N 1
ATOM 2535 C CA . LEU B 1 16 ? -2.146 8.789 12.469 1 97.56 16 LEU B CA 1
ATOM 2536 C C . LEU B 1 16 ? -2.229 7.52 11.625 1 97.56 16 LEU B C 1
ATOM 2538 O O . LEU B 1 16 ? -3.09 6.668 11.859 1 97.56 16 LEU B O 1
ATOM 2542 N N . ASN B 1 17 ? -1.341 7.469 10.68 1 95.88 17 ASN B N 1
ATOM 2543 C CA . ASN B 1 17 ? -1.354 6.371 9.719 1 95.88 17 ASN B CA 1
ATOM 2544 C C . ASN B 1 17 ? -0.026 5.621 9.711 1 95.88 17 ASN B C 1
ATOM 2546 O O . ASN B 1 17 ? 0.985 6.129 10.188 1 95.88 17 ASN B O 1
ATOM 2550 N N . ILE B 1 18 ? -0.129 4.363 9.203 1 95.62 18 ILE B N 1
ATOM 2551 C CA . ILE B 1 18 ? 1.036 3.709 8.617 1 95.62 18 ILE B CA 1
ATOM 2552 C C . ILE B 1 18 ? 1.119 4.039 7.129 1 95.62 18 ILE B C 1
ATOM 2554 O O . ILE B 1 18 ? 0.245 3.652 6.352 1 95.62 18 ILE B O 1
ATOM 2558 N N . ASP B 1 19 ? 2.125 4.75 6.789 1 96.5 19 ASP B N 1
ATOM 2559 C CA . ASP B 1 19 ? 2.352 5.043 5.375 1 96.5 19 ASP B CA 1
ATOM 2560 C C . ASP B 1 19 ? 3.25 3.992 4.73 1 96.5 19 ASP B C 1
ATOM 2562 O O . ASP B 1 19 ? 4.344 3.713 5.23 1 96.5 19 ASP B O 1
ATOM 2566 N N . ILE B 1 20 ? 2.762 3.436 3.686 1 95.56 20 ILE B N 1
ATOM 2567 C CA . ILE B 1 20 ? 3.551 2.547 2.84 1 95.56 20 ILE B CA 1
ATOM 2568 C C . ILE B 1 20 ? 3.855 3.236 1.512 1 95.56 20 ILE B C 1
ATOM 2570 O O . ILE B 1 20 ? 3.02 3.244 0.604 1 95.56 20 ILE B O 1
ATOM 2574 N N . THR B 1 21 ? 5.102 3.703 1.393 1 96.94 21 THR B N 1
ATOM 2575 C CA . THR B 1 21 ? 5.488 4.492 0.229 1 96.94 21 THR B CA 1
ATOM 2576 C C . THR B 1 21 ? 6.363 3.676 -0.714 1 96.94 21 THR B C 1
ATOM 2578 O O . THR B 1 21 ? 7.41 3.16 -0.308 1 96.94 21 THR B O 1
ATOM 2581 N N . MET B 1 22 ? 5.918 3.604 -1.919 1 97.38 22 MET B N 1
ATOM 2582 C CA . MET B 1 22 ? 6.695 2.91 -2.943 1 97.38 22 MET B CA 1
ATOM 2583 C C . MET B 1 22 ? 7.098 3.863 -4.062 1 97.38 22 MET B C 1
ATOM 2585 O O . MET B 1 22 ? 6.262 4.602 -4.582 1 97.38 22 MET B O 1
ATOM 2589 N N . TYR B 1 23 ? 8.367 3.871 -4.359 1 97.31 23 TYR B N 1
ATOM 2590 C CA . TYR B 1 23 ? 8.906 4.695 -5.434 1 97.31 23 TYR B CA 1
ATOM 2591 C C . TYR B 1 23 ? 9.023 3.895 -6.727 1 97.31 23 TYR B C 1
ATOM 2593 O O . TYR B 1 23 ? 9.75 2.902 -6.789 1 97.31 23 TYR B O 1
ATOM 2601 N N . VAL B 1 24 ? 8.273 4.316 -7.762 1 96.69 24 VAL B N 1
ATOM 2602 C CA . VAL B 1 24 ? 8.188 3.572 -9.016 1 96.69 24 VAL B CA 1
ATOM 2603 C C . VAL B 1 24 ? 8.609 4.465 -10.18 1 96.69 24 VAL B C 1
ATOM 2605 O O . VAL B 1 24 ? 8.531 5.695 -10.086 1 96.69 24 VAL B O 1
ATOM 2608 N N . PRO B 1 25 ? 9.062 3.84 -11.273 1 94.81 25 PRO B N 1
ATOM 2609 C CA . PRO B 1 25 ? 9.461 4.648 -12.43 1 94.81 25 PRO B CA 1
ATOM 2610 C C . PRO B 1 25 ? 8.273 5.316 -13.125 1 94.81 25 PRO B C 1
ATOM 2612 O O . PRO B 1 25 ? 8.438 6.352 -13.773 1 94.81 25 PRO B O 1
ATOM 2615 N N . ARG B 1 26 ? 7.086 4.684 -13.062 1 93.06 26 ARG B N 1
ATOM 2616 C CA . ARG B 1 26 ? 5.844 5.211 -13.617 1 93.06 26 ARG B CA 1
ATOM 2617 C C . ARG B 1 26 ? 4.633 4.594 -12.93 1 93.06 26 ARG B C 1
ATOM 2619 O O . ARG B 1 26 ? 4.746 3.557 -12.273 1 93.06 26 ARG B O 1
ATOM 2626 N N . LEU B 1 27 ? 3.494 5.266 -13.07 1 91.19 27 LEU B N 1
ATOM 2627 C CA . LEU B 1 27 ? 2.264 4.703 -12.523 1 91.19 27 LEU B CA 1
ATOM 2628 C C . LEU B 1 27 ? 1.803 3.504 -13.336 1 91.19 27 LEU B C 1
ATOM 2630 O O . LEU B 1 27 ? 1.914 3.504 -14.57 1 91.19 27 LEU B O 1
ATOM 2634 N N . PRO B 1 28 ? 1.279 2.482 -12.664 1 88.81 28 PRO B N 1
ATOM 2635 C CA . PRO B 1 28 ? 0.749 1.345 -13.422 1 88.81 28 PRO B CA 1
ATOM 2636 C C . PRO B 1 28 ? -0.521 1.69 -14.195 1 88.81 28 PRO B C 1
ATOM 2638 O O . PRO B 1 28 ? -1.325 2.506 -13.734 1 88.81 28 PRO B O 1
ATOM 2641 N N . MET B 1 29 ? -0.652 0.991 -15.336 1 83.38 29 MET B N 1
ATOM 2642 C CA . MET B 1 29 ? -1.909 1.02 -16.078 1 83.38 29 MET B CA 1
ATOM 2643 C C . MET B 1 29 ? -2.887 -0.017 -15.531 1 83.38 29 MET B C 1
ATOM 2645 O O . MET B 1 29 ? -2.5 -0.896 -14.758 1 83.38 29 MET B O 1
ATOM 2649 N N . PRO B 1 30 ? -4.152 0.079 -15.906 1 80.5 30 PRO B N 1
ATOM 2650 C CA . PRO B 1 30 ? -5.094 -0.947 -15.461 1 80.5 30 PRO B CA 1
ATOM 2651 C C . PRO B 1 30 ? -4.621 -2.363 -15.773 1 80.5 30 PRO B C 1
ATOM 2653 O O . PRO B 1 30 ? -4.113 -2.619 -16.875 1 80.5 30 PRO B O 1
ATOM 2656 N N . ASP B 1 31 ? -4.688 -3.301 -14.773 1 79.31 31 ASP B N 1
ATOM 2657 C CA . ASP B 1 31 ? -4.328 -4.715 -14.852 1 79.31 31 ASP B CA 1
ATOM 2658 C C . ASP B 1 31 ? -2.832 -4.887 -15.094 1 79.31 31 ASP B C 1
ATOM 2660 O O . ASP B 1 31 ? -2.408 -5.855 -15.727 1 79.31 31 ASP B O 1
ATOM 2664 N N . GLU B 1 32 ? -2.135 -3.869 -14.672 1 84.25 32 GLU B N 1
ATOM 2665 C CA . GLU B 1 32 ? -0.684 -3.926 -14.82 1 84.25 32 GLU B CA 1
ATOM 2666 C C . GLU B 1 32 ? 0.008 -4 -13.461 1 84.25 32 GLU B C 1
ATOM 2668 O O . GLU B 1 32 ? -0.548 -3.564 -12.453 1 84.25 32 GLU B O 1
ATOM 2673 N N . SER B 1 33 ? 1.165 -4.574 -13.477 1 88.5 33 SER B N 1
ATOM 2674 C CA . SER B 1 33 ? 2.051 -4.578 -12.312 1 88.5 33 SER B CA 1
ATOM 2675 C C . SER B 1 33 ? 3.338 -3.811 -12.602 1 88.5 33 SER B C 1
ATOM 2677 O O . SER B 1 33 ? 3.887 -3.898 -13.703 1 88.5 33 SER B O 1
ATOM 2679 N N . VAL B 1 34 ? 3.719 -3 -11.672 1 92.25 34 VAL B N 1
ATOM 2680 C CA . VAL B 1 34 ? 4.988 -2.291 -11.773 1 92.25 34 VAL B CA 1
ATOM 2681 C C . VAL B 1 34 ? 5.855 -2.617 -10.562 1 92.25 34 VAL B C 1
ATOM 2683 O O . VAL B 1 34 ? 5.34 -2.945 -9.492 1 92.25 34 VAL B O 1
ATOM 2686 N N . PHE B 1 35 ? 7.148 -2.568 -10.766 1 93.62 35 PHE B N 1
ATOM 2687 C CA . PHE B 1 35 ? 8.078 -2.863 -9.68 1 93.62 35 PHE B CA 1
ATOM 2688 C C . PHE B 1 35 ? 8.594 -1.577 -9.047 1 93.62 35 PHE B C 1
ATOM 2690 O O . PHE B 1 35 ? 9.008 -0.655 -9.75 1 93.62 35 PHE B O 1
ATOM 2697 N N . ALA B 1 36 ? 8.547 -1.541 -7.762 1 96.75 36 ALA B N 1
ATOM 2698 C CA . ALA B 1 36 ? 9.102 -0.417 -7.012 1 96.75 36 ALA B CA 1
ATOM 2699 C C . ALA B 1 36 ? 10.617 -0.563 -6.844 1 96.75 36 ALA B C 1
ATOM 2701 O O . ALA B 1 36 ? 11.117 -1.665 -6.613 1 96.75 36 ALA B O 1
ATOM 2702 N N . GLU B 1 37 ? 11.273 0.536 -6.887 1 94.94 37 GLU B N 1
ATOM 2703 C CA . GLU B 1 37 ? 12.719 0.568 -6.695 1 94.94 37 GLU B CA 1
ATOM 2704 C C . GLU B 1 37 ? 13.078 0.67 -5.215 1 94.94 37 GLU B C 1
ATOM 2706 O O . GLU B 1 37 ? 14.148 0.225 -4.797 1 94.94 37 GLU B O 1
ATOM 2711 N N . GLU B 1 38 ? 12.203 1.274 -4.551 1 95.25 38 GLU B N 1
ATOM 2712 C CA . GLU B 1 38 ? 12.391 1.484 -3.119 1 95.25 38 GLU B CA 1
ATOM 2713 C C . GLU B 1 38 ? 11.047 1.482 -2.385 1 95.25 38 GLU B C 1
ATOM 2715 O O . GLU B 1 38 ? 10.008 1.76 -2.982 1 95.25 38 GLU B O 1
ATOM 2720 N N . ILE B 1 39 ? 11.156 1.117 -1.064 1 95.12 39 ILE B N 1
ATOM 2721 C CA . ILE B 1 39 ? 9.969 1.153 -0.219 1 95.12 39 ILE B CA 1
ATOM 2722 C C . ILE B 1 39 ? 10.305 1.802 1.121 1 95.12 39 ILE B C 1
ATOM 2724 O O . ILE B 1 39 ? 11.406 1.624 1.642 1 95.12 39 ILE B O 1
ATOM 2728 N N . MET B 1 40 ? 9.383 2.621 1.59 1 93.5 40 MET B N 1
ATOM 2729 C CA . MET B 1 40 ? 9.469 3.207 2.924 1 93.5 40 MET B CA 1
ATOM 2730 C C . MET B 1 40 ? 8.188 2.961 3.713 1 93.5 40 MET B C 1
ATOM 2732 O O . MET B 1 40 ? 7.09 3.223 3.219 1 93.5 40 MET B O 1
ATOM 2736 N N . ILE B 1 41 ? 8.367 2.412 4.918 1 92.06 41 ILE B N 1
ATOM 2737 C CA . ILE B 1 41 ? 7.246 2.236 5.836 1 92.06 41 ILE B CA 1
ATOM 2738 C C . ILE B 1 41 ? 7.465 3.09 7.086 1 92.06 41 ILE B C 1
ATOM 2740 O O . ILE B 1 41 ? 8.5 2.986 7.742 1 92.06 41 ILE B O 1
ATOM 2744 N N . GLY B 1 42 ? 6.566 3.963 7.402 1 93.38 42 GLY B N 1
ATOM 2745 C CA . GLY B 1 42 ? 6.727 4.848 8.547 1 93.38 42 GLY B CA 1
ATOM 2746 C C . GLY B 1 42 ? 5.445 5.57 8.922 1 93.38 42 GLY B C 1
ATOM 2747 O O . GLY B 1 42 ? 4.383 5.289 8.367 1 93.38 42 GLY B O 1
ATOM 2748 N N . PRO B 1 43 ? 5.598 6.41 9.93 1 95.94 43 PRO B N 1
ATOM 2749 C CA . PRO B 1 43 ? 4.422 7.172 10.352 1 95.94 43 PRO B CA 1
ATOM 2750 C C . PRO B 1 43 ? 3.936 8.148 9.281 1 95.94 43 PRO B C 1
ATOM 2752 O O . PRO B 1 43 ? 4.746 8.734 8.555 1 95.94 43 PRO B O 1
ATOM 2755 N N . GLY B 1 44 ? 2.648 8.242 9.227 1 96.81 44 GLY B N 1
ATOM 2756 C CA . GLY B 1 44 ? 1.986 9.227 8.391 1 96.81 44 GLY B CA 1
ATOM 2757 C C . GLY B 1 44 ? 0.712 9.773 9.008 1 96.81 44 GLY B C 1
ATOM 2758 O O . GLY B 1 44 ? 0.348 9.398 10.125 1 96.81 44 GLY B O 1
ATOM 2759 N N . GLY B 1 45 ? 0.079 10.633 8.242 1 96.69 45 GLY B N 1
ATOM 2760 C CA . GLY B 1 45 ? -1.086 11.352 8.734 1 96.69 45 GLY B CA 1
ATOM 2761 C C . GLY B 1 45 ? -0.811 12.82 8.992 1 96.69 45 GLY B C 1
ATOM 2762 O O . GLY B 1 45 ? 0.247 13.18 9.516 1 96.69 45 GLY B O 1
ATOM 2763 N N . SER B 1 46 ? -1.77 13.531 8.703 1 97.12 46 SER B N 1
ATOM 2764 C CA . SER B 1 46 ? -1.564 14.977 8.734 1 97.12 46 SER B CA 1
ATOM 2765 C C . SER B 1 46 ? -1.201 15.453 10.133 1 97.12 46 SER B C 1
ATOM 2767 O O . SER B 1 46 ? -0.267 16.234 10.305 1 97.12 46 SER B O 1
ATOM 2769 N N . ALA B 1 47 ? -1.928 15.031 11.141 1 98.44 47 ALA B N 1
ATOM 2770 C CA . ALA B 1 47 ? -1.637 15.461 12.508 1 98.44 47 ALA B CA 1
ATOM 2771 C C . ALA B 1 47 ? -0.282 14.93 12.969 1 98.44 47 ALA B C 1
ATOM 2773 O O . ALA B 1 47 ? 0.464 15.633 13.656 1 98.44 47 ALA B O 1
ATOM 2774 N N . SER B 1 48 ? -0.049 13.711 12.602 1 98.25 48 SER B N 1
ATOM 2775 C CA . SER B 1 48 ? 1.244 13.117 12.93 1 98.25 48 SER B CA 1
ATOM 2776 C C . SER B 1 48 ? 2.383 13.867 12.25 1 98.25 48 SER B C 1
ATOM 2778 O O . SER B 1 48 ? 3.369 14.227 12.891 1 98.25 48 SER B O 1
ATOM 2780 N N . ASN B 1 49 ? 2.291 14.102 10.992 1 98.31 49 ASN B N 1
ATOM 2781 C CA . ASN B 1 49 ? 3.301 14.844 10.242 1 98.31 49 ASN B CA 1
ATOM 2782 C C . ASN B 1 49 ? 3.502 16.25 10.797 1 98.31 49 ASN B C 1
ATOM 2784 O O . ASN B 1 49 ? 4.637 16.719 10.922 1 98.31 49 ASN B O 1
ATOM 2788 N N . TYR B 1 50 ? 2.408 16.891 11.086 1 98.69 50 TYR B N 1
ATOM 2789 C CA . TYR B 1 50 ? 2.459 18.203 11.719 1 98.69 50 TYR B CA 1
ATOM 2790 C C . TYR B 1 50 ? 3.268 18.156 13.016 1 98.69 50 TYR B C 1
ATOM 2792 O O . TYR B 1 50 ? 4.137 19.016 13.242 1 98.69 50 TYR B O 1
ATOM 2800 N N . SER B 1 51 ? 2.988 17.203 13.836 1 98.81 51 SER B N 1
ATOM 2801 C CA . SER B 1 51 ? 3.652 17.062 15.125 1 98.81 51 SER B CA 1
ATOM 2802 C C . SER B 1 51 ? 5.16 16.891 14.953 1 98.81 51 SER B C 1
ATOM 2804 O O . SER B 1 51 ? 5.945 17.5 15.68 1 98.81 51 SER B O 1
ATOM 2806 N N . VAL B 1 52 ? 5.52 16.078 14.023 1 98.44 52 VAL B N 1
ATOM 2807 C CA . VAL B 1 52 ? 6.938 15.867 13.742 1 98.44 52 VAL B CA 1
ATOM 2808 C C . VAL B 1 52 ? 7.582 17.203 13.359 1 98.44 52 VAL B C 1
ATOM 2810 O O . VAL B 1 52 ? 8.648 17.547 13.875 1 98.44 52 VAL B O 1
ATOM 2813 N N . ALA B 1 53 ? 6.938 17.906 12.477 1 98.56 53 ALA B N 1
ATOM 2814 C CA . ALA B 1 53 ? 7.48 19.172 11.992 1 98.56 53 ALA B CA 1
ATOM 2815 C C . ALA B 1 53 ? 7.613 20.188 13.125 1 98.56 53 ALA B C 1
ATOM 2817 O O . ALA B 1 53 ? 8.57 20.969 13.164 1 98.56 53 ALA B O 1
ATOM 2818 N N . VAL B 1 54 ? 6.691 20.188 14.055 1 98.62 54 VAL B N 1
ATOM 2819 C CA . VAL B 1 54 ? 6.738 21.078 15.211 1 98.62 54 VAL B CA 1
ATOM 2820 C C . VAL B 1 54 ? 8.016 20.812 16.016 1 98.62 54 VAL B C 1
ATOM 2822 O O . VAL B 1 54 ? 8.688 21.766 16.438 1 98.62 54 VAL B O 1
ATOM 2825 N N . THR B 1 55 ? 8.328 19.547 16.203 1 98 55 THR B N 1
ATOM 2826 C CA . THR B 1 55 ? 9.531 19.203 16.953 1 98 55 THR B CA 1
ATOM 2827 C C . THR B 1 55 ? 10.781 19.703 16.234 1 98 55 THR B C 1
ATOM 2829 O O . THR B 1 55 ? 11.734 20.156 16.875 1 98 55 THR B O 1
ATOM 2832 N N . TYR B 1 56 ? 10.812 19.656 14.922 1 97.5 56 TYR B N 1
ATOM 2833 C CA . TYR B 1 56 ? 11.938 20.156 14.133 1 97.5 56 TYR B CA 1
ATOM 2834 C C . TYR B 1 56 ? 12.094 21.656 14.312 1 97.5 56 TYR B C 1
ATOM 2836 O O . TYR B 1 56 ? 13.211 22.188 14.273 1 97.5 56 TYR B O 1
ATOM 2844 N N . TYR B 1 57 ? 11 22.328 14.445 1 97.94 57 TYR B N 1
ATOM 2845 C CA . TYR B 1 57 ? 11.031 23.766 14.695 1 97.94 57 TYR B CA 1
ATOM 2846 C C . TYR B 1 57 ? 11.602 24.062 16.078 1 97.94 57 TYR B C 1
ATOM 2848 O O . TYR B 1 57 ? 12.227 25.109 16.281 1 97.94 57 TYR B O 1
ATOM 2856 N N . GLY B 1 58 ? 11.312 23.203 17.047 1 97.5 58 GLY B N 1
ATOM 2857 C CA . GLY B 1 58 ? 11.852 23.375 18.391 1 97.5 58 GLY B CA 1
ATOM 2858 C C . GLY B 1 58 ? 10.773 23.578 19.438 1 97.5 58 GLY B C 1
ATOM 2859 O O . GLY B 1 58 ? 11.078 23.875 20.594 1 97.5 58 GLY B O 1
ATOM 2860 N N . HIS B 1 59 ? 9.531 23.469 19.062 1 98.5 59 HIS B N 1
ATOM 2861 C CA . HIS B 1 59 ? 8.43 23.531 20.016 1 98.5 59 HIS B CA 1
ATOM 2862 C C . HIS B 1 59 ? 8.07 22.141 20.531 1 98.5 59 HIS B C 1
ATOM 2864 O O . HIS B 1 59 ? 8.695 21.156 20.141 1 98.5 59 HIS B O 1
ATOM 2870 N N . ILE B 1 60 ? 7.105 22.062 21.422 1 98.5 60 ILE B N 1
ATOM 2871 C CA . ILE B 1 60 ? 6.645 20.812 21.984 1 98.5 60 ILE B CA 1
ATOM 2872 C C . ILE B 1 60 ? 5.383 20.344 21.266 1 98.5 60 ILE B C 1
ATOM 2874 O O . ILE B 1 60 ? 4.465 21.141 21.047 1 98.5 60 ILE B O 1
ATOM 2878 N N . ALA B 1 61 ? 5.316 19.109 20.906 1 98.62 61 ALA B N 1
ATOM 2879 C CA . ALA B 1 61 ? 4.16 18.594 20.188 1 98.62 61 ALA B CA 1
ATOM 2880 C C . ALA B 1 61 ? 3.537 17.406 20.922 1 98.62 61 ALA B C 1
ATOM 2882 O O . ALA B 1 61 ? 4.219 16.422 21.203 1 98.62 61 ALA B O 1
ATOM 2883 N N . TYR B 1 62 ? 2.285 17.5 21.203 1 98.75 62 TYR B N 1
ATOM 2884 C CA . TYR B 1 62 ? 1.453 16.375 21.641 1 98.75 62 TYR B CA 1
ATOM 2885 C C . TYR B 1 62 ? 0.533 15.93 20.5 1 98.75 62 TYR B C 1
ATOM 2887 O O . TYR B 1 62 ? -0.164 16.75 19.906 1 98.75 62 TYR B O 1
ATOM 2895 N N . LEU B 1 63 ? 0.534 14.664 20.25 1 98.75 63 LEU B N 1
ATOM 2896 C CA . LEU B 1 63 ? -0.34 14.102 19.219 1 98.75 63 LEU B CA 1
ATOM 2897 C C . LEU B 1 63 ? -1.549 13.422 19.859 1 98.75 63 LEU B C 1
ATOM 2899 O O . LEU B 1 63 ? -1.396 12.562 20.734 1 98.75 63 LEU B O 1
ATOM 2903 N N . ILE B 1 64 ? -2.705 13.883 19.484 1 98.75 64 ILE B N 1
ATOM 2904 C CA . ILE B 1 64 ? -3.967 13.25 19.844 1 98.75 64 ILE B CA 1
ATOM 2905 C C . ILE B 1 64 ? -4.559 12.547 18.625 1 98.75 64 ILE B C 1
ATOM 2907 O O . ILE B 1 64 ? -4.969 13.203 17.656 1 98.75 64 ILE B O 1
ATOM 2911 N N . ALA B 1 65 ? -4.652 11.273 18.703 1 98.56 65 ALA B N 1
ATOM 2912 C CA . ALA B 1 65 ? -5.117 10.438 17.594 1 98.56 65 ALA B CA 1
ATOM 2913 C C . ALA B 1 65 ? -5.699 9.125 18.094 1 98.56 65 ALA B C 1
ATOM 2915 O O . ALA B 1 65 ? -5.602 8.812 19.281 1 98.56 65 ALA B O 1
ATOM 2916 N N . SER B 1 66 ? -6.43 8.492 17.25 1 98.19 66 SER B N 1
ATOM 2917 C CA . SER B 1 66 ? -6.871 7.117 17.469 1 98.19 66 SER B CA 1
ATOM 2918 C C . SER B 1 66 ? -6.164 6.145 16.531 1 98.19 66 SER B C 1
ATOM 2920 O O . SER B 1 66 ? -6.062 6.402 15.328 1 98.19 66 SER B O 1
ATOM 2922 N N . THR B 1 67 ? -5.582 5.066 17.141 1 97.62 67 THR B N 1
ATOM 2923 C CA . THR B 1 67 ? -4.895 4.074 16.328 1 97.62 67 THR B CA 1
ATOM 2924 C C . THR B 1 67 ? -5.18 2.662 16.828 1 97.62 67 THR B C 1
ATOM 2926 O O . THR B 1 67 ? -6.035 2.469 17.688 1 97.62 67 THR B O 1
ATOM 2929 N N . SER B 1 68 ? -4.531 1.691 16.172 1 96.5 68 SER B N 1
ATOM 2930 C CA . SER B 1 68 ? -4.832 0.281 16.406 1 96.5 68 SER B CA 1
ATOM 2931 C C . SER B 1 68 ? -3.984 -0.291 17.531 1 96.5 68 SER B C 1
ATOM 2933 O O . SER B 1 68 ? -2.879 0.191 17.797 1 96.5 68 SER B O 1
ATOM 2935 N N . LEU B 1 69 ? -4.477 -1.339 18.156 1 93.62 69 LEU B N 1
ATOM 2936 C CA . LEU B 1 69 ? -3.732 -2.137 19.125 1 93.62 69 LEU B CA 1
ATOM 2937 C C . LEU B 1 69 ? -2.762 -3.08 18.422 1 93.62 69 LEU B C 1
ATOM 2939 O O . LEU B 1 69 ? -1.906 -3.691 19.062 1 93.62 69 LEU B O 1
ATOM 2943 N N . ASN B 1 70 ? -2.885 -3.105 17.156 1 85.19 70 ASN B N 1
ATOM 2944 C CA . ASN B 1 70 ? -2.049 -4.008 16.375 1 85.19 70 ASN B CA 1
ATOM 2945 C C . ASN B 1 70 ? -0.564 -3.707 16.562 1 85.19 70 ASN B C 1
ATOM 2947 O O . ASN B 1 70 ? -0.167 -2.543 16.641 1 85.19 70 ASN B O 1
ATOM 2951 N N . GLN B 1 71 ? 0.262 -4.699 16.547 1 81.62 71 GLN B N 1
ATOM 2952 C CA . GLN B 1 71 ? 1.692 -4.578 16.797 1 81.62 71 GLN B CA 1
ATOM 2953 C C . GLN B 1 71 ? 2.383 -3.766 15.711 1 81.62 71 GLN B C 1
ATOM 2955 O O . GLN B 1 71 ? 3.463 -3.213 15.93 1 81.62 71 GLN B O 1
ATOM 2960 N N . LEU B 1 72 ? 1.77 -3.695 14.586 1 78.69 72 LEU B N 1
ATOM 2961 C CA . LEU B 1 72 ? 2.32 -2.922 13.477 1 78.69 72 LEU B CA 1
ATOM 2962 C C . LEU B 1 72 ? 2.484 -1.456 13.867 1 78.69 72 LEU B C 1
ATOM 2964 O O . LEU B 1 72 ? 3.355 -0.762 13.336 1 78.69 72 LEU B O 1
ATOM 2968 N N . ILE B 1 73 ? 1.737 -1.049 14.852 1 90.12 73 ILE B N 1
ATOM 2969 C CA . ILE B 1 73 ? 1.698 0.359 15.227 1 90.12 73 ILE B CA 1
ATOM 2970 C C . ILE B 1 73 ? 2.854 0.671 16.172 1 90.12 73 ILE B C 1
ATOM 2972 O O . ILE B 1 73 ? 3.248 1.83 16.328 1 90.12 73 ILE B O 1
ATOM 2976 N N . ASP B 1 74 ? 3.361 -0.334 16.812 1 89.69 74 ASP B N 1
ATOM 2977 C CA . ASP B 1 74 ? 4.352 -0.115 17.859 1 89.69 74 ASP B CA 1
ATOM 2978 C C . ASP B 1 74 ? 5.609 0.546 17.297 1 89.69 74 ASP B C 1
ATOM 2980 O O . ASP B 1 74 ? 6.137 1.487 17.891 1 89.69 74 ASP B O 1
ATOM 2984 N N . SER B 1 75 ? 6.039 0.071 16.188 1 88.5 75 SER B N 1
ATOM 2985 C CA . SER B 1 75 ? 7.23 0.654 15.578 1 88.5 75 SER B CA 1
ATOM 2986 C C . SER B 1 75 ? 6.98 2.092 15.133 1 88.5 75 SER B C 1
ATOM 2988 O O . SER B 1 75 ? 7.891 2.92 15.148 1 88.5 75 SER B O 1
ATOM 2990 N N . ILE B 1 76 ? 5.762 2.355 14.734 1 94.12 76 ILE B N 1
ATOM 2991 C CA . ILE B 1 76 ? 5.375 3.695 14.305 1 94.12 76 ILE B CA 1
ATOM 2992 C C . ILE B 1 76 ? 5.441 4.656 15.484 1 94.12 76 ILE B C 1
ATOM 2994 O O . ILE B 1 76 ? 6.027 5.734 15.391 1 94.12 76 ILE B O 1
ATOM 2998 N N . LEU B 1 77 ? 4.891 4.211 16.594 1 96.44 77 LEU B N 1
ATOM 2999 C CA . LEU B 1 77 ? 4.875 5.031 17.797 1 96.44 77 LEU B CA 1
ATOM 3000 C C . LEU B 1 77 ? 6.289 5.23 18.344 1 96.44 77 LEU B C 1
ATOM 3002 O O . LEU B 1 77 ? 6.633 6.32 18.797 1 96.44 77 LEU B O 1
ATOM 3006 N N . GLU B 1 78 ? 7.055 4.207 18.281 1 95.31 78 GLU B N 1
ATOM 3007 C CA . GLU B 1 78 ? 8.445 4.309 18.719 1 95.31 78 GLU B CA 1
ATOM 3008 C C . GLU B 1 78 ? 9.211 5.348 17.891 1 95.31 78 GLU B C 1
ATOM 3010 O O . GLU B 1 78 ? 9.992 6.125 18.438 1 95.31 78 GLU B O 1
ATOM 3015 N N . LYS B 1 79 ? 8.992 5.34 16.672 1 95.12 79 LYS B N 1
ATOM 3016 C CA . LYS B 1 79 ? 9.648 6.301 15.789 1 95.12 79 LYS B CA 1
ATOM 3017 C C . LYS B 1 79 ? 9.219 7.727 16.109 1 95.12 79 LYS B C 1
ATOM 3019 O O . LYS B 1 79 ? 10.055 8.633 16.188 1 95.12 79 LYS B O 1
ATOM 3024 N N . LEU B 1 80 ? 7.973 7.91 16.312 1 97.69 80 LEU B N 1
ATOM 3025 C CA . LEU B 1 80 ? 7.469 9.234 16.656 1 97.69 80 LEU B CA 1
ATOM 3026 C C . LEU B 1 80 ? 8.07 9.711 17.984 1 97.69 80 LEU B C 1
ATOM 3028 O O . LEU B 1 80 ? 8.508 10.867 18.078 1 97.69 80 LEU B O 1
ATOM 3032 N N . ASN B 1 81 ? 8.109 8.805 18.922 1 97.75 81 ASN B N 1
ATOM 3033 C CA . ASN B 1 81 ? 8.688 9.141 20.219 1 97.75 81 ASN B CA 1
ATOM 3034 C C . ASN B 1 81 ? 10.172 9.492 20.109 1 97.75 81 ASN B C 1
ATOM 3036 O O . ASN B 1 81 ? 10.648 10.43 20.75 1 97.75 81 ASN B O 1
ATOM 3040 N N . SER B 1 82 ? 10.852 8.75 19.297 1 97.12 82 SER B N 1
ATOM 3041 C CA . SER B 1 82 ? 12.281 8.984 19.125 1 97.12 82 SER B CA 1
ATOM 3042 C C . SER B 1 82 ? 12.547 10.344 18.484 1 97.12 82 SER B C 1
ATOM 3044 O O . SER B 1 82 ? 13.586 10.953 18.734 1 97.12 82 SER B O 1
ATOM 3046 N N . ILE B 1 83 ? 11.633 10.828 17.719 1 96.62 83 ILE B N 1
ATOM 3047 C CA . ILE B 1 83 ? 11.75 12.125 17.062 1 96.62 83 ILE B CA 1
ATOM 3048 C C . ILE B 1 83 ? 11.445 13.242 18.047 1 96.62 83 ILE B C 1
ATOM 3050 O O . ILE B 1 83 ? 11.898 14.375 17.875 1 96.62 83 ILE B O 1
ATOM 3054 N N . GLY B 1 84 ? 10.625 12.867 19.062 1 97.94 84 GLY B N 1
ATOM 3055 C CA . GLY B 1 84 ? 10.336 13.844 20.109 1 97.94 84 GLY B CA 1
ATOM 3056 C C . GLY B 1 84 ? 8.867 14.188 20.219 1 97.94 84 GLY B C 1
ATOM 3057 O O . GLY B 1 84 ? 8.492 15.117 20.938 1 97.94 84 GLY B O 1
ATOM 3058 N N . VAL B 1 85 ? 8.039 13.461 19.5 1 98.56 85 VAL B N 1
ATOM 3059 C CA . VAL B 1 85 ? 6.598 13.68 19.594 1 98.56 85 VAL B CA 1
ATOM 3060 C C . VAL B 1 85 ? 6.043 12.961 20.828 1 98.56 85 VAL B C 1
ATOM 3062 O O . VAL B 1 85 ? 6.34 11.789 21.047 1 98.56 85 VAL B O 1
ATOM 3065 N N . TYR B 1 86 ? 5.301 13.664 21.625 1 98.44 86 TYR B N 1
ATOM 3066 C CA . TYR B 1 86 ? 4.645 13.039 22.766 1 98.44 86 TYR B CA 1
ATOM 3067 C C . TYR B 1 86 ? 3.383 12.305 22.328 1 98.44 86 TYR B C 1
ATOM 3069 O O . TYR B 1 86 ? 2.428 12.922 21.859 1 98.44 86 TYR B O 1
ATOM 3077 N N . THR B 1 87 ? 3.324 10.977 22.594 1 98.19 87 THR B N 1
ATOM 3078 C CA . THR B 1 87 ? 2.254 10.141 22.047 1 98.19 87 THR B CA 1
ATOM 3079 C C . THR B 1 87 ? 1.437 9.516 23.172 1 98.19 87 THR B C 1
ATOM 3081 O O . THR B 1 87 ? 0.663 8.578 22.938 1 98.19 87 THR B O 1
ATOM 3084 N N . ARG B 1 88 ? 1.557 9.914 24.359 1 96.31 88 ARG B N 1
ATOM 3085 C CA . ARG B 1 88 ? 0.988 9.242 25.531 1 96.31 88 ARG B CA 1
ATOM 3086 C C . ARG B 1 88 ? -0.534 9.336 25.516 1 96.31 88 ARG B C 1
ATOM 3088 O O . ARG B 1 88 ? -1.209 8.562 26.203 1 96.31 88 ARG B O 1
ATOM 3095 N N . PHE B 1 89 ? -1.115 10.227 24.75 1 97.19 89 PHE B N 1
ATOM 3096 C CA . PHE B 1 89 ? -2.562 10.406 24.781 1 97.19 89 PHE B CA 1
ATOM 3097 C C . PHE B 1 89 ? -3.211 9.789 23.547 1 97.19 89 PHE B C 1
ATOM 3099 O O . PHE B 1 89 ? -4.406 9.969 23.312 1 97.19 89 PHE B O 1
ATOM 3106 N N . ILE B 1 90 ? -2.486 9.109 22.766 1 98.06 90 ILE B N 1
ATOM 3107 C CA . ILE B 1 90 ? -3.053 8.422 21.609 1 98.06 90 ILE B CA 1
ATOM 3108 C C . ILE B 1 90 ? -3.936 7.27 22.078 1 98.06 90 ILE B C 1
ATOM 3110 O O . ILE B 1 90 ? -3.52 6.461 22.922 1 98.06 90 ILE B O 1
ATOM 3114 N N . LYS B 1 91 ? -5.098 7.297 21.562 1 97.88 91 LYS B N 1
ATOM 3115 C CA . LYS B 1 91 ? -6.055 6.234 21.844 1 97.88 91 LYS B CA 1
ATOM 3116 C C . LYS B 1 91 ? -5.77 4.996 21 1 97.88 91 LYS B C 1
ATOM 3118 O O . LYS B 1 91 ? -5.578 5.094 19.797 1 97.88 91 LYS B O 1
ATOM 3123 N N . ARG B 1 92 ? -5.742 3.861 21.656 1 97.06 92 ARG B N 1
ATOM 3124 C CA . ARG B 1 92 ? -5.578 2.604 20.938 1 97.06 92 ARG B CA 1
ATOM 3125 C C . ARG B 1 92 ? -6.855 1.772 21 1 97.06 92 ARG B C 1
ATOM 3127 O O . ARG B 1 92 ? -7.477 1.643 22.062 1 97.06 92 ARG B O 1
ATOM 3134 N N . VAL B 1 93 ? -7.297 1.303 19.844 1 97.81 93 VAL B N 1
ATOM 3135 C CA . VAL B 1 93 ? -8.57 0.597 19.75 1 97.81 93 VAL B CA 1
ATOM 3136 C C . VAL B 1 93 ? -8.375 -0.724 19 1 97.81 93 VAL B C 1
ATOM 3138 O O . VAL B 1 93 ? -7.332 -0.951 18.391 1 97.81 93 VAL B O 1
ATOM 3141 N N . GLU B 1 94 ? -9.398 -1.652 19.125 1 95.31 94 GLU B N 1
ATOM 3142 C CA . GLU B 1 94 ? -9.383 -2.934 18.438 1 95.31 94 GLU B CA 1
ATOM 3143 C C . GLU B 1 94 ? -9.914 -2.793 17.016 1 95.31 94 GLU B C 1
ATOM 3145 O O . GLU B 1 94 ? -10.977 -3.334 16.688 1 95.31 94 GLU B O 1
ATOM 3150 N N . GLU B 1 95 ? -9.305 -2.029 16.188 1 94.75 95 GLU B N 1
ATOM 3151 C CA . GLU B 1 95 ? -9.578 -1.808 14.773 1 94.75 95 GLU B CA 1
ATOM 3152 C C . GLU B 1 95 ? -8.289 -1.792 13.961 1 94.75 95 GLU B C 1
ATOM 3154 O O . GLU B 1 95 ? -7.203 -1.591 14.508 1 94.75 95 GLU B O 1
ATOM 3159 N N . LYS B 1 96 ? -8.414 -2.076 12.703 1 93.69 96 LYS B N 1
ATOM 3160 C CA . LYS B 1 96 ? -7.246 -1.926 11.852 1 93.69 96 LYS B CA 1
ATOM 3161 C C . LYS B 1 96 ? -6.723 -0.491 11.875 1 93.69 96 LYS B C 1
ATOM 3163 O O . LYS B 1 96 ? -7.504 0.457 11.969 1 93.69 96 LYS B O 1
ATOM 3168 N N . PRO B 1 97 ? -5.453 -0.319 11.844 1 95 97 PRO B N 1
ATOM 3169 C CA . PRO B 1 97 ? -4.914 1.042 11.805 1 95 97 PRO B CA 1
ATOM 3170 C C . PRO B 1 97 ? -5.23 1.765 10.492 1 95 97 PRO B C 1
ATOM 3172 O O . PRO B 1 97 ? -5.594 1.126 9.508 1 95 97 PRO B O 1
ATOM 3175 N N . GLY B 1 98 ? -5.191 3.105 10.547 1 96.44 98 GLY B N 1
ATOM 3176 C CA . GLY B 1 98 ? -5.133 3.832 9.289 1 96.44 98 GLY B CA 1
ATOM 3177 C C . GLY B 1 98 ? -3.904 3.494 8.469 1 96.44 98 GLY B C 1
ATOM 3178 O O . GLY B 1 98 ? -2.789 3.463 8.992 1 96.44 98 GLY B O 1
ATOM 3179 N N . ILE B 1 99 ? -4.102 3.156 7.215 1 96.44 99 ILE B N 1
ATOM 3180 C CA . ILE B 1 99 ? -3.01 2.818 6.309 1 96.44 99 ILE B CA 1
ATOM 3181 C C . ILE B 1 99 ? -3.137 3.637 5.023 1 96.44 99 ILE B C 1
ATOM 3183 O O . ILE B 1 99 ? -4.238 3.803 4.492 1 96.44 99 ILE B O 1
ATOM 3187 N N . VAL B 1 100 ? -2.029 4.188 4.625 1 96.94 100 VAL B N 1
ATOM 3188 C CA . VAL B 1 100 ? -2.012 4.918 3.363 1 96.94 100 VAL B CA 1
ATOM 3189 C C . VAL B 1 100 ? -0.94 4.336 2.445 1 96.94 100 VAL B C 1
ATOM 3191 O O . VAL B 1 100 ? 0.236 4.277 2.811 1 96.94 100 VAL B O 1
ATOM 3194 N N . ASN B 1 101 ? -1.358 3.85 1.303 1 96.81 101 ASN B N 1
ATOM 3195 C CA . ASN B 1 101 ? -0.43 3.494 0.235 1 96.81 101 ASN B CA 1
ATOM 3196 C C . ASN B 1 101 ? -0.076 4.703 -0.626 1 96.81 101 ASN B C 1
ATOM 3198 O O . ASN B 1 101 ? -0.957 5.328 -1.221 1 96.81 101 ASN B O 1
ATOM 3202 N N . VAL B 1 102 ? 1.164 4.988 -0.622 1 96.62 102 VAL B N 1
ATOM 3203 C CA . VAL B 1 102 ? 1.653 6.121 -1.4 1 96.62 102 VAL B CA 1
ATOM 3204 C C . VAL B 1 102 ? 2.527 5.621 -2.549 1 96.62 102 VAL B C 1
ATOM 3206 O O . VAL B 1 102 ? 3.506 4.906 -2.324 1 96.62 102 VAL B O 1
ATOM 3209 N N . ILE B 1 103 ? 2.176 5.984 -3.74 1 96 103 ILE B N 1
ATOM 3210 C CA . ILE B 1 103 ? 2.977 5.652 -4.914 1 96 103 ILE B CA 1
ATOM 3211 C C . ILE B 1 103 ? 3.592 6.926 -5.492 1 96 103 ILE B C 1
ATOM 3213 O O . ILE B 1 103 ? 2.873 7.828 -5.93 1 96 103 ILE B O 1
ATOM 3217 N N . VAL B 1 104 ? 4.895 6.953 -5.484 1 96.06 104 VAL B N 1
ATOM 3218 C CA . VAL B 1 104 ? 5.617 8.156 -5.887 1 96.06 104 VAL B CA 1
ATOM 3219 C C . VAL B 1 104 ? 6.332 7.91 -7.215 1 96.06 104 VAL B C 1
ATOM 3221 O O . VAL B 1 104 ? 6.961 6.867 -7.402 1 96.06 104 VAL B O 1
ATOM 3224 N N . ILE B 1 105 ? 6.273 8.82 -8.109 1 94 105 ILE B N 1
ATOM 3225 C CA . ILE B 1 105 ? 6.965 8.719 -9.391 1 94 105 ILE B CA 1
ATOM 3226 C C . ILE B 1 105 ? 8.062 9.781 -9.469 1 94 105 ILE B C 1
ATOM 3228 O O . ILE B 1 105 ? 8.117 10.68 -8.625 1 94 105 ILE B O 1
ATOM 3232 N N . PRO B 1 106 ? 8.922 9.648 -10.484 1 90.88 106 PRO B N 1
ATOM 3233 C CA . PRO B 1 106 ? 9.961 10.672 -10.609 1 90.88 106 PRO B CA 1
ATOM 3234 C C . PRO B 1 106 ? 9.398 12.078 -10.742 1 90.88 106 PRO B C 1
ATOM 3236 O O . PRO B 1 106 ? 8.367 12.281 -11.398 1 90.88 106 PRO B O 1
ATOM 3239 N N . GLY B 1 107 ? 10.016 13.062 -10.141 1 86.06 107 GLY B N 1
ATOM 3240 C CA . GLY B 1 107 ? 9.523 14.43 -10.117 1 86.06 107 GLY B CA 1
ATOM 3241 C C . GLY B 1 107 ? 8.727 14.766 -8.867 1 86.06 107 GLY B C 1
ATOM 3242 O O . GLY B 1 107 ? 8.398 15.922 -8.625 1 86.06 107 GLY B O 1
ATOM 3243 N N . GLY B 1 108 ? 8.414 13.688 -8.148 1 85.94 108 GLY B N 1
ATOM 3244 C CA . GLY B 1 108 ? 7.848 13.906 -6.828 1 85.94 108 GLY B CA 1
ATOM 3245 C C . GLY B 1 108 ? 6.332 13.844 -6.805 1 85.94 108 GLY B C 1
ATOM 3246 O O . GLY B 1 108 ? 5.715 13.977 -5.746 1 85.94 108 GLY B O 1
ATOM 3247 N N . GLU B 1 109 ? 5.781 13.625 -7.949 1 86.62 109 GLU B N 1
ATOM 3248 C CA . GLU B 1 109 ? 4.336 13.422 -7.984 1 86.62 109 GLU B CA 1
ATOM 3249 C C . GLU B 1 109 ? 3.947 12.086 -7.363 1 86.62 109 GLU B C 1
ATOM 3251 O O . GLU B 1 109 ? 4.738 11.141 -7.363 1 86.62 109 GLU B O 1
ATOM 3256 N N . LYS B 1 110 ? 2.688 12.109 -6.812 1 90.56 110 LYS B N 1
ATOM 3257 C CA . LYS B 1 110 ? 2.285 10.891 -6.121 1 90.56 110 LYS B CA 1
ATOM 3258 C C . LYS B 1 110 ? 0.781 10.664 -6.242 1 90.56 110 LYS B C 1
ATOM 3260 O O . LYS B 1 110 ? 0.03 11.586 -6.555 1 90.56 110 LYS B O 1
ATOM 3265 N N . ILE B 1 111 ? 0.404 9.414 -6.043 1 91.69 111 ILE B N 1
ATOM 3266 C CA . ILE B 1 111 ? -0.988 9.07 -5.77 1 91.69 111 ILE B CA 1
ATOM 3267 C C . ILE B 1 111 ? -1.095 8.391 -4.406 1 91.69 111 ILE B C 1
ATOM 3269 O O . ILE B 1 111 ? -0.128 7.797 -3.922 1 91.69 111 ILE B O 1
ATOM 3273 N N . MET B 1 112 ? -2.277 8.531 -3.855 1 94.69 112 MET B N 1
ATOM 3274 C CA . MET B 1 112 ? -2.48 7.941 -2.533 1 94.69 112 MET B CA 1
ATOM 3275 C C . MET B 1 112 ? -3.793 7.164 -2.479 1 94.69 112 MET B C 1
ATOM 3277 O O . MET B 1 112 ? -4.797 7.594 -3.053 1 94.69 112 MET B O 1
ATOM 3281 N N . VAL B 1 113 ? -3.75 6.02 -1.858 1 96.31 113 VAL B N 1
ATOM 3282 C CA . VAL B 1 113 ? -4.941 5.273 -1.475 1 96.31 113 VAL B CA 1
ATOM 3283 C C . VAL B 1 113 ? -5.004 5.141 0.045 1 96.31 113 VAL B C 1
ATOM 3285 O O . VAL B 1 113 ? -4.086 4.594 0.663 1 96.31 113 VAL B O 1
ATOM 3288 N N . LYS B 1 114 ? -6.078 5.582 0.609 1 96.44 114 LYS B N 1
ATOM 3289 C CA . LYS B 1 114 ? -6.156 5.746 2.059 1 96.44 114 LYS B CA 1
ATOM 3290 C C . LYS B 1 114 ? -7.215 4.828 2.66 1 96.44 114 LYS B C 1
ATOM 3292 O O . LYS B 1 114 ? -8.305 4.68 2.104 1 96.44 114 LYS B O 1
ATOM 3297 N N . TYR B 1 115 ? -6.887 4.168 3.695 1 97.25 115 TYR B N 1
ATOM 3298 C CA . TYR B 1 115 ? -7.824 3.471 4.566 1 97.25 115 TYR B CA 1
ATOM 3299 C C . TYR B 1 115 ? -7.855 4.102 5.953 1 97.25 115 TYR B C 1
ATOM 3301 O O . TYR B 1 115 ? -6.848 4.117 6.656 1 97.25 115 TYR B O 1
ATOM 3309 N N . ARG B 1 116 ? -9.016 4.559 6.391 1 96.06 116 ARG B N 1
ATOM 3310 C CA . ARG B 1 116 ? -9.109 5.387 7.586 1 96.06 116 ARG B CA 1
ATOM 3311 C C . ARG B 1 116 ? -8.938 4.543 8.852 1 96.06 116 ARG B C 1
ATOM 3313 O O . ARG B 1 116 ? -8.336 4.996 9.828 1 96.06 116 ARG B O 1
ATOM 3320 N N . GLY B 1 117 ? -9.625 3.334 8.891 1 96.38 117 GLY B N 1
ATOM 3321 C CA . GLY B 1 117 ? -9.508 2.426 10.023 1 96.38 117 GLY B CA 1
ATOM 3322 C C . GLY B 1 117 ? -9.781 3.094 11.359 1 96.38 117 GLY B C 1
ATOM 3323 O O . GLY B 1 117 ? -10.812 3.756 11.523 1 96.38 117 GLY B O 1
ATOM 3324 N N . ALA B 1 118 ? -8.844 2.965 12.289 1 97.38 118 ALA B N 1
ATOM 3325 C CA . ALA B 1 118 ? -8.969 3.424 13.664 1 97.38 118 ALA B CA 1
ATOM 3326 C C . ALA B 1 118 ? -9.125 4.941 13.727 1 97.38 118 ALA B C 1
ATOM 3328 O O . ALA B 1 118 ? -9.586 5.484 14.734 1 97.38 118 ALA B O 1
ATOM 3329 N N . ASN B 1 119 ? -8.695 5.688 12.711 1 96.88 119 ASN B N 1
ATOM 3330 C CA . ASN B 1 119 ? -8.836 7.141 12.695 1 96.88 119 ASN B CA 1
ATOM 3331 C C . ASN B 1 119 ? -10.297 7.562 12.828 1 96.88 119 ASN B C 1
ATOM 3333 O O . ASN B 1 119 ? -10.594 8.656 13.328 1 96.88 119 ASN B O 1
ATOM 3337 N N . GLU B 1 120 ? -11.211 6.703 12.422 1 95.44 120 GLU B N 1
ATOM 3338 C CA . GLU B 1 120 ? -12.641 7.012 12.438 1 95.44 120 GLU B CA 1
ATOM 3339 C C . GLU B 1 120 ? -13.172 7.07 13.867 1 95.44 120 GLU B C 1
ATOM 3341 O O . GLU B 1 120 ? -14.266 7.578 14.102 1 95.44 120 GLU B O 1
ATOM 3346 N N . LEU B 1 121 ? -12.375 6.633 14.789 1 97.12 121 LEU B N 1
ATOM 3347 C CA . LEU B 1 121 ? -12.891 6.484 16.156 1 97.12 121 LEU B CA 1
ATOM 3348 C C . LEU B 1 121 ? -12.375 7.609 17.047 1 97.12 121 LEU B C 1
ATOM 3350 O O . LEU B 1 121 ? -12.609 7.598 18.266 1 97.12 121 LEU B O 1
ATOM 3354 N N . LEU B 1 122 ? -11.719 8.555 16.469 1 97.62 122 LEU B N 1
ATOM 3355 C CA . LEU B 1 122 ? -11.305 9.734 17.203 1 97.62 122 LEU B CA 1
ATOM 3356 C C . LEU B 1 122 ? -12.508 10.594 17.578 1 97.62 122 LEU B C 1
ATOM 3358 O O . LEU B 1 122 ? -13.406 10.805 16.75 1 97.62 122 LEU B O 1
ATOM 3362 N N . SER B 1 123 ? -12.586 11.031 18.844 1 97 123 SER B N 1
ATOM 3363 C CA . SER B 1 123 ? -13.664 11.891 19.312 1 97 123 SER B CA 1
ATOM 3364 C C . SER B 1 123 ? -13.117 13.055 20.125 1 97 123 SER B C 1
ATOM 3366 O O . SER B 1 123 ? -11.977 13.016 20.594 1 97 123 SER B O 1
ATOM 3368 N N . PRO B 1 124 ? -13.953 14.109 20.297 1 97.12 124 PRO B N 1
ATOM 3369 C CA . PRO B 1 124 ? -13.508 15.25 21.109 1 97.12 124 PRO B CA 1
ATOM 3370 C C . PRO B 1 124 ? -13.141 14.844 22.531 1 97.12 124 PRO B C 1
ATOM 3372 O O . PRO B 1 124 ? -12.297 15.492 23.172 1 97.12 124 PRO B O 1
ATOM 3375 N N . ASN B 1 125 ? -13.703 13.805 23 1 96.88 125 ASN B N 1
ATOM 3376 C CA . ASN B 1 125 ? -13.477 13.352 24.359 1 96.88 125 ASN B CA 1
ATOM 3377 C C . ASN B 1 125 ? -12.07 12.766 24.531 1 96.88 125 ASN B C 1
ATOM 3379 O O . ASN B 1 125 ? -11.609 12.578 25.656 1 96.88 125 ASN B O 1
ATOM 3383 N N . ASP B 1 126 ? -11.406 12.555 23.484 1 97.69 126 ASP B N 1
ATOM 3384 C CA . ASP B 1 126 ? -10.055 12 23.531 1 97.69 126 ASP B CA 1
ATOM 3385 C C . ASP B 1 126 ? -9.023 13.086 23.828 1 97.69 126 ASP B C 1
ATOM 3387 O O . ASP B 1 126 ? -7.859 12.789 24.109 1 97.69 126 ASP B O 1
ATOM 3391 N N . VAL B 1 127 ? -9.391 14.312 23.766 1 97.62 127 VAL B N 1
ATOM 3392 C CA . VAL B 1 127 ? -8.5 15.43 24.062 1 97.62 127 VAL B CA 1
ATOM 3393 C C . VAL B 1 127 ? -8.617 15.797 25.531 1 97.62 127 VAL B C 1
ATOM 3395 O O . VAL B 1 127 ? -9.633 16.359 25.969 1 97.62 127 VAL B O 1
ATOM 3398 N N . PRO B 1 128 ? -7.617 15.609 26.297 1 96.62 128 PRO B N 1
ATOM 3399 C CA . PRO B 1 128 ? -7.707 15.938 27.719 1 96.62 128 PRO B CA 1
ATOM 3400 C C . PRO B 1 128 ? -7.855 17.438 27.969 1 96.62 128 PRO B C 1
ATOM 3402 O O . PRO B 1 128 ? -7.141 18.25 27.375 1 96.62 128 PRO B O 1
ATOM 3405 N N . ARG B 1 129 ? -8.68 17.781 28.875 1 94.38 129 ARG B N 1
ATOM 3406 C CA . ARG B 1 129 ? -8.914 19.188 29.219 1 94.38 129 ARG B CA 1
ATOM 3407 C C . ARG B 1 129 ? -7.629 19.844 29.703 1 94.38 129 ARG B C 1
ATOM 3409 O O . ARG B 1 129 ? -7.34 20.984 29.359 1 94.38 129 ARG B O 1
ATOM 3416 N N . GLN B 1 130 ? -6.898 19.156 30.516 1 95.12 130 GLN B N 1
ATOM 3417 C CA . GLN B 1 130 ? -5.66 19.703 31.078 1 95.12 130 GLN B CA 1
ATOM 3418 C C . GLN B 1 130 ? -4.68 20.078 29.969 1 95.12 130 GLN B C 1
ATOM 3420 O O . GLN B 1 130 ? -3.973 21.078 30.062 1 95.12 130 GLN B O 1
ATOM 3425 N N . LEU B 1 131 ? -4.66 19.266 29 1 95.81 131 LEU B N 1
ATOM 3426 C CA . LEU B 1 131 ? -3.76 19.531 27.875 1 95.81 131 LEU B CA 1
ATOM 3427 C C . LEU B 1 131 ? -4.195 20.766 27.109 1 95.81 131 LEU B C 1
ATOM 3429 O O . LEU B 1 131 ? -3.357 21.547 26.656 1 95.81 131 LEU B O 1
ATOM 3433 N N . LEU B 1 132 ? -5.449 20.922 26.922 1 95.75 132 LEU B N 1
ATOM 3434 C CA . LEU B 1 132 ? -5.98 22.094 26.266 1 95.75 132 LEU B CA 1
ATOM 3435 C C . LEU B 1 132 ? -5.637 23.359 27.047 1 95.75 132 LEU B C 1
ATOM 3437 O O . LEU B 1 132 ? -5.375 24.422 26.453 1 95.75 132 LEU B O 1
ATOM 3441 N N . GLU B 1 133 ? -5.605 23.25 28.359 1 94.75 133 GLU B N 1
ATOM 3442 C CA . GLU B 1 133 ? -5.285 24.391 29.219 1 94.75 133 GLU B CA 1
ATOM 3443 C C . GLU B 1 133 ? -3.832 24.812 29.031 1 94.75 133 GLU B C 1
ATOM 3445 O O . GLU B 1 133 ? -3.512 26 29.172 1 94.75 133 GLU B O 1
ATOM 3450 N N . GLU B 1 134 ? -3.068 23.906 28.75 1 95.62 134 GLU B N 1
ATOM 3451 C CA . GLU B 1 134 ? -1.639 24.172 28.625 1 95.62 134 GLU B CA 1
ATOM 3452 C C . GLU B 1 134 ? -1.252 24.516 27.188 1 95.62 134 GLU B C 1
ATOM 3454 O O . GLU B 1 134 ? -0.17 25.047 26.938 1 95.62 134 GLU B O 1
ATOM 3459 N N . ALA B 1 135 ? -2.078 24.266 26.266 1 97.62 135 ALA B N 1
ATOM 3460 C CA . ALA B 1 135 ? -1.761 24.375 24.844 1 97.62 135 ALA B CA 1
ATOM 3461 C C . ALA B 1 135 ? -1.612 25.828 24.422 1 97.62 135 ALA B C 1
ATOM 3463 O O . ALA B 1 135 ? -2.455 26.672 24.75 1 97.62 135 ALA B O 1
ATOM 3464 N N . THR B 1 136 ? -0.515 26.062 23.75 1 98.06 136 THR B N 1
ATOM 3465 C CA . THR B 1 136 ? -0.384 27.359 23.078 1 98.06 136 THR B CA 1
ATOM 3466 C C . THR B 1 136 ? -1.258 27.406 21.828 1 98.06 136 THR B C 1
ATOM 3468 O O . THR B 1 136 ? -1.866 28.438 21.531 1 98.06 136 THR B O 1
ATOM 3471 N N . ILE B 1 137 ? -1.349 26.328 21.156 1 98.5 137 ILE B N 1
ATOM 3472 C CA . ILE B 1 137 ? -2.182 26.203 19.969 1 98.5 137 ILE B CA 1
ATOM 3473 C C . ILE B 1 137 ? -2.717 24.781 19.844 1 98.5 137 ILE B C 1
ATOM 3475 O O . ILE B 1 137 ? -2.02 23.828 20.172 1 98.5 137 ILE B O 1
ATOM 3479 N N . VAL B 1 138 ? -3.939 24.672 19.391 1 98.69 138 VAL B N 1
ATOM 3480 C CA . VAL B 1 138 ? -4.559 23.406 18.984 1 98.69 138 VAL B CA 1
ATOM 3481 C C . VAL B 1 138 ? -4.727 23.375 17.469 1 98.69 138 VAL B C 1
ATOM 3483 O O . VAL B 1 138 ? -5.43 24.203 16.906 1 98.69 138 VAL B O 1
ATOM 3486 N N . HIS B 1 139 ? -4.043 22.422 16.859 1 98.81 139 HIS B N 1
ATOM 3487 C CA . HIS B 1 139 ? -4.141 22.25 15.422 1 98.81 139 HIS B CA 1
ATOM 3488 C C . HIS B 1 139 ? -4.949 21 15.078 1 98.81 139 HIS B C 1
ATOM 3490 O O . HIS B 1 139 ? -4.633 19.906 15.539 1 98.81 139 HIS B O 1
ATOM 3496 N N . MET B 1 140 ? -5.934 21.172 14.281 1 98.56 140 MET B N 1
ATOM 3497 C CA . MET B 1 140 ? -6.789 20.062 13.852 1 98.56 140 MET B CA 1
ATOM 3498 C C . MET B 1 140 ? -6.625 19.812 12.352 1 98.56 140 MET B C 1
ATOM 3500 O O . MET B 1 140 ? -6.746 20.734 11.547 1 98.56 140 MET B O 1
ATOM 3504 N N . ALA B 1 141 ? -6.324 18.594 12.07 1 96.94 141 ALA B N 1
ATOM 3505 C CA . ALA B 1 141 ? -6.047 18.266 10.68 1 96.94 141 ALA B CA 1
ATOM 3506 C C . ALA B 1 141 ? -6.797 17 10.25 1 96.94 141 ALA B C 1
ATOM 3508 O O . ALA B 1 141 ? -6.695 15.961 10.906 1 96.94 141 ALA B O 1
ATOM 3509 N N . SER B 1 142 ? -7.488 17.062 9.133 1 93.75 142 SER B N 1
ATOM 3510 C CA . SER B 1 142 ? -8.148 15.938 8.492 1 93.75 142 SER B CA 1
ATOM 3511 C C . SER B 1 142 ? -9.133 15.25 9.43 1 93.75 142 SER B C 1
ATOM 3513 O O . SER B 1 142 ? -9.156 14.023 9.531 1 93.75 142 SER B O 1
ATOM 3515 N N . ILE B 1 143 ? -9.82 16.031 10.203 1 94.75 143 ILE B N 1
ATOM 3516 C CA . ILE B 1 143 ? -10.906 15.516 11.023 1 94.75 143 ILE B CA 1
ATOM 3517 C C . ILE B 1 143 ? -12.219 16.188 10.625 1 94.75 143 ILE B C 1
ATOM 3519 O O . ILE B 1 143 ? -12.219 17.312 10.117 1 94.75 143 ILE B O 1
ATOM 3523 N N . PRO B 1 144 ? -13.32 15.516 10.844 1 93.75 144 PRO B N 1
ATOM 3524 C CA . PRO B 1 144 ? -14.617 16.078 10.477 1 93.75 144 PRO B CA 1
ATOM 3525 C C . PRO B 1 144 ? -14.898 17.422 11.164 1 93.75 144 PRO B C 1
ATOM 3527 O O . PRO B 1 144 ? -14.555 17.594 12.336 1 93.75 144 PRO B O 1
ATOM 3530 N N . PRO B 1 145 ? -15.555 18.297 10.406 1 94.38 145 PRO B N 1
ATOM 3531 C CA . PRO B 1 145 ? -15.852 19.609 10.969 1 94.38 145 PRO B CA 1
ATOM 3532 C C . PRO B 1 145 ? -16.641 19.531 12.273 1 94.38 145 PRO B C 1
ATOM 3534 O O . PRO B 1 145 ? -16.469 20.391 13.148 1 94.38 145 PRO B O 1
ATOM 3537 N N . THR B 1 146 ? -17.453 18.5 12.422 1 93 146 THR B N 1
ATOM 3538 C CA . THR B 1 146 ? -18.234 18.344 13.648 1 93 146 THR B CA 1
ATOM 3539 C C . THR B 1 146 ? -17.312 18.109 14.844 1 93 146 THR B C 1
ATOM 3541 O O . THR B 1 146 ? -17.516 18.688 15.906 1 93 146 THR B O 1
ATOM 3544 N N . ILE B 1 147 ? -16.344 17.344 14.641 1 94.94 147 ILE B N 1
ATOM 3545 C CA . ILE B 1 147 ? -15.367 17.062 15.688 1 94.94 147 ILE B CA 1
ATOM 3546 C C . ILE B 1 147 ? -14.492 18.297 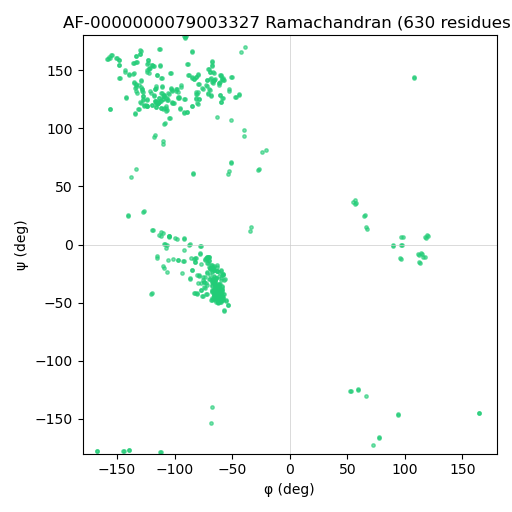15.906 1 94.94 147 ILE B C 1
ATOM 3548 O O . ILE B 1 147 ? -14.242 18.688 17.047 1 94.94 147 ILE B O 1
ATOM 3552 N N . ALA B 1 148 ? -14.125 18.875 14.859 1 96.38 148 ALA B N 1
ATOM 3553 C CA . ALA B 1 148 ? -13.281 20.078 14.93 1 96.38 148 ALA B CA 1
ATOM 3554 C C . ALA B 1 148 ? -13.977 21.203 15.688 1 96.38 148 ALA B C 1
ATOM 3556 O O . ALA B 1 148 ? -13.352 21.891 16.484 1 96.38 148 ALA B O 1
ATOM 3557 N N . SER B 1 149 ? -15.234 21.344 15.43 1 95.12 149 SER B N 1
ATOM 3558 C CA . SER B 1 149 ? -16.016 22.391 16.062 1 95.12 149 SER B CA 1
ATOM 3559 C C . SER B 1 149 ? -16.016 22.266 17.578 1 95.12 149 SER B C 1
ATOM 3561 O O . SER B 1 149 ? -15.766 23.234 18.297 1 95.12 149 SER B O 1
ATOM 3563 N N . GLU B 1 150 ? -16.266 21.109 18.016 1 96.5 150 GLU B N 1
ATOM 3564 C CA . GLU B 1 150 ? -16.328 20.859 19.469 1 96.5 150 GLU B CA 1
ATOM 3565 C C . GLU B 1 150 ? -14.961 21.094 20.109 1 96.5 150 GLU B C 1
ATOM 3567 O O . GLU B 1 150 ? -14.875 21.734 21.172 1 96.5 150 GLU B O 1
ATOM 3572 N N . ILE B 1 151 ? -13.953 20.609 19.531 1 97.44 151 ILE B N 1
ATOM 3573 C CA . ILE B 1 151 ? -12.609 20.781 20.062 1 97.44 151 ILE B CA 1
ATOM 3574 C C . ILE B 1 151 ? -12.227 22.266 20.062 1 97.44 151 ILE B C 1
ATOM 3576 O O . ILE B 1 151 ? -11.656 22.766 21.031 1 97.44 151 ILE B O 1
ATOM 3580 N N . ALA B 1 152 ? -12.562 22.922 19 1 96.75 152 ALA B N 1
ATOM 3581 C CA . ALA B 1 152 ? -12.25 24.344 18.859 1 96.75 152 ALA B CA 1
ATOM 3582 C C . ALA B 1 152 ? -12.93 25.156 19.938 1 96.75 152 ALA B C 1
ATOM 3584 O O . ALA B 1 152 ? -12.32 26.047 20.531 1 96.75 152 ALA B O 1
ATOM 3585 N N . MET B 1 153 ? -14.164 24.859 20.156 1 95.31 153 MET B N 1
ATOM 3586 C CA . MET B 1 153 ? -14.922 25.578 21.188 1 95.31 153 MET B CA 1
ATOM 3587 C C . MET B 1 153 ? -14.266 25.406 22.547 1 95.31 153 MET B C 1
ATOM 3589 O O . MET B 1 153 ? -14.125 26.375 23.297 1 95.31 153 MET B O 1
ATOM 3593 N N . ARG B 1 154 ? -13.867 24.219 22.844 1 96.12 154 ARG B N 1
ATOM 3594 C CA . ARG B 1 154 ? -13.203 23.953 24.125 1 96.12 154 ARG B CA 1
ATOM 3595 C C . ARG B 1 154 ? -11.875 24.688 24.219 1 96.12 154 ARG B C 1
ATOM 3597 O O . ARG B 1 154 ? -11.555 25.266 25.25 1 96.12 154 ARG B O 1
ATOM 3604 N N . ALA B 1 155 ? -11.141 24.672 23.188 1 95.62 155 ALA B N 1
ATOM 3605 C CA . ALA B 1 155 ? -9.805 25.266 23.156 1 95.62 155 ALA B CA 1
ATOM 3606 C C . ALA B 1 155 ? -9.875 26.781 23.266 1 95.62 155 ALA B C 1
ATOM 3608 O O . ALA B 1 155 ? -9.133 27.391 24.047 1 95.62 155 ALA B O 1
ATOM 3609 N N . THR B 1 156 ? -10.773 27.422 22.5 1 92.06 156 THR B N 1
ATOM 3610 C CA . THR B 1 156 ? -10.938 28.875 22.516 1 92.06 156 THR B CA 1
ATOM 3611 C C . THR B 1 156 ? -11.367 29.359 23.891 1 92.06 156 THR B C 1
ATOM 3613 O O . THR B 1 156 ? -10.914 30.406 24.359 1 92.06 156 THR B O 1
ATOM 3616 N N . GLY B 1 157 ? -12.18 28.594 24.5 1 90.44 157 GLY B N 1
ATOM 3617 C CA . GLY B 1 157 ? -12.625 28.938 25.828 1 90.44 157 GLY B CA 1
ATOM 3618 C C . GLY B 1 157 ? -11.5 28.969 26.844 1 90.44 157 GLY B C 1
ATOM 3619 O O . GLY B 1 157 ? -11.586 29.656 27.859 1 90.44 157 GLY B O 1
ATOM 3620 N N . LEU B 1 158 ? -10.453 28.328 26.5 1 91.81 158 LEU B N 1
ATOM 3621 C CA . LEU B 1 158 ? -9.336 28.219 27.438 1 91.81 158 LEU B CA 1
ATOM 3622 C C . LEU B 1 158 ? -8.18 29.109 27 1 91.81 158 LEU B C 1
ATOM 3624 O O . LEU B 1 158 ? -7.121 29.125 27.641 1 91.81 158 LEU B O 1
ATOM 3628 N N . GLY B 1 159 ? -8.32 29.812 25.906 1 90.94 159 GLY B N 1
ATOM 3629 C CA . GLY B 1 159 ? -7.371 30.844 25.5 1 90.94 159 GLY B CA 1
ATOM 3630 C C . GLY B 1 159 ? -6.34 30.344 24.5 1 90.94 159 GLY B C 1
ATOM 3631 O O . GLY B 1 159 ? -5.398 31.062 24.172 1 90.94 159 GLY B O 1
ATOM 3632 N N . SER B 1 160 ? -6.477 29.172 24.031 1 93.94 160 SER B N 1
ATOM 3633 C CA . SER B 1 160 ? -5.543 28.641 23.047 1 93.94 160 SER B CA 1
ATOM 3634 C C . SER B 1 160 ? -5.855 29.156 21.641 1 93.94 160 SER B C 1
ATOM 3636 O O . SER B 1 160 ? -7.016 29.406 21.312 1 93.94 160 SER B O 1
ATOM 3638 N N . LEU B 1 161 ? -4.816 29.359 20.844 1 96.56 161 LEU B N 1
ATOM 3639 C CA . LEU B 1 161 ? -5.027 29.531 19.406 1 96.56 161 LEU B CA 1
ATOM 3640 C C . LEU B 1 161 ? -5.555 28.25 18.781 1 96.56 161 LEU B C 1
ATOM 3642 O O . LEU B 1 161 ? -5.203 27.141 19.219 1 96.56 161 LEU B O 1
ATOM 3646 N N . VAL B 1 162 ? -6.383 28.406 17.75 1 98.06 162 VAL B N 1
ATOM 3647 C CA . VAL B 1 162 ? -6.945 27.234 17.062 1 98.06 162 VAL B CA 1
ATOM 3648 C C . VAL B 1 162 ? -6.691 27.344 15.57 1 98.06 162 VAL B C 1
ATOM 3650 O O . VAL B 1 162 ? -6.988 28.359 14.945 1 98.06 162 VAL B O 1
ATOM 3653 N N . SER B 1 163 ? -6.066 26.344 15.023 1 98.44 163 SER B N 1
ATOM 3654 C CA . SER B 1 163 ? -5.891 26.25 13.578 1 98.44 163 SER B CA 1
ATOM 3655 C C . SER B 1 163 ? -6.504 24.969 13.023 1 98.44 163 SER B C 1
ATOM 3657 O O . SER B 1 163 ? -6.605 23.969 13.734 1 98.44 163 SER B O 1
ATOM 3659 N N . TYR B 1 164 ? -6.938 25 11.75 1 97.94 164 TYR B N 1
ATOM 3660 C CA . TYR B 1 164 ? -7.664 23.906 11.141 1 97.94 164 TYR B CA 1
ATOM 3661 C C . TYR B 1 164 ? -7.262 23.719 9.68 1 97.94 164 TYR B C 1
ATOM 3663 O O . TYR B 1 164 ? -7.211 24.703 8.922 1 97.94 164 TYR B O 1
ATOM 3671 N N . ASP B 1 165 ? -6.883 22.547 9.336 1 97.75 165 ASP B N 1
ATOM 3672 C CA . ASP B 1 165 ? -6.664 22.078 7.965 1 97.75 165 ASP B CA 1
ATOM 3673 C C . ASP B 1 165 ? -7.625 20.953 7.609 1 97.75 165 ASP B C 1
ATOM 3675 O O . ASP B 1 165 ? -7.312 19.781 7.816 1 97.75 165 ASP B O 1
ATOM 3679 N N . PRO B 1 166 ? -8.719 21.25 7.02 1 95 166 PRO B N 1
ATOM 3680 C CA . PRO B 1 166 ? -9.789 20.266 6.84 1 95 166 PRO B CA 1
ATOM 3681 C C . PRO B 1 166 ? -9.391 19.141 5.891 1 95 166 PRO B C 1
ATOM 3683 O O . PRO B 1 166 ? -9.883 18.016 6.027 1 95 166 PRO B O 1
ATOM 3686 N N . GLY B 1 167 ? -8.578 19.391 4.891 1 90.31 167 GLY B N 1
ATOM 3687 C CA . GLY B 1 167 ? -8.234 18.375 3.91 1 90.31 167 GLY B CA 1
ATOM 3688 C C . GLY B 1 167 ? -9.414 17.953 3.051 1 90.31 167 GLY B C 1
ATOM 3689 O O . GLY B 1 167 ? -10.148 18.812 2.537 1 90.31 167 GLY B O 1
ATOM 3690 N N . ALA B 1 168 ? -9.641 16.609 2.924 1 81.44 168 ALA B N 1
ATOM 3691 C CA . ALA B 1 168 ? -10.672 16.062 2.047 1 81.44 168 ALA B CA 1
ATOM 3692 C C . ALA B 1 168 ? -12.062 16.531 2.469 1 81.44 168 ALA B C 1
ATOM 3694 O O . ALA B 1 168 ? -12.945 16.703 1.63 1 81.44 168 ALA B O 1
ATOM 3695 N N . TYR B 1 169 ? -12.227 16.812 3.654 1 79.94 169 TYR B N 1
ATOM 3696 C CA . TYR B 1 169 ? -13.531 17.219 4.172 1 79.94 169 TYR B CA 1
ATOM 3697 C C . TYR B 1 169 ? -13.93 18.594 3.645 1 79.94 169 TYR B C 1
ATOM 3699 O O . TYR B 1 169 ? -15.117 18.922 3.6 1 79.94 169 TYR B O 1
ATOM 3707 N N . ALA B 1 170 ? -12.898 19.375 3.312 1 78.88 170 ALA B N 1
ATOM 3708 C CA . ALA B 1 170 ? -13.195 20.672 2.699 1 78.88 170 ALA B CA 1
ATOM 3709 C C . ALA B 1 170 ? -13.938 20.484 1.376 1 78.88 170 ALA B C 1
ATOM 3711 O O . ALA B 1 170 ? -14.688 21.375 0.954 1 78.88 170 ALA B O 1
ATOM 3712 N N . LEU B 1 171 ? -13.75 19.328 0.806 1 79.31 171 LEU B N 1
ATOM 3713 C CA . LEU B 1 171 ? -14.344 19.047 -0.497 1 79.31 171 LEU B CA 1
ATOM 3714 C C . LEU B 1 171 ? -15.695 18.359 -0.341 1 79.31 171 LEU B C 1
ATOM 3716 O O . LEU B 1 171 ? -16.578 18.531 -1.183 1 79.31 171 LEU B O 1
ATOM 3720 N N . TYR B 1 172 ? -15.875 17.703 0.774 1 80.69 172 TYR B N 1
ATOM 3721 C CA . TYR B 1 172 ? -17.078 16.875 0.91 1 80.69 172 TYR B CA 1
ATOM 3722 C C . TYR B 1 172 ? -18.078 17.531 1.842 1 80.69 172 TYR B C 1
ATOM 3724 O O . TYR B 1 172 ? -19.281 17.234 1.778 1 80.69 172 TYR B O 1
ATOM 3732 N N . ASP B 1 173 ? -17.641 18.375 2.707 1 85.75 173 ASP B N 1
ATOM 3733 C CA . ASP B 1 173 ? -18.516 19 3.701 1 85.75 173 ASP B CA 1
ATOM 3734 C C . ASP B 1 173 ? -18.203 20.484 3.848 1 85.75 173 ASP B C 1
ATOM 3736 O O . ASP B 1 173 ? -18.016 20.984 4.961 1 85.75 173 ASP B O 1
ATOM 3740 N N . LYS B 1 174 ? -18.297 21.188 2.777 1 83.88 174 LYS B N 1
ATOM 3741 C CA . LYS B 1 174 ? -17.859 22.578 2.736 1 83.88 174 LYS B CA 1
ATOM 3742 C C . LYS B 1 174 ? -18.734 23.453 3.641 1 83.88 174 LYS B C 1
ATOM 3744 O O . LYS B 1 174 ? -18.234 24.359 4.309 1 83.88 174 LYS B O 1
ATOM 3749 N N . GLU B 1 175 ? -20.016 23.172 3.674 1 86.44 175 GLU B N 1
ATOM 3750 C CA . GLU B 1 175 ? -20.938 23.984 4.465 1 86.44 175 GLU B CA 1
ATOM 3751 C C . GLU B 1 175 ? -20.625 23.875 5.953 1 86.44 175 GLU B C 1
ATOM 3753 O O . GLU B 1 175 ? -20.688 24.875 6.676 1 86.44 175 GLU B O 1
ATOM 3758 N N . LYS B 1 176 ? -20.234 22.781 6.336 1 88.56 176 LYS B N 1
ATOM 3759 C CA . LYS B 1 176 ? -19.938 22.578 7.75 1 88.56 176 LYS B CA 1
ATOM 3760 C C . LYS B 1 176 ? -18.609 23.234 8.133 1 88.56 176 LYS B C 1
ATOM 3762 O O . LYS B 1 176 ? -18.453 23.703 9.258 1 88.56 176 LYS B O 1
ATOM 3767 N N . ILE B 1 177 ? -17.766 23.281 7.203 1 90.25 177 ILE B N 1
ATOM 3768 C CA . ILE B 1 177 ? -16.484 23.938 7.461 1 90.25 177 ILE B CA 1
ATOM 3769 C C . ILE B 1 177 ? -16.719 25.438 7.711 1 90.25 177 ILE B C 1
ATOM 3771 O O . ILE B 1 177 ? -16.203 25.984 8.68 1 90.25 177 ILE B O 1
ATOM 3775 N N . VAL B 1 178 ? -17.547 26.016 6.906 1 88.69 178 VAL B N 1
ATOM 3776 C CA . VAL B 1 178 ? -17.828 27.438 7 1 88.69 178 VAL B CA 1
ATOM 3777 C C . VAL B 1 178 ? -18.531 27.75 8.328 1 88.69 178 VAL B C 1
ATOM 3779 O O . VAL B 1 178 ? -18.234 28.766 8.961 1 88.69 178 VAL B O 1
ATOM 3782 N N . SER B 1 179 ? -19.281 26.828 8.773 1 88.31 179 SER B N 1
ATOM 3783 C CA . SER B 1 179 ? -20.109 27.047 9.953 1 88.31 179 SER B CA 1
ATOM 3784 C C . SER B 1 179 ? -19.281 27.062 11.227 1 88.31 179 SER B C 1
ATOM 3786 O O . SER B 1 179 ? -19.734 27.531 12.273 1 88.31 179 SER B O 1
ATOM 3788 N N . ILE B 1 180 ? -18.062 26.656 11.164 1 90.19 180 ILE B N 1
ATOM 3789 C CA . ILE B 1 180 ? -17.312 26.562 12.406 1 90.19 180 ILE B CA 1
ATOM 3790 C C . ILE B 1 180 ? -16.172 27.594 12.391 1 90.19 180 ILE B C 1
ATOM 3792 O O . ILE B 1 180 ? -15.336 27.625 13.305 1 90.19 180 ILE B O 1
ATOM 3796 N N . LEU B 1 181 ? -16.125 28.453 11.453 1 91 181 LEU B N 1
ATOM 3797 C CA . LEU B 1 181 ? -15 29.344 11.234 1 91 181 LEU B CA 1
ATOM 3798 C C . LEU B 1 181 ? -14.906 30.391 12.336 1 91 181 LEU B C 1
ATOM 3800 O O . LEU B 1 181 ? -13.844 30.969 12.562 1 91 181 LEU B O 1
ATOM 3804 N N . ASP B 1 182 ? -15.945 30.625 13.047 1 89.5 182 ASP B N 1
ATOM 3805 C CA . ASP B 1 182 ? -15.953 31.609 14.125 1 89.5 182 ASP B CA 1
ATOM 3806 C C . ASP B 1 182 ? -15.117 31.141 15.312 1 89.5 182 ASP B C 1
ATOM 3808 O O . ASP B 1 182 ? -14.734 31.938 16.172 1 89.5 182 ASP B O 1
ATOM 3812 N N . ASN B 1 183 ? -14.789 29.906 15.328 1 92.12 183 ASN B N 1
ATOM 3813 C CA . ASN B 1 183 ? -13.961 29.359 16.391 1 92.12 183 ASN B CA 1
ATOM 3814 C C . ASN B 1 183 ? -12.562 28.984 15.891 1 92.12 183 ASN B C 1
ATOM 3816 O O . ASN B 1 183 ? -11.797 28.344 16.594 1 92.12 183 ASN B O 1
ATOM 3820 N N . ILE B 1 184 ? -12.242 29.359 14.719 1 95.44 184 ILE B N 1
ATOM 3821 C CA . ILE B 1 184 ? -10.961 29.031 14.102 1 95.44 184 ILE B CA 1
ATOM 3822 C C . ILE B 1 184 ? -10.141 30.297 13.906 1 95.44 184 ILE B C 1
ATOM 3824 O O . ILE B 1 184 ? -10.586 31.234 13.234 1 95.44 184 ILE B O 1
ATOM 3828 N N . ASN B 1 185 ? -8.969 30.359 14.453 1 96 185 ASN B N 1
ATOM 3829 C CA . ASN B 1 185 ? -8.094 31.516 14.281 1 96 185 ASN B CA 1
ATOM 3830 C C . ASN B 1 185 ? -7.359 31.469 12.945 1 96 185 ASN B C 1
ATOM 3832 O O . ASN B 1 185 ? -7.215 32.5 12.273 1 96 185 ASN B O 1
ATOM 3836 N N . ILE B 1 186 ? -6.879 30.312 12.578 1 97.5 186 ILE B N 1
ATOM 3837 C CA . ILE B 1 186 ? -6.109 30.141 11.352 1 97.5 186 ILE B CA 1
ATOM 3838 C C . ILE B 1 186 ? -6.688 28.984 10.539 1 97.5 186 ILE B C 1
ATOM 3840 O O . ILE B 1 186 ? -6.746 27.844 11.016 1 97.5 186 ILE B O 1
ATOM 3844 N N . LEU B 1 187 ? -7.102 29.234 9.32 1 96.56 187 LEU B N 1
ATOM 3845 C CA . LEU B 1 187 ? -7.621 28.219 8.406 1 96.56 187 LEU B CA 1
ATOM 3846 C C . LEU B 1 187 ? -6.645 27.969 7.266 1 96.56 187 LEU B C 1
ATOM 3848 O O . LEU B 1 187 ? -6.227 28.906 6.582 1 96.56 187 LEU B O 1
ATOM 3852 N N . PHE B 1 188 ? -6.281 26.734 7.098 1 97.31 188 PHE B N 1
ATOM 3853 C CA . PHE B 1 188 ? -5.41 26.328 5.996 1 97.31 188 PHE B CA 1
ATOM 3854 C C . PHE B 1 188 ? -6.211 25.641 4.895 1 97.31 188 PHE B C 1
ATOM 3856 O O . PHE B 1 188 ? -7.031 24.766 5.172 1 97.31 188 PHE B O 1
ATOM 3863 N N . LEU B 1 189 ? -5.953 26.031 3.67 1 94.12 189 LEU B N 1
ATOM 3864 C CA . LEU B 1 189 ? -6.566 25.422 2.494 1 94.12 189 LEU B CA 1
ATOM 3865 C C . LEU B 1 189 ? -5.57 25.344 1.343 1 94.12 189 LEU B C 1
ATOM 3867 O O . LEU B 1 189 ? -4.633 26.141 1.271 1 94.12 189 LEU B O 1
ATOM 3871 N N . ASN B 1 190 ? -5.77 24.344 0.546 1 90.81 190 ASN B N 1
ATOM 3872 C CA . ASN B 1 190 ? -5.125 24.438 -0.759 1 90.81 190 ASN B CA 1
ATOM 3873 C C . ASN B 1 190 ? -6.043 25.078 -1.795 1 90.81 190 ASN B C 1
ATOM 3875 O O . ASN B 1 190 ? -7.184 25.438 -1.485 1 90.81 190 ASN B O 1
ATOM 3879 N N . ARG B 1 191 ? -5.523 25.188 -2.953 1 87.81 191 ARG B N 1
ATOM 3880 C CA . ARG B 1 191 ? -6.258 25.891 -3.996 1 87.81 191 ARG B CA 1
ATOM 3881 C C . ARG B 1 191 ? -7.59 25.203 -4.285 1 87.81 191 ARG B C 1
ATOM 3883 O O . ARG B 1 191 ? -8.633 25.859 -4.352 1 87.81 191 ARG B O 1
ATOM 3890 N N . SER B 1 192 ? -7.586 23.891 -4.488 1 85.19 192 SER B N 1
ATOM 3891 C CA . SER B 1 192 ? -8.797 23.125 -4.801 1 85.19 192 SER B CA 1
ATOM 3892 C C . SER B 1 192 ? -9.805 23.219 -3.664 1 85.19 192 SER B C 1
ATOM 3894 O O . SER B 1 192 ? -11.008 23.344 -3.904 1 85.19 192 SER B O 1
ATOM 3896 N N . GLU B 1 193 ? -9.359 23.141 -2.482 1 88.38 193 GLU B N 1
ATOM 3897 C CA . GLU B 1 193 ? -10.203 23.234 -1.3 1 88.38 193 GLU B CA 1
ATOM 3898 C C . GLU B 1 193 ? -10.836 24.625 -1.195 1 88.38 193 GLU B C 1
ATOM 3900 O O . GLU B 1 193 ? -12.039 24.75 -0.966 1 88.38 193 GLU B O 1
ATOM 3905 N N . ALA B 1 194 ? -10 25.609 -1.4 1 89.31 194 ALA B N 1
ATOM 3906 C CA . ALA B 1 194 ? -10.484 26.984 -1.332 1 89.31 194 ALA B CA 1
ATOM 3907 C C . ALA B 1 194 ? -11.562 27.234 -2.381 1 89.31 194 ALA B C 1
ATOM 3909 O O . ALA B 1 194 ? -12.586 27.859 -2.086 1 89.31 194 ALA B O 1
ATOM 3910 N N . ARG B 1 195 ? -11.297 26.75 -3.547 1 87.12 195 ARG B N 1
ATOM 3911 C CA . ARG B 1 195 ? -12.273 26.891 -4.621 1 87.12 195 ARG B CA 1
ATOM 3912 C C . ARG B 1 195 ? -13.578 26.188 -4.273 1 87.12 195 ARG B C 1
ATOM 3914 O O . ARG B 1 195 ? -14.664 26.719 -4.523 1 87.12 195 ARG B O 1
ATOM 3921 N N . SER B 1 196 ? -13.453 25.078 -3.76 1 85.62 196 SER B N 1
ATOM 3922 C CA . SER B 1 196 ? -14.633 24.297 -3.414 1 85.62 196 SER B CA 1
ATOM 3923 C C . SER B 1 196 ? -15.469 24.984 -2.344 1 85.62 196 SER B C 1
ATOM 3925 O O . SER B 1 196 ? -16.703 25 -2.43 1 85.62 196 SER B O 1
ATOM 3927 N N . ILE B 1 197 ? -14.836 25.516 -1.4 1 87 197 ILE B N 1
ATOM 3928 C CA . ILE B 1 197 ? -15.516 26.094 -0.244 1 87 197 ILE B CA 1
ATOM 3929 C C . ILE B 1 197 ? -16.109 27.453 -0.612 1 87 197 ILE B C 1
ATOM 3931 O O . ILE B 1 197 ? -17.203 27.797 -0.154 1 87 197 ILE B O 1
ATOM 3935 N N . THR B 1 198 ? -15.492 28.234 -1.488 1 84.81 198 THR B N 1
ATOM 3936 C CA . THR B 1 198 ? -15.875 29.625 -1.642 1 84.81 198 THR B CA 1
ATOM 3937 C C . THR B 1 198 ? -16.453 29.875 -3.031 1 84.81 198 THR B C 1
ATOM 3939 O O . THR B 1 198 ? -17.047 30.938 -3.279 1 84.81 198 THR B O 1
ATOM 3942 N N . GLY B 1 199 ? -16.312 28.969 -3.873 1 79.31 199 GLY B N 1
ATOM 3943 C CA . GLY B 1 199 ? -16.688 29.234 -5.254 1 79.31 199 GLY B CA 1
ATOM 3944 C C . GLY B 1 199 ? -15.789 30.266 -5.926 1 79.31 199 GLY B C 1
ATOM 3945 O O . GLY B 1 199 ? -16.188 30.891 -6.906 1 79.31 199 GLY B O 1
ATOM 3946 N N . GLY B 1 200 ? -14.703 30.562 -5.344 1 77.38 200 GLY B N 1
ATOM 3947 C CA . GLY B 1 200 ? -13.742 31.453 -5.984 1 77.38 200 GLY B CA 1
ATOM 3948 C C . GLY B 1 200 ? -13.516 32.719 -5.211 1 77.38 200 GLY B C 1
ATOM 3949 O O . GLY B 1 200 ? -12.617 33.5 -5.543 1 77.38 200 GLY B O 1
ATOM 3950 N N . LYS B 1 201 ? -14.289 33 -4.238 1 81.19 201 LYS B N 1
ATOM 3951 C CA . LYS B 1 201 ? -14.148 34.219 -3.441 1 81.19 201 LYS B CA 1
ATOM 3952 C C . LYS B 1 201 ? -13.664 33.875 -2.029 1 81.19 201 LYS B C 1
ATOM 3954 O O . LYS B 1 201 ? -14.445 33.906 -1.078 1 81.19 201 LYS B O 1
ATOM 3959 N N . VAL B 1 202 ? -12.391 33.844 -1.895 1 82.31 202 VAL B N 1
ATOM 3960 C CA . VAL B 1 202 ? -11.781 33.344 -0.664 1 82.31 202 VAL B CA 1
ATOM 3961 C C . VAL B 1 202 ? -11.922 34.375 0.438 1 82.31 202 VAL B C 1
ATOM 3963 O O . VAL B 1 202 ? -12.062 34.031 1.614 1 82.31 202 VAL B O 1
ATOM 3966 N N . GLU B 1 203 ? -11.984 35.656 0.051 1 79.25 203 GLU B N 1
ATOM 3967 C CA . GLU B 1 203 ? -12.07 36.75 1.02 1 79.25 203 GLU B CA 1
ATOM 3968 C C . GLU B 1 203 ? -13.367 36.656 1.823 1 79.25 203 GLU B C 1
ATOM 3970 O O . GLU B 1 203 ? -13.438 37.188 2.945 1 79.25 203 GLU B O 1
ATOM 3975 N N . ASN B 1 204 ? -14.312 36 1.257 1 81.06 204 ASN B N 1
ATOM 3976 C CA . ASN B 1 204 ? -15.602 35.875 1.936 1 81.06 204 ASN B CA 1
ATOM 3977 C C . ASN B 1 204 ? -15.484 35.031 3.201 1 81.06 204 ASN B C 1
ATOM 3979 O O . ASN B 1 204 ? -16.312 35.125 4.102 1 81.06 204 ASN B O 1
ATOM 3983 N N . LEU B 1 205 ? -14.461 34.25 3.268 1 82.81 205 LEU B N 1
ATOM 3984 C CA . LEU B 1 205 ? -14.297 33.375 4.43 1 82.81 205 LEU B CA 1
ATOM 3985 C C . LEU B 1 205 ? -13.914 34.188 5.664 1 82.81 205 LEU B C 1
ATOM 3987 O O . LEU B 1 205 ? -14.18 33.781 6.793 1 82.81 205 LEU B O 1
ATOM 3991 N N . LEU B 1 206 ? -13.336 35.344 5.473 1 82.12 206 LEU B N 1
ATOM 3992 C CA . LEU B 1 206 ? -12.914 36.188 6.582 1 82.12 206 LEU B CA 1
ATOM 3993 C C . LEU B 1 206 ? -14.117 36.75 7.32 1 82.12 206 LEU B C 1
ATOM 3995 O O . LEU B 1 206 ? -14.008 37.156 8.484 1 82.12 206 LEU B O 1
ATOM 3999 N N . LYS B 1 207 ? -15.141 36.75 6.688 1 79.5 207 LYS B N 1
ATOM 4000 C CA . LYS B 1 207 ? -16.344 37.344 7.277 1 79.5 207 LYS B CA 1
ATOM 4001 C C . LYS B 1 207 ? -16.906 36.438 8.383 1 79.5 207 LYS B C 1
ATOM 4003 O O . LYS B 1 207 ? -17.719 36.875 9.195 1 79.5 207 LYS B O 1
ATOM 4008 N N . TYR B 1 208 ? -16.406 35.312 8.422 1 82.75 208 TYR B N 1
ATOM 4009 C CA . TYR B 1 208 ? -16.984 34.344 9.352 1 82.75 208 TYR B CA 1
ATOM 4010 C C . TYR B 1 208 ? -16.172 34.281 10.641 1 82.75 208 TYR B C 1
ATOM 4012 O O . TYR B 1 208 ? -16.438 33.438 11.5 1 82.75 208 TYR B O 1
ATOM 4020 N N . GLY B 1 209 ? -15.148 35.125 10.812 1 80.56 209 GLY B N 1
ATOM 4021 C CA . GLY B 1 209 ? -14.539 35.281 12.125 1 80.56 209 GLY B CA 1
ATOM 4022 C C . GLY B 1 209 ? -13.117 34.75 12.188 1 80.56 209 GLY B C 1
ATOM 4023 O O . GLY B 1 209 ? -12.422 34.969 13.18 1 80.56 209 GLY B O 1
ATOM 4024 N N . THR B 1 210 ? -12.656 34.094 11.203 1 86.81 210 THR B N 1
ATOM 4025 C CA . THR B 1 210 ? -11.281 33.625 11.188 1 86.81 210 THR B CA 1
ATOM 4026 C C . THR B 1 210 ? -10.297 34.781 11.07 1 86.81 210 THR B C 1
ATOM 4028 O O . THR B 1 210 ? -10.57 35.75 10.375 1 86.81 210 THR B O 1
ATOM 4031 N N . ASP B 1 211 ? -9.195 34.625 11.766 1 90.88 211 ASP B N 1
ATOM 4032 C CA . ASP B 1 211 ? -8.211 35.719 11.773 1 90.88 211 ASP B CA 1
ATOM 4033 C C . ASP B 1 211 ? -7.328 35.656 10.531 1 90.88 211 ASP B C 1
ATOM 4035 O O . ASP B 1 211 ? -7.012 36.688 9.945 1 90.88 211 ASP B O 1
ATOM 4039 N N . LEU B 1 212 ? -6.93 34.438 10.18 1 95.38 212 LEU B N 1
ATOM 4040 C CA . LEU B 1 212 ? -6.031 34.219 9.047 1 95.38 212 LEU B CA 1
ATOM 4041 C C . LEU B 1 212 ? -6.527 33.094 8.172 1 95.38 212 LEU B C 1
ATOM 4043 O O . LEU B 1 212 ? -6.98 32.062 8.672 1 95.38 212 LEU B O 1
ATOM 4047 N N . ILE B 1 213 ? -6.488 33.312 6.887 1 95 213 ILE B N 1
ATOM 4048 C CA . ILE B 1 213 ? -6.703 32.281 5.895 1 95 213 ILE B CA 1
ATOM 4049 C C . ILE B 1 213 ? -5.434 32.062 5.074 1 95 213 ILE B C 1
ATOM 4051 O O . ILE B 1 213 ? -4.914 33 4.477 1 95 213 ILE B O 1
ATOM 4055 N N . VAL B 1 214 ? -4.969 30.891 5.113 1 96.69 214 VAL B N 1
ATOM 4056 C CA . VAL B 1 214 ? -3.758 30.547 4.367 1 96.69 214 VAL B CA 1
ATOM 4057 C C . VAL B 1 214 ? -4.109 29.641 3.191 1 96.69 214 VAL B C 1
ATOM 4059 O O . VAL B 1 214 ? -4.742 28.594 3.373 1 96.69 214 VAL B O 1
ATOM 4062 N N . ILE B 1 215 ? -3.68 30 2.027 1 94.75 215 ILE B N 1
ATOM 4063 C CA . ILE B 1 215 ? -3.932 29.219 0.816 1 94.75 215 ILE B CA 1
ATOM 4064 C C . ILE B 1 215 ? -2.609 28.719 0.242 1 94.75 215 ILE B C 1
ATOM 4066 O O . ILE B 1 215 ? -1.755 29.516 -0.157 1 94.75 215 ILE B O 1
ATOM 4070 N N . LYS B 1 216 ? -2.463 27.469 0.186 1 95.12 216 LYS B N 1
ATOM 4071 C CA . LYS B 1 216 ? -1.271 26.828 -0.371 1 95.12 216 LYS B CA 1
ATOM 4072 C C . LYS B 1 216 ? -1.473 26.469 -1.842 1 95.12 216 LYS B C 1
ATOM 4074 O O . LYS B 1 216 ? -2.492 25.891 -2.209 1 95.12 216 LYS B O 1
ATOM 4079 N N . LYS B 1 217 ? -0.467 26.75 -2.646 1 92.25 217 LYS B N 1
ATOM 4080 C CA . LYS B 1 217 ? -0.562 26.531 -4.086 1 92.25 217 LYS B CA 1
ATOM 4081 C C . LYS B 1 217 ? 0.596 25.688 -4.59 1 92.25 217 LYS B C 1
ATOM 4083 O O . LYS B 1 217 ? 1.088 25.891 -5.703 1 92.25 217 LYS B O 1
ATOM 4088 N N . GLY B 1 218 ? 1.129 24.844 -3.77 1 89.5 218 GLY B N 1
ATOM 4089 C CA . GLY B 1 218 ? 2.256 24.031 -4.176 1 89.5 218 GLY B CA 1
ATOM 4090 C C . GLY B 1 218 ? 3.461 24.828 -4.613 1 89.5 218 GLY B C 1
ATOM 4091 O O . GLY B 1 218 ? 3.91 25.734 -3.893 1 89.5 218 GLY B O 1
ATOM 4092 N N . PRO B 1 219 ? 3.93 24.531 -5.848 1 88 219 PRO B N 1
ATOM 4093 C CA . PRO B 1 219 ? 5.082 25.297 -6.352 1 88 219 PRO B CA 1
ATOM 4094 C C . PRO B 1 219 ? 4.766 26.766 -6.586 1 88 219 PRO B C 1
ATOM 4096 O O . PRO B 1 219 ? 5.68 27.594 -6.691 1 88 219 PRO B O 1
ATOM 4099 N N . GLY B 1 220 ? 3.504 27.078 -6.691 1 90 220 GLY B N 1
ATOM 4100 C CA . GLY B 1 220 ? 3.084 28.453 -6.918 1 90 220 GLY B CA 1
ATOM 4101 C C . GLY B 1 220 ? 3.133 29.297 -5.664 1 90 220 GLY B C 1
ATOM 4102 O O . GLY B 1 220 ? 2.83 30.5 -5.707 1 90 220 GLY B O 1
ATOM 4103 N N . GLY B 1 221 ? 3.51 28.688 -4.57 1 94.94 221 GLY B N 1
ATOM 4104 C CA . GLY B 1 221 ? 3.637 29.422 -3.322 1 94.94 221 GLY B CA 1
ATOM 4105 C C . GLY B 1 221 ? 2.389 29.359 -2.463 1 94.94 221 GLY B C 1
ATOM 4106 O O . GLY B 1 221 ? 1.749 28.312 -2.363 1 94.94 221 GLY B O 1
ATOM 4107 N N . ALA B 1 222 ? 2.182 30.484 -1.769 1 96.44 222 ALA B N 1
ATOM 4108 C CA . ALA B 1 222 ? 1.037 30.531 -0.863 1 96.44 222 ALA B CA 1
ATOM 4109 C C . ALA B 1 222 ? 0.631 31.969 -0.571 1 96.44 222 ALA B C 1
ATOM 4111 O O . ALA B 1 222 ? 1.4 32.906 -0.819 1 96.44 222 ALA B O 1
ATOM 4112 N N . TYR B 1 223 ? -0.556 32.094 -0.138 1 94.44 223 TYR B N 1
ATOM 4113 C CA . TYR B 1 223 ? -1.123 33.406 0.254 1 94.44 223 TYR B CA 1
ATOM 4114 C C . TYR B 1 223 ? -1.617 33.344 1.695 1 94.44 223 TYR B C 1
ATOM 4116 O O . TYR B 1 223 ? -2.078 32.312 2.172 1 94.44 223 TYR B O 1
ATOM 4124 N N . VAL B 1 224 ? -1.523 34.5 2.365 1 95.75 224 VAL B N 1
ATOM 4125 C CA . VAL B 1 224 ? -2.133 34.688 3.676 1 95.75 224 VAL B CA 1
ATOM 4126 C C . VAL B 1 224 ? -3.066 35.906 3.633 1 95.75 224 VAL B C 1
ATOM 4128 O O . VAL B 1 224 ? -2.643 37 3.303 1 95.75 224 VAL B O 1
ATOM 4131 N N . LEU B 1 225 ? -4.277 35.625 3.904 1 92.81 225 LEU B N 1
ATOM 4132 C CA . LEU B 1 225 ? -5.258 36.688 4.051 1 92.81 225 LEU B CA 1
ATOM 4133 C C . LEU B 1 225 ? -5.535 36.969 5.523 1 92.81 225 LEU B C 1
ATOM 4135 O O . LEU B 1 225 ? -5.906 36.062 6.277 1 92.81 225 LEU B O 1
ATOM 4139 N N . GLN B 1 226 ? -5.32 38.125 5.906 1 91.94 226 GLN B N 1
ATOM 4140 C CA . GLN B 1 226 ? -5.559 38.531 7.285 1 91.94 226 GLN B CA 1
ATOM 4141 C C . GLN B 1 226 ? -6.844 39.344 7.41 1 91.94 226 GLN B C 1
ATOM 4143 O O . GLN B 1 226 ? -7.176 40.125 6.52 1 91.94 226 GLN B O 1
ATOM 4148 N N . HIS B 1 227 ? -7.426 39.125 8.586 1 85.19 227 HIS B N 1
ATOM 4149 C CA . HIS B 1 227 ? -8.578 39.969 8.875 1 85.19 227 HIS B CA 1
ATOM 4150 C C . HIS B 1 227 ? -8.195 41.438 8.859 1 85.19 227 HIS B C 1
ATOM 4152 O O . HIS B 1 227 ? -7.137 41.812 9.375 1 85.19 227 HIS B O 1
ATOM 4158 N N . GLY B 1 228 ? -8.859 42.25 8.109 1 79 228 GLY B N 1
ATOM 4159 C CA . GLY B 1 228 ? -8.523 43.656 7.977 1 79 228 GLY B CA 1
ATOM 4160 C C . GLY B 1 228 ? -8.031 44.031 6.594 1 79 228 GLY B C 1
ATOM 4161 O O . GLY B 1 228 ? -7.848 45.188 6.289 1 79 228 GLY B O 1
ATOM 4162 N N . GLY B 1 229 ? -7.691 43.031 5.867 1 80.12 229 GLY B N 1
ATOM 4163 C CA . GLY B 1 229 ? -7.5 43.312 4.453 1 80.12 229 GLY B CA 1
ATOM 4164 C C . GLY B 1 229 ? -6.062 43.125 4 1 80.12 229 GLY B C 1
ATOM 4165 O O . GLY B 1 229 ? -5.773 43.188 2.803 1 80.12 229 GLY B O 1
ATOM 4166 N N . THR B 1 230 ? -5.16 42.906 4.891 1 88.69 230 THR B N 1
ATOM 4167 C CA . THR B 1 230 ? -3.773 42.688 4.488 1 88.69 230 THR B CA 1
ATOM 4168 C C . THR B 1 230 ? -3.6 41.312 3.848 1 88.69 230 THR B C 1
ATOM 4170 O O . THR B 1 230 ? -4.148 40.344 4.332 1 88.69 230 THR B O 1
ATOM 4173 N N . VAL B 1 231 ? -2.852 41.312 2.771 1 92.88 231 VAL B N 1
ATOM 4174 C CA . VAL B 1 231 ? -2.584 40.062 2.061 1 92.88 231 VAL B CA 1
ATOM 4175 C C . VAL B 1 231 ? -1.079 39.906 1.853 1 92.88 231 VAL B C 1
ATOM 4177 O O . VAL B 1 231 ? -0.391 40.844 1.48 1 92.88 231 VAL B O 1
ATOM 4180 N N . TYR B 1 232 ? -0.623 38.719 2.193 1 94.94 232 TYR B N 1
ATOM 4181 C CA . TYR B 1 232 ? 0.763 38.344 1.917 1 94.94 232 TYR B CA 1
ATOM 4182 C C . TYR B 1 232 ? 0.843 37.281 0.845 1 94.94 232 TYR B C 1
ATOM 4184 O O . TYR B 1 232 ? -0.019 36.406 0.776 1 94.94 232 TYR B O 1
ATOM 4192 N N . HIS B 1 233 ? 1.826 37.375 0.029 1 94.94 233 HIS B N 1
ATOM 4193 C CA . HIS B 1 233 ? 2.166 36.344 -0.953 1 94.94 233 HIS B CA 1
ATOM 4194 C C . HIS B 1 233 ? 3.641 35.969 -0.864 1 94.94 233 HIS B C 1
ATOM 4196 O O . HIS B 1 233 ? 4.496 36.812 -0.643 1 94.94 233 HIS B O 1
ATOM 4202 N N . GLY B 1 234 ? 3.885 34.688 -1.032 1 96.5 234 GLY B N 1
ATOM 4203 C CA . GLY B 1 234 ? 5.273 34.281 -1.032 1 96.5 234 GLY B CA 1
ATOM 4204 C C . GLY B 1 234 ? 5.52 33.031 -1.888 1 96.5 234 GLY B C 1
ATOM 4205 O O . GLY B 1 234 ? 4.578 32.344 -2.256 1 96.5 234 GLY B O 1
ATOM 4206 N N . VAL B 1 235 ? 6.805 32.875 -2.244 1 96.62 235 VAL B N 1
ATOM 4207 C CA . VAL B 1 235 ? 7.285 31.703 -2.979 1 96.62 235 VAL B CA 1
ATOM 4208 C C . VAL B 1 235 ? 8.641 31.266 -2.43 1 96.62 235 VAL B C 1
ATOM 4210 O O . VAL B 1 235 ? 9.398 32.094 -1.9 1 96.62 235 VAL B O 1
ATOM 4213 N N . SER B 1 236 ? 8.844 30.016 -2.449 1 96.69 236 SER B N 1
ATOM 4214 C CA . SER B 1 236 ? 10.125 29.438 -2.049 1 96.69 236 SER B CA 1
ATOM 4215 C C . SER B 1 236 ? 10.617 28.438 -3.078 1 96.69 236 SER B C 1
ATOM 4217 O O . SER B 1 236 ? 10.008 27.375 -3.268 1 96.69 236 SER B O 1
ATOM 4219 N N . LYS B 1 237 ? 11.695 28.703 -3.67 1 91.31 237 LYS B N 1
ATOM 4220 C CA . LYS B 1 237 ? 12.289 27.766 -4.625 1 91.31 237 LYS B CA 1
ATOM 4221 C C . LYS B 1 237 ? 13.086 26.672 -3.91 1 91.31 237 LYS B C 1
ATOM 4223 O O . LYS B 1 237 ? 14 26.969 -3.135 1 91.31 237 LYS B O 1
ATOM 4228 N N . PRO B 1 238 ? 12.75 25.453 -4.191 1 91.25 238 PRO B N 1
ATOM 4229 C CA . PRO B 1 238 ? 13.508 24.391 -3.523 1 91.25 238 PRO B CA 1
ATOM 4230 C C . PRO B 1 238 ? 15 24.422 -3.871 1 91.25 238 PRO B C 1
ATOM 4232 O O . PRO B 1 238 ? 15.359 24.547 -5.047 1 91.25 238 PRO B O 1
ATOM 4235 N N . ILE B 1 239 ? 15.82 24.25 -2.949 1 94.06 239 ILE B N 1
ATOM 4236 C CA . ILE B 1 239 ? 17.266 24.312 -3.143 1 94.06 239 ILE B CA 1
ATOM 4237 C C . ILE B 1 239 ? 17.781 22.969 -3.65 1 94.06 239 ILE B C 1
ATOM 4239 O O . ILE B 1 239 ? 18.938 22.859 -4.082 1 94.06 239 ILE B O 1
ATOM 4243 N N . ARG B 1 240 ? 16.922 21.922 -3.582 1 92.56 240 ARG B N 1
ATOM 4244 C CA . ARG B 1 240 ? 17.219 20.594 -4.113 1 92.56 240 ARG B CA 1
ATOM 4245 C C . ARG B 1 240 ? 16.031 20.062 -4.918 1 92.56 240 ARG B C 1
ATOM 4247 O O . ARG B 1 240 ? 14.898 20.5 -4.719 1 92.56 240 ARG B O 1
ATOM 4254 N N . PRO B 1 241 ? 16.312 19.141 -5.812 1 92.88 241 PRO B N 1
ATOM 4255 C CA . PRO B 1 241 ? 15.211 18.562 -6.598 1 92.88 241 PRO B CA 1
ATOM 4256 C C . PRO B 1 241 ? 14.18 17.859 -5.73 1 92.88 241 PRO B C 1
ATOM 4258 O O . PRO B 1 241 ? 14.539 17.156 -4.781 1 92.88 241 PRO B O 1
ATOM 4261 N N . PRO B 1 242 ? 12.93 18.047 -6.105 1 93.25 242 PRO B N 1
ATOM 4262 C CA . PRO B 1 242 ? 11.875 17.359 -5.352 1 93.25 242 PRO B CA 1
ATOM 4263 C C . PRO B 1 242 ? 11.93 15.844 -5.516 1 93.25 242 PRO B C 1
ATOM 4265 O O . PRO B 1 242 ? 12.211 15.344 -6.609 1 93.25 242 PRO B O 1
ATOM 4268 N N . ILE B 1 243 ? 11.68 15.117 -4.461 1 93.56 243 ILE B N 1
ATOM 4269 C CA . ILE B 1 243 ? 11.688 13.656 -4.457 1 93.56 243 ILE B CA 1
ATOM 4270 C C . ILE B 1 243 ? 10.305 13.133 -4.059 1 93.56 243 ILE B C 1
ATOM 4272 O O . ILE B 1 243 ? 9.781 12.211 -4.688 1 93.56 243 ILE B O 1
ATOM 4276 N N . ASP B 1 244 ? 9.688 13.742 -3.074 1 93.81 244 ASP B N 1
ATOM 4277 C CA . ASP B 1 244 ? 8.43 13.281 -2.506 1 93.81 244 ASP B CA 1
ATOM 4278 C C . ASP B 1 244 ? 7.676 14.422 -1.828 1 93.81 244 ASP B C 1
ATOM 4280 O O . ASP B 1 244 ? 8.117 14.938 -0.795 1 93.81 244 ASP B O 1
ATOM 4284 N N . SER B 1 245 ? 6.562 14.742 -2.299 1 92.69 245 SER B N 1
ATOM 4285 C CA . SER B 1 245 ? 5.836 15.898 -1.779 1 92.69 245 SER B CA 1
ATOM 4286 C C . SER B 1 245 ? 4.973 15.516 -0.583 1 92.69 245 SER B C 1
ATOM 4288 O O . SER B 1 245 ? 4.297 16.359 0.001 1 92.69 245 SER B O 1
ATOM 4290 N N . THR B 1 246 ? 4.98 14.219 -0.168 1 93.06 246 THR B N 1
ATOM 4291 C CA . THR B 1 246 ? 4.172 13.758 0.954 1 93.06 246 THR B CA 1
ATOM 4292 C C . THR B 1 246 ? 4.535 14.508 2.23 1 93.06 246 THR B C 1
ATOM 4294 O O . THR B 1 246 ? 5.707 14.562 2.615 1 93.06 246 THR B O 1
ATOM 4297 N N . GLY B 1 247 ? 3.605 15.148 2.855 1 94.69 247 GLY B N 1
ATOM 4298 C CA . GLY B 1 247 ? 3.818 15.812 4.133 1 94.69 247 GLY B CA 1
ATOM 4299 C C . GLY B 1 247 ? 4.266 17.25 3.988 1 94.69 247 GLY B C 1
ATOM 4300 O O . GLY B 1 247 ? 4.441 17.953 4.984 1 94.69 247 GLY B O 1
ATOM 4301 N N . ALA B 1 248 ? 4.445 17.781 2.777 1 95.06 248 ALA B N 1
ATOM 4302 C CA . ALA B 1 248 ? 4.906 19.156 2.559 1 95.06 248 ALA B CA 1
ATOM 4303 C C . ALA B 1 248 ? 3.924 20.172 3.146 1 95.06 248 ALA B C 1
ATOM 4305 O O . ALA B 1 248 ? 4.332 21.141 3.779 1 95.06 248 ALA B O 1
ATOM 4306 N N . GLY B 1 249 ? 2.66 19.906 2.896 1 96.12 249 GLY B N 1
ATOM 4307 C CA . GLY B 1 249 ? 1.645 20.797 3.457 1 96.12 249 GLY B CA 1
ATOM 4308 C C . GLY B 1 249 ? 1.62 20.781 4.973 1 96.12 249 GLY B C 1
ATOM 4309 O O . GLY B 1 249 ? 1.401 21.828 5.602 1 96.12 249 GLY B O 1
ATOM 4310 N N . ASP B 1 250 ? 1.819 19.641 5.57 1 97.81 250 ASP B N 1
ATOM 4311 C CA . ASP B 1 250 ? 1.837 19.531 7.027 1 97.81 250 ASP B CA 1
ATOM 4312 C C . ASP B 1 250 ? 3.023 20.281 7.625 1 97.81 250 ASP B C 1
ATOM 4314 O O . ASP B 1 250 ? 2.893 20.938 8.664 1 97.81 250 ASP B O 1
ATOM 4318 N N . ALA B 1 251 ? 4.16 20.094 6.973 1 98.38 251 ALA B N 1
ATOM 4319 C CA . ALA B 1 251 ? 5.336 20.859 7.391 1 98.38 251 ALA B CA 1
ATOM 4320 C C . ALA B 1 251 ? 5.09 22.359 7.289 1 98.38 251 ALA B C 1
ATOM 4322 O O . ALA B 1 251 ? 5.457 23.109 8.188 1 98.38 251 ALA B O 1
ATOM 4323 N N . PHE B 1 252 ? 4.496 22.766 6.199 1 98.56 252 PHE B N 1
ATOM 4324 C CA . PHE B 1 252 ? 4.109 24.156 5.988 1 98.56 252 PHE B CA 1
ATOM 4325 C C . PHE B 1 252 ? 3.258 24.656 7.145 1 98.56 252 PHE B C 1
ATOM 4327 O O . PHE B 1 252 ? 3.58 25.672 7.758 1 98.56 252 PHE B O 1
ATOM 4334 N N . ASP B 1 253 ? 2.217 23.891 7.449 1 98.81 253 ASP B N 1
ATOM 4335 C CA . ASP B 1 253 ? 1.287 24.297 8.5 1 98.81 253 ASP B CA 1
ATOM 4336 C C . ASP B 1 253 ? 2 24.422 9.844 1 98.81 253 ASP B C 1
ATOM 4338 O O . ASP B 1 253 ? 1.791 25.406 10.57 1 98.81 253 ASP B O 1
ATOM 4342 N N . ALA B 1 254 ? 2.811 23.453 10.18 1 98.94 254 ALA B N 1
ATOM 4343 C CA . ALA B 1 254 ? 3.5 23.422 11.469 1 98.94 254 ALA B CA 1
ATOM 4344 C C . ALA B 1 254 ? 4.434 24.625 11.617 1 98.94 254 ALA B C 1
ATOM 4346 O O . ALA B 1 254 ? 4.426 25.281 12.656 1 98.94 254 ALA B O 1
ATOM 4347 N N . PHE B 1 255 ? 5.188 24.859 10.594 1 98.88 255 PHE B N 1
ATOM 4348 C CA . PHE B 1 255 ? 6.156 25.953 10.672 1 98.88 255 PHE B CA 1
ATOM 4349 C C . PHE B 1 255 ? 5.453 27.297 10.625 1 98.88 255 PHE B C 1
ATOM 4351 O O . PHE B 1 255 ? 5.91 28.266 11.242 1 98.88 255 PHE B O 1
ATOM 4358 N N . PHE B 1 256 ? 4.371 27.422 9.891 1 98.94 256 PHE B N 1
ATOM 4359 C CA . PHE B 1 256 ? 3.578 28.641 9.938 1 98.94 256 PHE B CA 1
ATOM 4360 C C . PHE B 1 256 ? 3.121 28.938 11.359 1 98.94 256 PHE B C 1
ATOM 4362 O O . PHE B 1 256 ? 3.379 30.031 11.883 1 98.94 256 PHE B O 1
ATOM 4369 N N . ASN B 1 257 ? 2.43 27.953 11.922 1 98.88 257 ASN B N 1
ATOM 4370 C CA . ASN B 1 257 ? 1.889 28.125 13.266 1 98.88 257 ASN B CA 1
ATOM 4371 C C . ASN B 1 257 ? 2.988 28.438 14.281 1 98.88 257 ASN B C 1
ATOM 4373 O O . ASN B 1 257 ? 2.838 29.328 15.109 1 98.88 257 ASN B O 1
ATOM 4377 N N . ALA B 1 258 ? 4.07 27.703 14.234 1 98.81 258 ALA B N 1
ATOM 4378 C CA . ALA B 1 258 ? 5.168 27.891 15.18 1 98.81 258 ALA B CA 1
ATOM 4379 C C . ALA B 1 258 ? 5.77 29.297 15.047 1 98.81 258 ALA B C 1
ATOM 4381 O O . ALA B 1 258 ? 5.949 30 16.047 1 98.81 258 ALA B O 1
ATOM 4382 N N . ALA B 1 259 ? 6.082 29.672 13.828 1 98.69 259 ALA B N 1
ATOM 4383 C CA . ALA B 1 259 ? 6.66 31 13.594 1 98.69 259 ALA B CA 1
ATOM 4384 C C . ALA B 1 259 ? 5.68 32.094 13.977 1 98.69 259 ALA B C 1
ATOM 4386 O O . ALA B 1 259 ? 6.082 33.125 14.516 1 98.69 259 ALA B O 1
ATOM 4387 N N . TYR B 1 260 ? 4.418 31.891 13.695 1 98.5 260 TYR B N 1
ATOM 4388 C CA . TYR B 1 260 ? 3.408 32.875 14.062 1 98.5 260 TYR B CA 1
ATOM 4389 C C . TYR B 1 260 ? 3.377 33.062 15.57 1 98.5 260 TYR B C 1
ATOM 4391 O O . TYR B 1 260 ? 3.219 34.219 16.047 1 98.5 260 TYR B O 1
ATOM 4399 N N . ILE B 1 261 ? 3.48 32 16.297 1 98.06 261 ILE B N 1
ATOM 4400 C CA . ILE B 1 261 ? 3.506 32.062 17.766 1 98.06 261 ILE B CA 1
ATOM 4401 C C . ILE B 1 261 ? 4.738 32.844 18.219 1 98.06 261 ILE B C 1
ATOM 4403 O O . ILE B 1 261 ? 4.645 33.688 19.094 1 98.06 261 ILE B O 1
ATOM 4407 N N . ASP B 1 262 ? 5.879 32.594 17.609 1 97.94 262 ASP B N 1
ATOM 4408 C CA . ASP B 1 262 ? 7.145 33.156 18.062 1 97.94 262 ASP B CA 1
ATOM 4409 C C . ASP B 1 262 ? 7.266 34.625 17.656 1 97.94 262 ASP B C 1
ATOM 4411 O O . ASP B 1 262 ? 7.793 35.438 18.406 1 97.94 262 ASP B O 1
ATOM 4415 N N . TYR B 1 263 ? 6.789 34.969 16.422 1 97.69 263 TYR B N 1
ATOM 4416 C CA . TYR B 1 263 ? 7.09 36.312 15.875 1 97.69 263 TYR B CA 1
ATOM 4417 C C . TYR B 1 263 ? 5.84 37.156 15.836 1 97.69 263 TYR B C 1
ATOM 4419 O O . TYR B 1 263 ? 5.93 38.375 15.664 1 97.69 263 TYR B O 1
ATOM 4427 N N . LYS B 1 264 ? 4.691 36.562 15.898 1 96.44 264 LYS B N 1
ATOM 4428 C CA . LYS B 1 264 ? 3.412 37.281 15.836 1 96.44 264 LYS B CA 1
ATOM 4429 C C . LYS B 1 264 ? 3.307 38.125 14.57 1 96.44 264 LYS B C 1
ATOM 4431 O O . LYS B 1 264 ? 2.822 39.25 14.617 1 96.44 264 LYS B O 1
ATOM 4436 N N . ASP B 1 265 ? 3.854 37.656 13.484 1 97 265 ASP B N 1
ATOM 4437 C CA . ASP B 1 265 ? 3.889 38.312 12.18 1 97 265 ASP B CA 1
ATOM 4438 C C . ASP B 1 265 ? 3.531 37.344 11.062 1 97 265 ASP B C 1
ATOM 4440 O O . ASP B 1 265 ? 4.293 36.406 10.773 1 97 265 ASP B O 1
ATOM 4444 N N . PRO B 1 266 ? 2.33 37.562 10.391 1 97.44 266 PRO B N 1
ATOM 4445 C CA . PRO B 1 266 ? 1.894 36.625 9.352 1 97.44 266 PRO B CA 1
ATOM 4446 C C . PRO B 1 266 ? 2.883 36.531 8.195 1 97.44 266 PRO B C 1
ATOM 4448 O O . PRO B 1 266 ? 3.029 35.469 7.594 1 97.44 266 PRO B O 1
ATOM 4451 N N . GLY B 1 267 ? 3.537 37.562 7.844 1 97.38 267 GLY B N 1
ATOM 4452 C CA . GLY B 1 267 ? 4.543 37.531 6.793 1 97.38 267 GLY B CA 1
ATOM 4453 C C . GLY B 1 267 ? 5.734 36.656 7.137 1 97.38 267 GLY B C 1
ATOM 4454 O O . GLY B 1 267 ? 6.195 35.875 6.305 1 97.38 267 GLY B O 1
ATOM 4455 N N . LYS B 1 268 ? 6.258 36.875 8.336 1 98 268 LYS B N 1
ATOM 4456 C CA . LYS B 1 268 ? 7.355 36.031 8.805 1 98 268 LYS B CA 1
ATOM 4457 C C . LYS B 1 268 ? 6.922 34.562 8.898 1 98 268 LYS B C 1
ATOM 4459 O O . LYS B 1 268 ? 7.672 33.656 8.516 1 98 268 LYS B O 1
ATOM 4464 N N . ALA B 1 269 ? 5.742 34.344 9.406 1 98.69 269 ALA B N 1
ATOM 4465 C CA . ALA B 1 269 ? 5.195 33 9.484 1 98.69 269 ALA B CA 1
ATOM 4466 C C . ALA B 1 269 ? 5.133 32.344 8.102 1 98.69 269 ALA B C 1
ATOM 4468 O O . ALA B 1 269 ? 5.492 31.188 7.945 1 98.69 269 ALA B O 1
ATOM 4469 N N . LEU B 1 270 ? 4.711 33.125 7.125 1 98.69 270 LEU B N 1
ATOM 4470 C CA . LEU B 1 270 ? 4.609 32.625 5.758 1 98.69 270 LEU B CA 1
ATOM 4471 C C . LEU B 1 270 ? 5.988 32.25 5.215 1 98.69 270 LEU B C 1
ATOM 4473 O O . LEU B 1 270 ? 6.137 31.234 4.539 1 98.69 270 LEU B O 1
ATOM 4477 N N . SER B 1 271 ? 6.957 33.062 5.508 1 98.62 271 SER B N 1
ATOM 4478 C CA . SER B 1 271 ? 8.312 32.781 5.051 1 98.62 271 SER B CA 1
ATOM 4479 C C . SER B 1 271 ? 8.812 31.453 5.602 1 98.62 271 SER B C 1
ATOM 4481 O O . SER B 1 271 ? 9.367 30.625 4.855 1 98.62 271 SER B O 1
ATOM 4483 N N . TYR B 1 272 ? 8.656 31.219 6.887 1 98.69 272 TYR B N 1
ATOM 4484 C CA . TYR B 1 272 ? 9.086 29.969 7.52 1 98.69 272 TYR B CA 1
ATOM 4485 C C . TYR B 1 272 ? 8.312 28.781 6.965 1 98.69 272 TYR B C 1
ATOM 4487 O O . TYR B 1 272 ? 8.891 27.719 6.715 1 98.69 272 TYR B O 1
ATOM 4495 N N . ALA B 1 273 ? 6.996 28.953 6.77 1 98.88 273 ALA B N 1
ATOM 4496 C CA . ALA B 1 273 ? 6.125 27.891 6.262 1 98.88 273 ALA B CA 1
ATOM 4497 C C . ALA B 1 273 ? 6.547 27.469 4.859 1 98.88 273 ALA B C 1
ATOM 4499 O O . ALA B 1 273 ? 6.695 26.266 4.586 1 98.88 273 ALA B O 1
ATOM 4500 N N . LEU B 1 274 ? 6.777 28.438 3.996 1 98.5 274 LEU B N 1
ATOM 4501 C CA . LEU B 1 274 ? 7.172 28.172 2.615 1 98.5 274 LEU B CA 1
ATOM 4502 C C . LEU B 1 274 ? 8.516 27.453 2.562 1 98.5 274 LEU B C 1
ATOM 4504 O O . LEU B 1 274 ? 8.68 26.5 1.803 1 98.5 274 LEU B O 1
ATOM 4508 N N . ALA B 1 275 ? 9.391 27.891 3.365 1 98.38 275 ALA B N 1
ATOM 4509 C CA . ALA B 1 275 ? 10.711 27.266 3.398 1 98.38 275 ALA B CA 1
ATOM 4510 C C . ALA B 1 275 ? 10.617 25.812 3.852 1 98.38 275 ALA B C 1
ATOM 4512 O O . ALA B 1 275 ? 11.234 24.922 3.254 1 98.38 275 ALA B O 1
ATOM 4513 N N . ALA B 1 276 ? 9.867 25.562 4.879 1 98.25 276 ALA B N 1
ATOM 4514 C CA . ALA B 1 276 ? 9.719 24.203 5.402 1 98.25 276 ALA B CA 1
ATOM 4515 C C . ALA B 1 276 ? 9.062 23.297 4.375 1 98.25 276 ALA B C 1
ATOM 4517 O O . ALA B 1 276 ? 9.523 22.172 4.148 1 98.25 276 ALA B O 1
ATOM 4518 N N . GLY B 1 277 ? 7.969 23.766 3.754 1 97.25 277 GLY B N 1
ATOM 4519 C CA . GLY B 1 277 ? 7.301 22.984 2.729 1 97.25 277 GLY B CA 1
ATOM 4520 C C . GLY B 1 277 ? 8.195 22.656 1.55 1 97.25 277 GLY B C 1
ATOM 4521 O O . GLY B 1 277 ? 8.227 21.516 1.078 1 97.25 277 GLY B O 1
ATOM 4522 N N . ALA B 1 278 ? 8.945 23.672 1.13 1 96.31 278 ALA B N 1
ATOM 4523 C CA . ALA B 1 278 ? 9.836 23.5 -0.014 1 96.31 278 ALA B CA 1
ATOM 4524 C C . ALA B 1 278 ? 10.953 22.516 0.303 1 96.31 278 ALA B C 1
ATOM 4526 O O . ALA B 1 278 ? 11.352 21.719 -0.553 1 96.31 278 ALA B O 1
ATOM 4527 N N . LEU B 1 279 ? 11.422 22.609 1.461 1 96.31 279 LEU B N 1
ATOM 4528 C CA . LEU B 1 279 ? 12.523 21.734 1.848 1 96.31 279 LEU B CA 1
ATOM 4529 C C . LEU B 1 279 ? 12.039 20.312 2.082 1 96.31 279 LEU B C 1
ATOM 4531 O O . LEU B 1 279 ? 12.773 19.344 1.838 1 96.31 279 LEU B O 1
ATOM 4535 N N . LYS B 1 280 ? 10.844 20.125 2.543 1 96.12 280 LYS B N 1
ATOM 4536 C CA . LYS B 1 280 ? 10.281 18.812 2.84 1 96.12 280 LYS B CA 1
ATOM 4537 C C . LYS B 1 280 ? 10.25 17.938 1.595 1 96.12 280 LYS B C 1
ATOM 4539 O O . LYS B 1 280 ? 10.422 16.719 1.684 1 96.12 280 LYS B O 1
ATOM 4544 N N . VAL B 1 281 ? 10.109 18.516 0.409 1 94.38 281 VAL B N 1
ATOM 4545 C CA . VAL B 1 281 ? 9.852 17.766 -0.812 1 94.38 281 VAL B CA 1
ATOM 4546 C C . VAL B 1 281 ? 11.109 17 -1.216 1 94.38 281 VAL B C 1
ATOM 4548 O O . VAL B 1 281 ? 11.047 16.078 -2.039 1 94.38 281 VAL B O 1
ATOM 4551 N N . MET B 1 282 ? 12.227 17.375 -0.649 1 93.94 282 MET B N 1
ATOM 4552 C CA . MET B 1 282 ? 13.461 16.672 -0.979 1 93.94 282 MET B CA 1
ATOM 4553 C C . MET B 1 282 ? 13.586 15.391 -0.155 1 93.94 282 MET B C 1
ATOM 4555 O O . MET B 1 282 ? 14.469 14.57 -0.408 1 93.94 282 MET B O 1
ATOM 4559 N N . CYS B 1 283 ? 12.789 15.266 0.882 1 94.31 283 CYS B N 1
ATOM 4560 C CA . CYS B 1 283 ? 12.836 14.117 1.774 1 94.31 283 CYS B CA 1
ATOM 4561 C C . CYS B 1 283 ? 11.992 12.969 1.235 1 94.31 283 CYS B C 1
ATOM 4563 O O . CYS B 1 283 ? 10.914 13.195 0.689 1 94.31 283 CYS B O 1
ATOM 4565 N N . ARG B 1 284 ? 12.453 11.781 1.429 1 92.94 284 ARG B N 1
ATOM 4566 C CA . ARG B 1 284 ? 11.625 10.609 1.176 1 92.94 284 ARG B CA 1
ATOM 4567 C C . ARG B 1 284 ? 10.656 10.367 2.33 1 92.94 284 ARG B C 1
ATOM 4569 O O . ARG B 1 284 ? 11.031 10.5 3.498 1 92.94 284 ARG B O 1
ATOM 4576 N N . GLY B 1 285 ? 9.414 10.023 1.955 1 92 285 GLY B N 1
ATOM 4577 C CA . GLY B 1 285 ? 8.398 9.828 2.977 1 92 285 GLY B CA 1
ATOM 4578 C C . GLY B 1 285 ? 7.84 11.125 3.529 1 92 285 GLY B C 1
ATOM 4579 O O . GLY B 1 285 ? 8.031 12.188 2.939 1 92 285 GLY B O 1
ATOM 4580 N N . SER B 1 286 ? 7.148 11.008 4.617 1 90.5 286 SER B N 1
ATOM 4581 C CA . SER B 1 286 ? 6.461 12.18 5.156 1 90.5 286 SER B CA 1
ATOM 4582 C C . SER B 1 286 ? 7.281 12.844 6.254 1 90.5 286 SER B C 1
ATOM 4584 O O . SER B 1 286 ? 6.996 13.977 6.648 1 90.5 286 SER B O 1
ATOM 4586 N N . ILE B 1 287 ? 8.281 12.211 6.746 1 90.69 287 ILE B N 1
ATOM 4587 C CA . ILE B 1 287 ? 9.086 12.727 7.852 1 90.69 287 ILE B CA 1
ATOM 4588 C C . ILE B 1 287 ? 10.141 13.688 7.312 1 90.69 287 ILE B C 1
ATOM 4590 O O . ILE B 1 287 ? 10.719 13.453 6.25 1 90.69 287 ILE B O 1
ATOM 4594 N N . LEU B 1 288 ? 10.406 14.695 8.008 1 95.06 288 LEU B N 1
ATOM 4595 C CA . LEU B 1 288 ? 11.445 15.656 7.648 1 95.06 288 LEU B CA 1
ATOM 4596 C C . LEU B 1 288 ? 12.828 15.023 7.738 1 95.06 288 LEU B C 1
ATOM 4598 O O . LEU B 1 288 ? 13.055 14.125 8.555 1 95.06 288 LEU B O 1
ATOM 4602 N N . CYS B 1 289 ? 13.773 15.555 6.957 1 93.62 289 CYS B N 1
ATOM 4603 C CA . CYS B 1 289 ? 15.078 14.898 6.879 1 93.62 289 CYS B CA 1
ATOM 4604 C C . CYS B 1 289 ? 16.203 15.922 6.855 1 93.62 289 CYS B C 1
ATOM 4606 O O . CYS B 1 289 ? 17.266 15.672 6.289 1 93.62 289 CYS B O 1
ATOM 4608 N N . TRP B 1 290 ? 16.016 17.078 7.363 1 93.25 290 TRP B N 1
ATOM 4609 C CA . TRP B 1 290 ? 17 18.141 7.234 1 93.25 290 TRP B CA 1
ATOM 4610 C C . TRP B 1 290 ? 17.312 18.766 8.594 1 93.25 290 TRP B C 1
ATOM 4612 O O . TRP B 1 290 ? 16.625 18.5 9.578 1 93.25 290 TRP B O 1
ATOM 4622 N N . ASP B 1 291 ? 18.391 19.547 8.609 1 93.88 291 ASP B N 1
ATOM 4623 C CA . ASP B 1 291 ? 18.812 20.219 9.836 1 93.88 291 ASP B CA 1
ATOM 4624 C C . ASP B 1 291 ? 18.641 21.719 9.727 1 93.88 291 ASP B C 1
ATOM 4626 O O . ASP B 1 291 ? 18.094 22.219 8.727 1 93.88 291 ASP B O 1
ATOM 4630 N N . LYS B 1 292 ? 19.047 22.375 10.812 1 94.06 292 LYS B N 1
ATOM 4631 C CA . LYS B 1 292 ? 18.828 23.812 10.906 1 94.06 292 LYS B CA 1
ATOM 4632 C C . LYS B 1 292 ? 19.625 24.562 9.836 1 94.06 292 LYS B C 1
ATOM 4634 O O . LYS B 1 292 ? 19.188 25.594 9.344 1 94.06 292 LYS B O 1
ATOM 4639 N N . GLN B 1 293 ? 20.734 24.047 9.469 1 95.44 293 GLN B N 1
ATOM 4640 C CA . GLN B 1 293 ? 21.578 24.688 8.461 1 95.44 293 GLN B CA 1
ATOM 4641 C C . GLN B 1 293 ? 20.906 24.672 7.094 1 95.44 293 GLN B C 1
ATOM 4643 O O . GLN B 1 293 ? 20.859 25.703 6.406 1 95.44 293 GLN B O 1
ATOM 4648 N N . LEU B 1 294 ? 20.422 23.547 6.742 1 96.44 294 LEU B N 1
ATOM 4649 C CA . LEU B 1 294 ? 19.734 23.422 5.461 1 96.44 294 LEU B CA 1
ATOM 4650 C C . LEU B 1 294 ? 18.469 24.281 5.445 1 96.44 294 LEU B C 1
ATOM 4652 O O . LEU B 1 294 ? 18.125 24.859 4.414 1 96.44 294 LEU B O 1
ATOM 4656 N N . PHE B 1 295 ? 17.844 24.359 6.562 1 97.56 295 PHE B N 1
ATOM 4657 C CA . PHE B 1 295 ? 16.641 25.172 6.652 1 97.56 295 PHE B CA 1
ATOM 4658 C C . PHE B 1 295 ? 16.969 26.641 6.449 1 97.56 295 PHE B C 1
ATOM 4660 O O . PHE B 1 295 ? 16.25 27.359 5.742 1 97.56 295 PHE B O 1
ATOM 4667 N N . SER B 1 296 ? 17.984 27.094 7.047 1 97.25 296 SER B N 1
ATOM 4668 C CA . SER B 1 296 ? 18.406 28.484 6.895 1 97.25 296 SER B CA 1
ATOM 4669 C C . SER B 1 296 ? 18.719 28.812 5.438 1 97.25 296 SER B C 1
ATOM 4671 O O . SER B 1 296 ? 18.375 29.891 4.961 1 97.25 296 SER B O 1
ATOM 4673 N N . LYS B 1 297 ? 19.312 27.891 4.777 1 97.5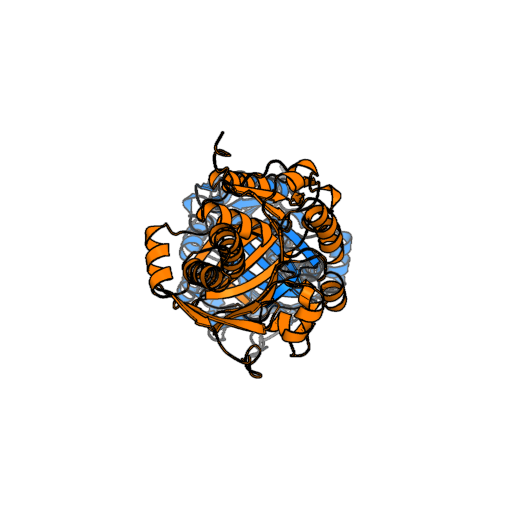 297 LYS B N 1
ATOM 4674 C CA . LYS B 1 297 ? 19.609 28.094 3.361 1 97.5 297 LYS B CA 1
ATOM 4675 C C . LYS B 1 297 ? 18.312 28.219 2.551 1 97.5 297 LYS B C 1
ATOM 4677 O O . LYS B 1 297 ? 18.219 29.094 1.677 1 97.5 297 LYS B O 1
ATOM 4682 N N . GLN B 1 298 ? 17.391 27.359 2.852 1 97.88 298 GLN B N 1
ATOM 4683 C CA . GLN B 1 298 ? 16.109 27.422 2.15 1 97.88 298 GLN B CA 1
ATOM 4684 C C . GLN B 1 298 ? 15.359 28.719 2.469 1 97.88 298 GLN B C 1
ATOM 4686 O O . GLN B 1 298 ? 14.711 29.297 1.597 1 97.88 298 GLN B O 1
ATOM 4691 N N . LEU B 1 299 ? 15.422 29.109 3.727 1 97.81 299 LEU B N 1
ATOM 4692 C CA . LEU B 1 299 ? 14.781 30.344 4.152 1 97.81 299 LEU B CA 1
ATOM 4693 C C . LEU B 1 299 ? 15.328 31.531 3.381 1 97.81 299 LEU B C 1
ATOM 4695 O O . LEU B 1 299 ? 14.578 32.438 3.014 1 97.81 299 LEU B O 1
ATOM 4699 N N . ASN B 1 300 ? 16.594 31.516 3.092 1 97 300 ASN B N 1
ATOM 4700 C CA . ASN B 1 300 ? 17.234 32.594 2.338 1 97 300 ASN B CA 1
ATOM 4701 C C . ASN B 1 300 ? 16.734 32.625 0.897 1 97 300 ASN B C 1
ATOM 4703 O O . ASN B 1 300 ? 16.797 33.688 0.249 1 97 300 ASN B O 1
ATOM 4707 N N . GLU B 1 301 ? 16.234 31.531 0.419 1 96.88 301 GLU B N 1
ATOM 4708 C CA . GLU B 1 301 ? 15.727 31.453 -0.945 1 96.88 301 GLU B CA 1
ATOM 4709 C C . GLU B 1 301 ? 14.227 31.766 -0.986 1 96.88 301 GLU B C 1
ATOM 4711 O O . GLU B 1 301 ? 13.586 31.609 -2.029 1 96.88 301 GLU B O 1
ATOM 4716 N N . THR B 1 302 ? 13.688 32.125 0.108 1 98.06 302 THR B N 1
ATOM 4717 C CA . THR B 1 302 ? 12.258 32.375 0.233 1 98.06 302 THR B CA 1
ATOM 4718 C C . THR B 1 302 ? 11.961 33.875 0.229 1 98.06 302 THR B C 1
ATOM 4720 O O . THR B 1 302 ? 12.586 34.625 0.964 1 98.06 302 THR B O 1
ATOM 4723 N N . ILE B 1 303 ? 10.93 34.25 -0.62 1 97.38 303 ILE B N 1
ATOM 4724 C CA . ILE B 1 303 ? 10.539 35.656 -0.738 1 97.38 303 ILE B CA 1
ATOM 4725 C C . ILE B 1 303 ? 9.07 35.812 -0.355 1 97.38 303 ILE B C 1
ATOM 4727 O O . ILE B 1 303 ? 8.219 35.031 -0.804 1 97.38 303 ILE B O 1
ATOM 4731 N N . VAL B 1 304 ? 8.781 36.781 0.494 1 97.44 304 VAL B N 1
ATOM 4732 C CA . VAL B 1 304 ? 7.418 37.094 0.902 1 97.44 304 VAL B CA 1
ATOM 4733 C C . VAL B 1 304 ? 7.184 38.594 0.756 1 97.44 304 VAL B C 1
ATOM 4735 O O . VAL B 1 304 ? 8.055 39.406 1.091 1 97.44 304 VAL B O 1
ATOM 4738 N N . GLU B 1 305 ? 6.008 39 0.218 1 95.31 305 GLU B N 1
ATOM 4739 C CA . GLU B 1 305 ? 5.656 40.406 0.053 1 95.31 305 GLU B CA 1
ATOM 4740 C C . GLU B 1 305 ? 4.215 40.656 0.48 1 95.31 305 GLU B C 1
ATOM 4742 O O . GLU B 1 305 ? 3.367 39.781 0.399 1 95.31 305 GLU B O 1
ATOM 4747 N N . GLU B 1 306 ? 4.031 41.781 0.989 1 93.25 306 GLU B N 1
ATOM 4748 C CA . GLU B 1 306 ? 2.67 42.281 1.192 1 93.25 306 GLU B CA 1
ATOM 4749 C C . GLU B 1 306 ? 2.07 42.812 -0.11 1 93.25 306 GLU B C 1
ATOM 4751 O O . GLU B 1 306 ? 2.711 43.562 -0.83 1 93.25 306 GLU B O 1
ATOM 4756 N N . ILE B 1 307 ? 0.967 42.25 -0.374 1 86.31 307 ILE B N 1
ATOM 4757 C CA . ILE B 1 307 ? 0.396 42.656 -1.652 1 86.31 307 ILE B CA 1
ATOM 4758 C C . ILE B 1 307 ? -0.923 43.406 -1.418 1 86.31 307 ILE B C 1
ATOM 4760 O O . ILE B 1 307 ? -1.574 43.188 -0.388 1 86.31 307 ILE B O 1
ATOM 4764 N N . LYS B 1 308 ? -1.217 44.438 -2.318 1 75.25 308 LYS B N 1
ATOM 4765 C CA . LYS B 1 308 ? -2.48 45.156 -2.234 1 75.25 308 LYS B CA 1
ATOM 4766 C C . LYS B 1 308 ? -3.658 44.25 -2.588 1 75.25 308 LYS B C 1
ATOM 4768 O O . LYS B 1 308 ? -3.488 43.031 -2.777 1 75.25 308 LYS B O 1
ATOM 4773 N N . GLU B 1 309 ? -4.754 44.562 -3.312 1 61.84 309 GLU B N 1
ATOM 4774 C CA . GLU B 1 309 ? -6 43.844 -3.551 1 61.84 309 GLU B CA 1
ATOM 4775 C C . GLU B 1 309 ? -5.754 42.531 -4.285 1 61.84 309 GLU B C 1
ATOM 4777 O O . GLU B 1 309 ? -5.023 42.5 -5.277 1 61.84 309 GLU B O 1
ATOM 4782 N N . PRO B 1 310 ? -5.977 41.375 -3.477 1 56.22 310 PRO B N 1
ATOM 4783 C CA . PRO B 1 310 ? -5.797 40.062 -4.117 1 56.22 310 PRO B CA 1
ATOM 4784 C C . PRO B 1 310 ? -6.562 39.938 -5.434 1 56.22 310 PRO B C 1
ATOM 4786 O O . PRO B 1 310 ? -7.781 40.125 -5.457 1 56.22 310 PRO B O 1
ATOM 4789 N N . GLU B 1 311 ? -6.215 40.562 -6.398 1 52.25 311 GLU B N 1
ATOM 4790 C CA . GLU B 1 311 ? -6.996 40.281 -7.598 1 52.25 311 GLU B CA 1
ATOM 4791 C C . GLU B 1 311 ? -7.262 38.781 -7.738 1 52.25 311 GLU B C 1
ATOM 4793 O O . GLU B 1 311 ? -6.676 37.969 -7.016 1 52.25 311 GLU B O 1
ATOM 4798 N N . ASN B 1 312 ? -8.305 38.25 -8.695 1 54.31 312 ASN B N 1
ATOM 4799 C CA . ASN B 1 312 ? -8.859 36.969 -9.148 1 54.31 312 ASN B CA 1
ATOM 4800 C C . ASN B 1 312 ? -7.797 35.875 -9.188 1 54.31 312 ASN B C 1
ATOM 4802 O O . ASN B 1 312 ? -8.094 34.719 -9.547 1 54.31 312 ASN B O 1
ATOM 4806 N N . TRP B 1 313 ? -6.633 36.125 -8.609 1 54.88 313 TRP B N 1
ATOM 4807 C CA . TRP B 1 313 ? -5.516 35.281 -9.023 1 54.88 313 TRP B CA 1
ATOM 4808 C C . TRP B 1 313 ? -5.227 34.188 -7.977 1 54.88 313 TRP B C 1
ATOM 4810 O O . TRP B 1 313 ? -4.465 33.25 -8.234 1 54.88 313 TRP B O 1
ATOM 4820 N N . ILE B 1 314 ? -5.828 34.312 -6.777 1 58.84 314 ILE B N 1
ATOM 4821 C CA . ILE B 1 314 ? -5.406 33.406 -5.727 1 58.84 314 ILE B CA 1
ATOM 4822 C C . ILE B 1 314 ? -5.762 31.969 -6.113 1 58.84 314 ILE B C 1
ATOM 4824 O O . ILE B 1 314 ? -5.016 31.031 -5.812 1 58.84 314 ILE B O 1
ATOM 4828 N N . LEU B 1 315 ? -6.852 31.906 -6.922 1 63.44 315 LEU B N 1
ATOM 4829 C CA . LEU B 1 315 ? -7.309 30.547 -7.195 1 63.44 315 LEU B CA 1
ATOM 4830 C C . LEU B 1 315 ? -7.023 30.156 -8.641 1 63.44 315 LEU B C 1
ATOM 4832 O O . LEU B 1 315 ? -7.449 29.094 -9.094 1 63.44 315 LEU B O 1
ATOM 4836 N N . GLU B 1 316 ? -6.406 31.141 -9.32 1 59.72 316 GLU B N 1
ATOM 4837 C CA . GLU B 1 316 ? -6.109 30.812 -10.711 1 59.72 316 GLU B CA 1
ATOM 4838 C C . GLU B 1 316 ? -4.922 29.859 -10.812 1 59.72 316 GLU B C 1
ATOM 4840 O O . GLU B 1 316 ? -3.998 29.922 -9.992 1 59.72 316 GLU B O 1
ATOM 4845 N N . ASP B 1 317 ? -5.082 28.781 -11.656 1 54.03 317 ASP B N 1
ATOM 4846 C CA . ASP B 1 317 ? -4.027 27.812 -11.922 1 54.03 317 ASP B CA 1
ATOM 4847 C C . ASP B 1 317 ? -2.787 28.484 -12.5 1 54.03 317 ASP B C 1
ATOM 4849 O O . ASP B 1 317 ? -2.896 29.5 -13.188 1 54.03 317 ASP B O 1
#

Radius of gyration: 28.78 Å; Cα contacts (8 Å, |Δi|>4): 1599; chains: 2; bounding box: 42×99×75 Å

Solvent-accessible surface area (backbone atoms only — not comparable to full-atom values): 31250 Å² total; per-residue (Å²): 127,76,77,78,80,69,68,54,29,37,36,22,34,26,28,41,22,44,27,40,36,32,38,25,86,59,83,61,51,89,72,27,74,36,64,34,82,44,77,46,78,43,57,25,37,55,16,43,30,20,26,52,37,26,35,73,75,63,40,42,20,36,40,36,31,16,27,28,68,50,71,80,43,52,62,36,51,51,51,41,43,73,70,54,32,43,56,87,57,42,40,67,38,100,42,57,49,13,36,32,43,32,43,32,26,76,76,17,47,35,32,34,42,34,32,54,53,19,36,73,69,54,54,57,84,60,56,56,67,71,56,40,61,62,23,51,28,39,37,39,19,57,45,51,47,73,48,49,39,55,44,27,50,57,28,49,76,54,69,19,46,28,33,40,32,38,58,79,74,27,62,80,44,42,71,49,49,60,71,38,25,63,49,26,40,33,40,46,33,39,47,70,53,40,37,69,61,44,72,68,47,64,72,63,56,46,76,43,54,22,43,32,40,35,38,40,47,70,93,74,17,38,38,38,42,34,64,92,70,54,30,34,40,33,42,35,59,52,89,56,72,52,48,18,49,51,43,15,68,26,25,17,51,24,34,22,54,52,37,27,70,77,65,70,33,72,60,61,7,46,36,46,9,38,19,40,22,34,54,29,13,50,18,71,56,43,53,79,77,78,53,72,67,59,46,53,55,29,39,72,50,33,50,65,46,80,44,75,83,80,58,90,53,83,72,51,130,127,78,77,78,81,69,68,55,29,38,36,23,34,26,28,40,24,45,27,44,34,33,37,24,87,58,83,63,52,89,71,26,73,35,65,34,81,44,76,46,77,41,55,22,37,54,15,43,30,20,27,52,35,28,33,74,75,63,39,42,20,37,40,34,32,16,28,27,67,50,71,79,44,52,62,35,51,49,51,41,43,73,69,54,32,42,58,87,58,43,41,68,38,100,41,57,49,13,38,31,43,33,44,31,26,79,76,18,48,36,32,34,44,33,33,55,52,18,36,74,69,55,54,57,83,60,57,56,66,72,56,39,61,63,24,50,28,39,38,38,19,59,48,56,49,72,47,48,39,56,44,26,51,57,29,49,75,54,68,18,46,27,33,39,32,37,58,72,45,29,68,74,41,32,70,52,47,60,72,40,27,64,49,27,40,34,40,47,34,37,43,71,34,40,35,60,55,43,73,68,47,64,74,62,56,45,75,42,54,23,43,32,41,34,38,39,46,72,91,75,17,35,38,39,41,35,63,92,70,54,30,34,40,33,41,35,60,52,87,56,73,51,48,17,49,49,44,14,68,27,24,18,51,24,34,22,54,52,38,28,70,75,65,71,32,72,60,61,7,47,36,46,9,38,19,41,20,34,55,29,14,50,18,74,54,41,53,79,78,78,53,72,67,60,47,53,55,30,40,72,50,32,49,64,45,79,42,76,83,81,58,90,54,83,70,50,131

=== Feature glossary ===
Annotated list of the representations used here:

Nearest PDB structures. The Foldseek neighbor list gives the closest experimentally determined structures in the PDB, ranked by structural alignment. TM-score near 1 means near-identical fold; near 0.3 means only rough topology 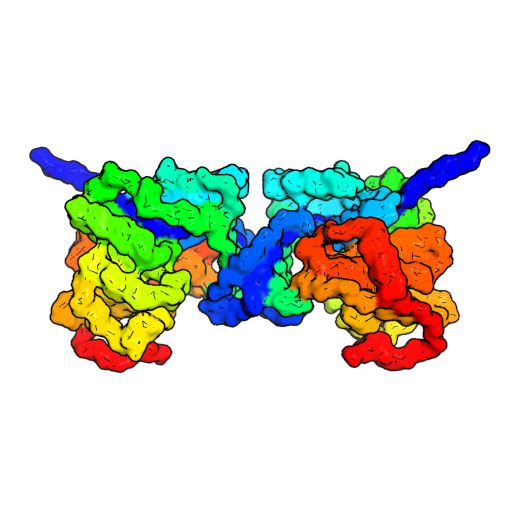match. This is how one finds what a novel AlphaFold prediction most resembles in the solved-structure universe.

Foldseek 3Di. Foldseek's 3Di representation compresses backbone geometry into a per-residue letter drawn from a learned twenty-state alphabet. It captures the tertiary interaction pattern around each residue — which residues are packed against it in space, regardless of where they are in sequence.

Radius of gyration, Cα contacts, bounding box. Radius of gyration (Rg) is the root-mean-square distance of Cα atoms from their centroid — a single number for overall size and compactness. A globular domain of N residues has Rg ≈ 2.2·N^0.38 Å; an extended or disordered chain has a much larger Rg. The Cα contact count is the number of residue pairs whose Cα atoms are within 8 Å and are more than four positions apart in sequence — a standard proxy for tertiary packing density. The bounding box is the smallest axis-aligned box enclosing all Cα atoms.

InterPro / GO / CATH / organism. The annotation block draws on four external resources. InterPro: which protein families and domains the sequence belongs to. GO: standardized terms for what the protein does, what process it participates in, and where in the cell it acts. CATH: which structural fold it has in the CATH hierarchy. Organism: the species of origin.

mmCIF coordinates. The mmCIF block holds the 3D Cartesian coordinates of each backbone atom (N, Cα, C, O) in ångströms. mmCIF is the PDB's canonical archive format — a tagged-loop text representation of the atomic model.

pLDDT. pLDDT is the predicted lDDT-Cα score: AlphaFold's confidence that the local environment of each residue (all inter-atomic distances within 15 Å) is correctly placed. It is a per-residue number between 0 and 100, with higher meaning more reliable.

Backbone torsions (φ/ψ). φ (phi) and ψ (psi) are the two rotatable backbone dihedrals per residue: φ is the C(i-1)–N–Cα–C torsion, ψ is the N–Cα–C–N(i+1) torsion, both in degrees on (−180°, 180°]. α-helical residues cluster near (−60°, −45°); β-strand residues near (−120°, +130°). A Ramachandran plot is simply a scatter of (φ, ψ) for every residue.

B-factor. For experimental (PDB) structures, the B-factor (temperature factor) quantifies the positional spread of each atom in the crystal — a combination of thermal vibration and static disorder — in units of Å². High B-factors mark flexible loops or poorly resolved regions; low B-factors mark the rigid, well-ordered core.

Secondary structure (3-state, P-SEA). SS3 is a coarse helix/strand/coil call (letters a/b/c) made by the P-SEA algorithm from inter-Cα distances and dihedrals. It is less detailed than DSSP but needs only Cα positions.

Predicted aligned error. Predicted aligned error is AlphaFold's pairwise confidence. Unlike pLDDT (per-residue), PAE is per-residue-pair and captures whether two parts of the structure are correctly placed relative to each other. Units are ångströms of expected positional error.

Solvent-accessible surface area. Solvent-accessible surface area (SASA) is the area in Å² traced out by the centre of a 1.4 Å probe sphere (a water molecule) rolled over the protein's van der Waals surface (Shrake–Rupley / Lee–Richards construction). Buried residues have near-zero SASA; fully exposed residues can exceed 200 Å². The total SASA scales roughly with the number of surface residues.

Secondary structure (8-state, DSSP). The SS8 string is DSSP's per-residue secondary-structure call. α-helix (H) means an i→i+4 H-bond ladder; β-strand (E) means the residue participates in a β-sheet; 3₁₀ (G) and π (I) are tighter and wider helices; T/S are turns/bends; '-' is loop.

Rendered structure images. Structure images are PyMOL renders from six orthogonal camera directions. Cartoon representation draws helices as coils and strands as arrows; sticks shows the backbone as bonds; surface shows the solvent-excluded envelope. Rainbow coloring maps sequence position to hue (blue→red, N→C); chain coloring assigns a distinct color per polypeptide.

Sequence. The amino-acid sequence is the protein's primary structure: the linear order of residues from the N-terminus to the C-terminus, written in one-letter code. Everything else here — the 3D coordinates, the secondary structure, the domain annotations — is ultimately a consequence of this string.

Contact-map, Ramachandran, and PAE plots. Three diagnostic plots accompany the record. The Cα contact map visualizes the tertiary structure as a 2D adjacency matrix (8 Å cutoff, sequence-local contacts suppressed). The Ramachandran plot shows the distribution of backbone (φ, ψ) torsions, with points in the α and β basins reflecting secondary structure content. The PAE plot shows AlphaFold's inter-residue confidence as a color matrix.